Protein AF-Q10187-F1 (afdb_monomer)

Structure (mmCIF, N/CA/C/O backbone):
data_AF-Q10187-F1
#
_entry.id   AF-Q10187-F1
#
loop_
_atom_site.group_PDB
_atom_site.id
_atom_site.type_symbol
_atom_site.label_atom_id
_atom_site.label_alt_id
_atom_site.label_comp_id
_atom_site.label_asym_id
_atom_site.label_entity_id
_atom_site.label_seq_id
_atom_site.pdbx_PDB_ins_code
_atom_site.Cartn_x
_atom_site.Cartn_y
_atom_site.Cartn_z
_atom_site.occupancy
_atom_site.B_iso_or_equiv
_atom_site.auth_seq_id
_atom_site.auth_comp_id
_atom_site.auth_asym_id
_atom_site.auth_atom_id
_atom_site.pdbx_PDB_model_num
ATOM 1 N N . MET A 1 1 ? -28.751 53.750 -6.243 1.00 53.22 1 MET A N 1
ATOM 2 C CA . MET A 1 1 ? -27.801 52.825 -6.886 1.00 53.22 1 MET A CA 1
ATOM 3 C C . MET A 1 1 ? -26.530 52.939 -6.067 1.00 53.22 1 MET A C 1
ATOM 5 O O . MET A 1 1 ? -25.918 53.997 -6.100 1.00 53.22 1 MET A O 1
ATOM 9 N N . GLU A 1 2 ? -26.259 51.974 -5.189 1.00 66.25 2 GLU A N 1
ATOM 10 C CA . GLU A 1 2 ? -25.030 52.002 -4.386 1.00 66.25 2 GLU A CA 1
ATOM 11 C C . GLU A 1 2 ? -23.808 51.903 -5.296 1.00 66.25 2 GLU A C 1
ATOM 13 O O . GLU A 1 2 ? -23.832 51.167 -6.287 1.00 66.25 2 GLU A O 1
ATOM 18 N N . ASP A 1 3 ? -22.772 52.657 -4.946 1.00 85.94 3 ASP A N 1
ATOM 19 C CA . ASP A 1 3 ? -21.494 52.681 -5.644 1.00 85.94 3 ASP A CA 1
ATOM 20 C C . ASP A 1 3 ? -20.816 51.298 -5.600 1.00 85.94 3 ASP A C 1
ATOM 22 O O . ASP A 1 3 ? -20.879 50.598 -4.582 1.00 85.94 3 ASP A O 1
ATOM 26 N N . LEU A 1 4 ? -20.174 50.896 -6.702 1.00 89.31 4 LEU A N 1
ATOM 27 C CA . LEU A 1 4 ? -19.545 49.579 -6.863 1.00 89.31 4 LEU A CA 1
ATOM 28 C C . LEU A 1 4 ? -18.499 49.324 -5.768 1.00 89.31 4 LEU A C 1
ATOM 30 O O . LEU A 1 4 ? -18.429 48.222 -5.220 1.00 89.31 4 LEU A O 1
ATOM 34 N N . ASP A 1 5 ? -17.762 50.365 -5.384 1.00 90.62 5 ASP A N 1
ATOM 35 C CA . ASP A 1 5 ? -16.772 50.304 -4.308 1.00 90.62 5 ASP A CA 1
ATOM 36 C C . ASP A 1 5 ? -17.409 49.973 -2.953 1.00 90.62 5 ASP A C 1
ATOM 38 O O . ASP A 1 5 ? -16.825 49.243 -2.147 1.00 90.62 5 ASP A O 1
ATOM 42 N N . THR A 1 6 ? -18.638 50.437 -2.709 1.00 92.19 6 THR A N 1
ATOM 43 C CA . THR A 1 6 ? -19.373 50.118 -1.476 1.00 92.19 6 THR A CA 1
ATOM 44 C C . THR A 1 6 ? -19.779 48.643 -1.460 1.00 92.19 6 THR A C 1
ATOM 46 O O . THR A 1 6 ? -19.598 47.971 -0.446 1.00 92.19 6 THR A O 1
ATOM 49 N N . LYS A 1 7 ? -20.229 48.101 -2.600 1.00 94.25 7 LYS A N 1
ATOM 50 C CA . LYS A 1 7 ? -20.623 46.687 -2.743 1.00 94.25 7 LYS A CA 1
ATOM 51 C C . LYS A 1 7 ? -19.445 45.727 -2.575 1.00 94.25 7 LYS A C 1
ATOM 53 O O . LYS A 1 7 ? -19.542 44.752 -1.828 1.00 94.25 7 LYS A O 1
ATOM 58 N N . ILE A 1 8 ? -18.309 46.034 -3.205 1.00 94.69 8 ILE A N 1
ATOM 59 C CA . ILE A 1 8 ? -17.067 45.262 -3.052 1.00 94.69 8 ILE A CA 1
ATOM 60 C C . ILE A 1 8 ? -16.596 45.308 -1.597 1.00 94.69 8 ILE A C 1
ATOM 62 O O . ILE A 1 8 ? -16.224 44.278 -1.034 1.00 94.69 8 ILE A O 1
ATOM 66 N N . LYS A 1 9 ? -16.644 46.482 -0.954 1.00 94.00 9 LYS A N 1
ATOM 67 C CA . LYS A 1 9 ? -16.265 46.627 0.456 1.00 94.00 9 LYS A CA 1
ATOM 68 C C . LYS A 1 9 ? -17.155 45.793 1.381 1.00 94.00 9 LYS A C 1
ATOM 70 O O . LYS A 1 9 ? -16.633 45.193 2.317 1.00 94.00 9 LYS A O 1
ATOM 75 N N . THR A 1 10 ? -18.455 45.697 1.104 1.00 93.12 10 THR A N 1
ATOM 76 C CA . THR A 1 10 ? -19.383 44.845 1.863 1.00 93.12 10 THR A CA 1
ATOM 77 C C . THR A 1 10 ? -19.003 43.366 1.775 1.00 93.12 10 THR A C 1
ATOM 79 O O . THR A 1 10 ? -18.867 42.726 2.815 1.00 93.12 10 THR A O 1
ATOM 82 N N . LEU A 1 11 ? -18.732 42.837 0.577 1.00 93.56 11 LEU A N 1
ATOM 83 C CA . LEU A 1 11 ? -18.291 41.442 0.415 1.00 93.56 11 LEU A CA 1
ATOM 84 C C . LEU A 1 11 ? -16.912 41.191 1.046 1.00 93.56 11 LEU A C 1
ATOM 86 O O . LEU A 1 11 ? -16.711 40.180 1.718 1.00 93.56 11 LEU A O 1
ATOM 90 N N . LYS A 1 12 ? -15.975 42.141 0.927 1.00 95.44 12 LYS A N 1
ATOM 91 C CA . LYS A 1 12 ? -14.666 42.054 1.600 1.00 95.44 12 LYS A CA 1
ATOM 92 C C . LYS A 1 12 ? -14.801 42.011 3.123 1.00 95.44 12 LYS A C 1
ATOM 94 O O . LYS A 1 12 ? -14.087 41.251 3.771 1.00 95.44 12 LYS A O 1
ATOM 99 N N . ASN A 1 13 ? -15.740 42.764 3.698 1.00 93.44 13 ASN A N 1
ATOM 100 C CA . ASN A 1 13 ? -16.030 42.710 5.135 1.00 93.44 13 ASN A CA 1
ATOM 101 C C . ASN A 1 13 ? -16.610 41.351 5.579 1.00 93.44 13 ASN A C 1
ATOM 103 O O . ASN A 1 13 ? -16.511 41.021 6.757 1.00 93.44 13 ASN A O 1
ATOM 107 N N . MET A 1 14 ? -17.170 40.553 4.659 1.00 91.69 14 MET A N 1
ATOM 108 C CA . MET A 1 14 ? -17.600 39.167 4.908 1.00 91.69 14 MET A CA 1
ATOM 109 C C . MET A 1 14 ? -16.462 38.140 4.744 1.00 91.69 14 MET A C 1
ATOM 111 O O . MET A 1 14 ? -16.697 36.943 4.879 1.00 91.69 14 MET A O 1
ATOM 115 N N . GLY A 1 15 ? -15.232 38.584 4.456 1.00 90.69 15 GLY A N 1
ATOM 116 C CA . GLY A 1 15 ? -14.062 37.718 4.279 1.00 90.69 15 GLY A CA 1
ATOM 117 C C . GLY A 1 15 ? -13.813 37.252 2.840 1.00 90.69 15 GLY A C 1
ATOM 118 O O . GLY A 1 15 ? -12.939 36.418 2.622 1.00 90.69 15 GLY A O 1
ATOM 119 N N . VAL A 1 16 ? -14.545 37.784 1.856 1.00 90.06 16 VAL A N 1
ATOM 120 C CA . VAL A 1 16 ? -14.375 37.449 0.433 1.00 90.06 16 VAL A CA 1
ATOM 121 C C . VAL A 1 16 ? -13.184 38.216 -0.157 1.00 90.06 16 VAL A C 1
ATOM 123 O O . VAL A 1 16 ? -12.996 39.404 0.119 1.00 90.06 16 VAL A O 1
ATOM 126 N N . SER A 1 17 ? -12.375 37.561 -0.995 1.00 92.44 17 SER A N 1
ATOM 127 C CA . SER A 1 17 ? -11.278 38.226 -1.708 1.00 92.44 17 SER A CA 1
ATOM 128 C C . SER A 1 17 ? -11.808 39.275 -2.700 1.00 92.44 17 SER A C 1
ATOM 130 O O . SER A 1 17 ? -12.920 39.176 -3.215 1.00 92.44 17 SER A O 1
ATOM 132 N N . GLU A 1 18 ? -11.016 40.304 -3.010 1.00 92.12 18 GLU A N 1
ATOM 133 C CA . GLU A 1 18 ? -11.467 41.351 -3.937 1.00 92.12 18 GLU A CA 1
ATOM 134 C C . GLU A 1 18 ? -11.732 40.821 -5.358 1.00 92.12 18 GLU A C 1
ATOM 136 O O . GLU A 1 18 ? -12.644 41.307 -6.027 1.00 92.12 18 GLU A O 1
ATOM 141 N N . SER A 1 19 ? -10.975 39.813 -5.809 1.00 90.81 19 SER A N 1
ATOM 142 C CA . SER A 1 19 ? -11.201 39.162 -7.104 1.00 90.81 19 SER A CA 1
ATOM 143 C C . SER A 1 19 ? -12.526 38.406 -7.135 1.00 90.81 19 SER A C 1
ATOM 145 O O . SER A 1 19 ? -13.278 38.533 -8.098 1.00 90.81 19 SER A O 1
ATOM 147 N N . ASP A 1 20 ? -12.842 37.668 -6.070 1.00 91.19 20 ASP A N 1
ATOM 148 C CA . ASP A 1 20 ? -14.070 36.873 -5.985 1.00 91.19 20 ASP A CA 1
ATOM 149 C C . ASP A 1 20 ? -15.301 37.760 -5.830 1.00 91.19 20 ASP A C 1
ATOM 151 O O . ASP A 1 20 ? -16.343 37.476 -6.418 1.00 91.19 20 ASP A O 1
ATOM 155 N N . ALA A 1 21 ? -15.167 38.873 -5.103 1.00 93.88 21 ALA A N 1
ATOM 156 C CA . ALA A 1 21 ? -16.216 39.874 -4.978 1.00 93.88 21 ALA A CA 1
ATOM 157 C C . ALA A 1 21 ? -16.569 40.498 -6.337 1.00 93.88 21 ALA A C 1
ATOM 159 O O . ALA A 1 21 ? -17.749 40.635 -6.648 1.00 93.88 21 ALA A O 1
ATOM 160 N N . LYS A 1 22 ? -15.568 40.845 -7.161 1.00 93.25 22 LYS A N 1
ATOM 161 C CA . LYS A 1 22 ? -15.792 41.409 -8.505 1.00 93.25 22 LYS A CA 1
ATOM 162 C C . LYS A 1 22 ? -16.462 40.403 -9.445 1.00 93.25 22 LYS A C 1
ATOM 164 O O . LYS A 1 22 ? -17.494 40.733 -10.019 1.00 93.25 22 LYS A O 1
ATOM 169 N N . ASP A 1 23 ? -15.924 39.185 -9.535 1.00 90.38 23 ASP A N 1
ATOM 170 C CA . ASP A 1 23 ? -16.450 38.100 -10.387 1.00 90.38 23 ASP A CA 1
ATOM 171 C C . ASP A 1 23 ? -17.897 37.736 -9.999 1.00 90.38 23 ASP A C 1
ATOM 173 O O . ASP A 1 23 ? -18.781 37.618 -10.846 1.00 90.38 23 ASP A O 1
ATOM 177 N N . SER A 1 24 ? -18.186 37.659 -8.696 1.00 91.31 24 SER A N 1
ATOM 178 C CA . SER A 1 24 ? -19.531 37.327 -8.205 1.00 91.31 24 SER A CA 1
ATOM 179 C C . SER A 1 24 ? -20.526 38.468 -8.403 1.00 91.31 24 SER A C 1
ATOM 181 O O . SER A 1 24 ? -21.657 38.218 -8.808 1.00 91.31 24 SER A O 1
ATOM 183 N N . LEU A 1 25 ? -20.123 39.726 -8.176 1.00 94.69 25 LEU A N 1
ATOM 184 C CA . LEU A 1 25 ? -20.985 40.879 -8.451 1.00 94.69 25 LEU A CA 1
ATOM 185 C C . LEU A 1 25 ? -21.319 40.978 -9.939 1.00 94.69 25 LEU A C 1
ATOM 187 O O . LEU A 1 25 ? -22.471 41.220 -10.276 1.00 94.69 25 LEU A O 1
ATOM 191 N N . GLU A 1 26 ? -20.352 40.761 -10.828 1.00 91.31 26 GLU A N 1
ATOM 192 C CA . GLU A 1 26 ? -20.589 40.799 -12.273 1.00 91.31 26 GLU A CA 1
ATOM 193 C C . GLU A 1 26 ? -21.601 39.728 -12.711 1.00 91.31 26 GLU A C 1
ATOM 195 O O . GLU A 1 26 ? -22.545 40.025 -13.446 1.00 91.31 26 GLU A O 1
ATOM 200 N N . ARG A 1 27 ? -21.480 38.502 -12.186 1.00 87.62 27 ARG A N 1
ATOM 201 C CA . ARG A 1 27 ? -22.402 37.394 -12.497 1.00 87.62 27 ARG A CA 1
ATOM 202 C C . ARG A 1 27 ? -23.793 37.567 -11.898 1.00 87.62 27 ARG A C 1
ATOM 204 O O . ARG A 1 27 ? -24.775 37.146 -12.505 1.00 87.62 27 ARG A O 1
ATOM 211 N N . CYS A 1 28 ? -23.888 38.190 -10.730 1.00 91.75 28 CYS A N 1
ATOM 212 C CA . CYS A 1 28 ? -25.138 38.378 -10.000 1.00 91.75 28 CYS A CA 1
ATOM 213 C C . CYS A 1 28 ? -25.794 39.745 -10.265 1.00 91.75 28 CYS A C 1
ATOM 215 O O . CYS A 1 28 ? -26.559 40.233 -9.438 1.00 91.75 28 CYS A O 1
ATOM 217 N N . GLY A 1 29 ? -25.492 40.401 -11.394 1.00 88.88 29 GLY A N 1
ATOM 218 C CA . GLY A 1 29 ? -26.140 41.664 -11.776 1.00 88.88 29 GLY A CA 1
ATOM 219 C C . GLY A 1 29 ? -25.858 42.824 -10.812 1.00 88.88 29 GLY A C 1
ATOM 220 O O . GLY A 1 29 ? -26.685 43.718 -10.643 1.00 88.88 29 GLY A O 1
ATOM 221 N N . TYR A 1 30 ? -24.689 42.803 -10.176 1.00 90.31 30 TYR A N 1
ATOM 222 C CA . TYR A 1 30 ? -24.233 43.719 -9.134 1.00 90.31 30 TYR A CA 1
ATOM 223 C C . TYR A 1 30 ? -25.118 43.739 -7.884 1.00 90.31 30 TYR A C 1
ATOM 225 O O . TYR A 1 30 ? -25.131 44.742 -7.169 1.00 90.31 30 TYR A O 1
ATOM 233 N N . ASP A 1 31 ? -25.848 42.667 -7.595 1.00 92.00 31 ASP A N 1
ATOM 234 C CA . ASP A 1 31 ? -26.571 42.512 -6.336 1.00 92.00 31 ASP A CA 1
ATOM 235 C C . ASP A 1 31 ? -25.688 41.863 -5.257 1.00 92.00 31 ASP A C 1
ATOM 237 O O . ASP A 1 31 ? -25.039 40.846 -5.498 1.00 92.00 31 ASP A O 1
ATOM 241 N N . VAL A 1 32 ? -25.632 42.465 -4.064 1.00 92.88 32 VAL A N 1
ATOM 242 C CA . VAL A 1 32 ? -24.720 42.026 -2.990 1.00 92.88 32 VAL A CA 1
ATOM 243 C C . VAL A 1 32 ? -25.216 40.744 -2.327 1.00 92.88 32 VAL A C 1
ATOM 245 O O . VAL A 1 32 ? -24.401 39.879 -2.010 1.00 92.88 32 VAL A O 1
ATOM 248 N N . GLU A 1 33 ? -26.528 40.616 -2.126 1.00 92.19 33 GLU A N 1
ATOM 249 C CA . GLU A 1 33 ? -27.138 39.452 -1.477 1.00 92.19 33 GLU A CA 1
ATOM 250 C C . GLU A 1 33 ? -26.980 38.209 -2.358 1.00 92.19 33 GLU A C 1
ATOM 252 O O . GLU A 1 33 ? -26.430 37.199 -1.915 1.00 92.19 33 GLU A O 1
ATOM 257 N N . SER A 1 34 ? -27.306 38.341 -3.645 1.00 91.31 34 SER A N 1
ATOM 258 C CA . SER A 1 34 ? -27.111 37.287 -4.643 1.00 91.31 34 SER A CA 1
ATOM 259 C C . SER A 1 34 ? -25.634 36.916 -4.820 1.00 91.31 34 SER A C 1
ATOM 261 O O . SER A 1 34 ? -25.310 35.736 -4.926 1.00 91.31 34 SER A O 1
ATOM 263 N N . ALA A 1 35 ? -24.715 37.893 -4.823 1.00 93.38 35 ALA A N 1
ATOM 264 C CA . ALA A 1 35 ? -23.280 37.617 -4.925 1.00 93.38 35 ALA A CA 1
ATOM 265 C C . ALA A 1 35 ? -22.748 36.866 -3.693 1.00 93.38 35 ALA A C 1
ATOM 267 O O . ALA A 1 35 ? -21.973 35.922 -3.841 1.00 93.38 35 ALA A O 1
ATOM 268 N N . ALA A 1 36 ? -23.178 37.247 -2.485 1.00 92.00 36 ALA A N 1
ATOM 269 C CA . ALA A 1 36 ? -22.821 36.535 -1.263 1.00 92.00 36 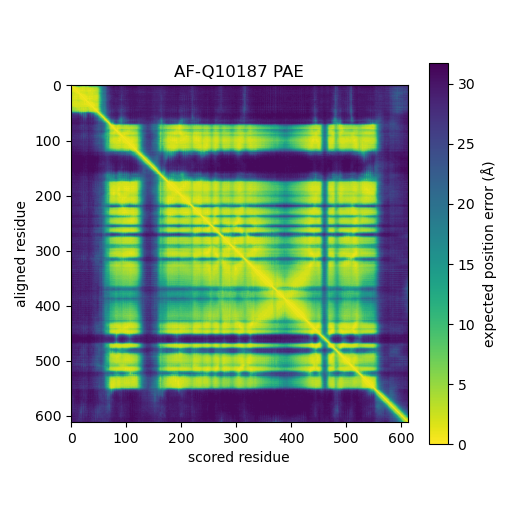ALA A CA 1
ATOM 270 C C . ALA A 1 36 ? -23.347 35.091 -1.294 1.00 92.00 36 ALA A C 1
ATOM 272 O O . ALA A 1 36 ? -22.586 34.161 -1.029 1.00 92.00 36 ALA A O 1
ATOM 273 N N . GLU A 1 37 ? -24.605 34.882 -1.687 1.00 91.88 37 GLU A N 1
ATOM 274 C CA . GLU A 1 37 ? -25.176 33.541 -1.842 1.00 91.88 37 GLU A CA 1
ATOM 275 C C . GLU A 1 37 ? -24.418 32.718 -2.896 1.00 91.88 37 GLU A C 1
ATOM 277 O O . GLU A 1 37 ? -24.077 31.561 -2.649 1.00 91.88 37 GLU A O 1
ATOM 282 N N . PHE A 1 38 ? -24.065 33.311 -4.038 1.00 87.94 38 PHE A N 1
ATOM 283 C CA . PHE A 1 38 ? -23.285 32.664 -5.098 1.00 87.94 38 PHE A CA 1
ATOM 284 C C . PHE A 1 38 ? -21.895 32.207 -4.619 1.00 87.94 38 PHE A C 1
ATOM 286 O O . PHE A 1 38 ? -21.427 31.123 -4.978 1.00 87.94 38 PHE A O 1
ATOM 293 N N . ILE A 1 39 ? -21.246 32.994 -3.758 1.00 90.94 39 ILE A N 1
ATOM 294 C CA . ILE A 1 39 ? -19.950 32.649 -3.159 1.00 90.94 39 ILE A CA 1
ATOM 295 C C . ILE A 1 39 ? -20.118 31.553 -2.104 1.00 90.94 39 ILE A C 1
ATOM 297 O O . ILE A 1 39 ? -19.491 30.500 -2.202 1.00 90.94 39 ILE A O 1
ATOM 301 N N . PHE A 1 40 ? -20.984 31.767 -1.111 1.00 88.94 40 PHE A N 1
ATOM 302 C CA . PHE A 1 40 ? -21.106 30.873 0.045 1.00 88.94 40 PHE A CA 1
ATOM 303 C C . PHE A 1 40 ? -21.814 29.547 -0.271 1.00 88.94 40 PHE A C 1
ATOM 305 O O . PHE A 1 40 ? -21.616 28.567 0.442 1.00 88.94 40 PHE A O 1
ATOM 312 N N . SER A 1 41 ? -22.576 29.469 -1.367 1.00 85.38 41 SER A N 1
ATOM 313 C CA . SER A 1 41 ? -23.106 28.203 -1.902 1.00 85.38 41 SER A CA 1
ATOM 314 C C . SER A 1 41 ? -22.076 27.393 -2.710 1.00 85.38 41 SER A C 1
ATOM 316 O O . SER A 1 41 ? -22.394 26.311 -3.222 1.00 85.38 41 SER A O 1
ATOM 318 N N . GLY A 1 42 ? -20.851 27.912 -2.863 1.00 80.81 42 GLY A N 1
ATOM 319 C CA . GLY A 1 42 ? -19.793 27.318 -3.680 1.00 80.81 42 GLY A CA 1
ATOM 320 C C . GLY A 1 42 ? -20.068 27.399 -5.185 1.00 80.81 42 GLY A C 1
ATOM 321 O O . GLY A 1 42 ? -19.407 26.712 -5.965 1.00 80.81 42 GLY A O 1
ATOM 322 N N . GLN A 1 43 ? -21.049 28.197 -5.633 1.00 79.50 43 GLN A N 1
ATOM 323 C CA . GLN A 1 43 ? -21.333 28.349 -7.062 1.00 79.50 43 GLN A CA 1
ATOM 324 C C . GLN A 1 43 ? -20.209 29.074 -7.797 1.00 79.50 43 GLN A C 1
ATOM 326 O O . GLN A 1 43 ? -19.945 28.723 -8.944 1.00 79.50 43 GLN A O 1
ATOM 331 N N . LEU A 1 44 ? -19.497 30.005 -7.154 1.00 81.88 44 LEU A N 1
ATOM 332 C CA . LEU A 1 44 ? -18.316 30.631 -7.755 1.00 81.88 44 LEU A CA 1
ATOM 333 C C . LEU A 1 44 ? -17.246 29.588 -8.100 1.00 81.88 44 LEU A C 1
ATOM 335 O O . LEU A 1 44 ? -16.804 29.521 -9.246 1.00 81.88 44 LEU A O 1
ATOM 339 N N . GLU A 1 45 ? -16.897 28.725 -7.146 1.00 78.00 45 GLU A N 1
ATOM 340 C CA . GLU A 1 45 ? -15.935 27.635 -7.343 1.00 78.00 45 GLU A CA 1
ATOM 341 C C . GLU A 1 45 ? -16.425 26.660 -8.412 1.00 78.00 45 GLU A C 1
ATOM 343 O O . GLU A 1 45 ? -15.700 26.387 -9.366 1.00 78.00 45 GLU A O 1
ATOM 348 N N . LYS A 1 46 ? -17.691 26.225 -8.335 1.00 73.94 46 LYS A N 1
ATOM 349 C CA . LYS A 1 46 ? -18.308 25.391 -9.378 1.00 73.94 46 LYS A CA 1
ATOM 350 C C . LYS A 1 46 ? -18.208 26.056 -10.745 1.00 73.94 46 LYS A C 1
ATOM 352 O O . LYS A 1 46 ? -17.791 25.419 -11.696 1.00 73.94 46 LYS A O 1
ATOM 357 N N . SER A 1 47 ? -18.531 27.339 -10.854 1.00 70.19 47 SER A N 1
ATOM 358 C CA . SER A 1 47 ? -18.557 28.066 -12.123 1.00 70.19 47 SER A CA 1
ATOM 359 C C . SER A 1 47 ? -17.172 28.323 -12.721 1.00 70.19 47 SER A C 1
ATOM 361 O O . SER A 1 47 ? -17.060 28.486 -13.933 1.00 70.19 47 SER A O 1
ATOM 363 N N . ARG A 1 48 ? -16.123 28.338 -11.890 1.00 73.81 48 ARG A N 1
ATOM 364 C CA . ARG A 1 48 ? -14.721 28.338 -12.332 1.00 73.81 48 ARG A CA 1
ATOM 365 C C . ARG A 1 48 ? -14.255 26.949 -12.759 1.00 73.81 48 ARG A C 1
ATOM 367 O O . ARG A 1 48 ? -13.335 26.839 -13.562 1.00 73.81 48 ARG A O 1
ATOM 374 N N . LEU A 1 49 ? -14.897 25.911 -12.228 1.00 52.56 49 LEU A N 1
ATOM 375 C CA . LEU A 1 49 ? -14.596 24.510 -12.495 1.00 52.56 49 LEU A CA 1
ATOM 376 C C . LEU A 1 49 ? -15.433 23.906 -13.633 1.00 52.56 49 LEU A C 1
ATOM 378 O O . LEU A 1 49 ? -15.042 22.861 -14.141 1.00 52.56 49 LEU A O 1
ATOM 382 N N . VAL A 1 50 ? -16.543 24.524 -14.064 1.00 41.81 50 VAL A N 1
ATOM 383 C CA . VAL A 1 50 ? -17.310 24.066 -15.237 1.00 41.81 50 VAL A CA 1
ATOM 384 C C . VAL A 1 50 ? -16.602 24.526 -16.518 1.00 41.81 50 VAL A C 1
ATOM 386 O O . VAL A 1 50 ? -16.627 25.720 -16.830 1.00 41.81 50 VAL A O 1
ATOM 389 N N . PRO A 1 51 ? -16.033 23.610 -17.327 1.00 35.53 51 PRO A N 1
ATOM 390 C CA . PRO A 1 51 ? -15.690 23.926 -18.701 1.00 35.53 51 PRO A CA 1
ATOM 391 C C . PRO A 1 51 ? -17.010 24.145 -19.434 1.00 35.53 51 PRO A C 1
ATOM 393 O O . PRO A 1 51 ? -17.874 23.272 -19.416 1.00 35.53 51 PRO A O 1
ATOM 396 N N . ILE A 1 52 ? -17.156 25.325 -20.032 1.00 34.91 52 ILE A N 1
ATOM 397 C CA . ILE A 1 52 ? -18.227 25.760 -20.935 1.00 34.91 52 ILE A CA 1
ATOM 398 C C . ILE A 1 52 ? -18.832 24.557 -21.690 1.00 34.91 52 ILE A C 1
ATOM 400 O O . ILE A 1 52 ? -18.332 24.129 -22.730 1.00 34.91 52 ILE A O 1
ATOM 404 N N . MET A 1 53 ? -19.914 23.983 -21.149 1.00 28.66 53 MET A N 1
ATOM 405 C CA . MET A 1 53 ? -20.723 22.978 -21.833 1.00 28.66 53 MET A CA 1
ATOM 406 C C . MET A 1 53 ? -21.647 23.717 -22.793 1.00 28.66 53 MET A C 1
ATOM 408 O O . MET A 1 53 ? -22.816 23.964 -22.512 1.00 28.66 53 MET A O 1
ATOM 412 N N . SER A 1 54 ? -21.107 24.075 -23.949 1.00 32.31 54 SER A N 1
ATOM 413 C CA . SER A 1 54 ? -21.895 24.447 -25.116 1.00 32.31 54 SER A CA 1
ATOM 414 C C . SER A 1 54 ? -21.295 23.769 -26.340 1.00 32.31 54 SER A C 1
ATOM 416 O O . SER A 1 54 ? -20.394 24.292 -26.986 1.00 32.31 54 SER A O 1
ATOM 418 N N . SER A 1 55 ? -21.824 22.576 -26.623 1.00 28.48 55 SER A N 1
ATOM 419 C CA . SER A 1 55 ? -21.927 21.994 -27.966 1.00 28.48 55 SER A CA 1
ATOM 420 C C . SER A 1 55 ? -20.674 22.068 -28.847 1.00 28.48 55 SER A C 1
ATOM 422 O O . SER A 1 55 ? -20.701 22.659 -29.923 1.00 28.48 55 SER A O 1
ATOM 424 N N . THR A 1 56 ? -19.607 21.386 -28.449 1.00 30.08 56 THR A N 1
ATOM 425 C CA . THR A 1 56 ? -18.523 20.977 -29.350 1.00 30.08 56 THR A CA 1
ATOM 426 C C . THR A 1 56 ? -18.046 19.591 -28.936 1.00 30.08 56 THR A C 1
ATOM 428 O O . THR A 1 56 ? -18.072 19.230 -27.763 1.00 30.08 56 THR A O 1
ATOM 431 N N . SER A 1 57 ? -17.731 18.771 -29.937 1.00 29.75 57 SER A N 1
ATOM 432 C CA . SER A 1 57 ? -17.325 17.367 -29.830 1.00 29.75 57 SER A CA 1
ATOM 433 C C . SER A 1 57 ? -16.392 17.092 -28.655 1.00 29.75 57 SER A C 1
ATOM 435 O O . SER A 1 57 ? -15.493 17.892 -28.426 1.00 29.75 57 SER A O 1
ATOM 437 N N . ILE A 1 58 ? -16.585 15.935 -28.009 1.00 27.69 58 ILE A N 1
ATOM 438 C CA . ILE A 1 58 ? -15.771 15.312 -26.952 1.00 27.69 58 ILE A CA 1
ATOM 439 C C . ILE A 1 58 ? -14.274 15.437 -27.287 1.00 27.69 58 ILE A C 1
ATOM 441 O O . ILE A 1 58 ? -13.658 14.551 -27.872 1.00 27.69 58 ILE A O 1
ATOM 445 N N . ALA A 1 59 ? -13.717 16.588 -26.947 1.00 26.86 59 ALA A N 1
ATOM 446 C CA . ALA A 1 59 ? -12.310 16.885 -26.869 1.00 26.86 59 ALA A CA 1
ATOM 447 C C . ALA A 1 59 ? -12.056 16.983 -25.372 1.00 26.86 59 ALA A C 1
ATOM 449 O O . ALA A 1 59 ? -12.683 17.780 -24.675 1.00 26.86 59 ALA A O 1
ATOM 450 N N . SER A 1 60 ? -11.226 16.067 -24.894 1.00 29.11 60 SER A N 1
ATOM 451 C CA . SER A 1 60 ? -10.684 15.995 -23.547 1.00 29.11 60 SER A CA 1
ATOM 452 C C . SER A 1 60 ? -10.706 17.330 -22.795 1.00 29.11 60 SER A C 1
ATOM 454 O O . SER A 1 60 ? -9.952 18.240 -23.132 1.00 29.11 60 SER A O 1
ATOM 456 N N . SER A 1 61 ? -11.455 17.407 -21.696 1.00 28.23 61 SER A N 1
ATOM 457 C CA . SER A 1 61 ? -11.230 18.396 -20.633 1.00 28.23 61 SER A CA 1
ATOM 458 C C . SER A 1 61 ? -9.966 18.069 -19.820 1.00 28.23 61 SER A C 1
ATOM 460 O O . SER A 1 61 ? -9.915 18.286 -18.612 1.00 28.23 61 SER A O 1
ATOM 462 N N . LEU A 1 62 ? -8.954 17.495 -20.473 1.00 34.03 62 LEU A N 1
ATOM 463 C CA . LEU A 1 62 ? -7.598 17.487 -19.957 1.00 34.03 62 LEU A CA 1
ATOM 464 C C . LEU A 1 62 ? -7.084 18.920 -20.117 1.00 34.03 62 LEU A C 1
ATOM 466 O O . LEU A 1 62 ? -7.346 19.523 -21.165 1.00 34.03 62 LEU A O 1
ATOM 470 N N . PRO A 1 63 ? -6.339 19.471 -19.142 1.00 30.03 63 PRO A N 1
ATOM 471 C CA . PRO A 1 63 ? -5.513 20.629 -19.437 1.00 30.03 63 PRO A CA 1
ATOM 472 C C . PRO A 1 63 ? -4.731 20.265 -20.693 1.00 30.03 63 PRO A C 1
ATOM 474 O O . PRO A 1 63 ? -4.152 19.177 -20.757 1.00 30.03 63 PRO A O 1
ATOM 477 N N . SER A 1 64 ? -4.794 21.103 -21.727 1.00 32.22 64 SER A N 1
ATOM 478 C CA . SER A 1 64 ? -4.030 20.848 -22.935 1.00 32.22 64 SER A CA 1
ATOM 479 C C . SER A 1 64 ? -2.568 20.734 -22.512 1.00 32.22 64 SER A C 1
ATOM 481 O O . SER A 1 64 ? -1.914 21.738 -22.242 1.00 32.22 64 SER A O 1
ATOM 483 N N . TYR A 1 65 ? -2.033 19.515 -22.470 1.00 41.12 65 TYR A N 1
ATOM 484 C CA . TYR A 1 65 ? -0.599 19.255 -22.337 1.00 41.12 65 TYR A CA 1
ATOM 485 C C . TYR A 1 65 ? 0.143 19.647 -23.636 1.00 41.12 65 TYR A C 1
ATOM 487 O O . TYR A 1 65 ? 1.184 19.080 -23.948 1.00 41.12 65 TYR A O 1
ATOM 495 N N . GLN A 1 66 ? -0.416 20.594 -24.399 1.00 39.31 66 GLN A N 1
ATOM 496 C CA . GLN A 1 66 ? 0.084 21.117 -25.658 1.00 39.31 66 GLN A CA 1
ATOM 497 C C . GLN A 1 66 ? 0.953 22.354 -25.368 1.00 39.31 66 GLN A C 1
ATOM 499 O O . GLN A 1 66 ? 0.485 23.380 -24.881 1.00 39.31 66 GLN A O 1
ATOM 504 N N . ASP A 1 67 ? 2.245 22.191 -25.641 1.00 41.91 67 ASP A N 1
ATOM 505 C CA . ASP A 1 67 ? 3.208 23.191 -26.122 1.00 41.91 67 ASP A CA 1
ATOM 506 C C . ASP A 1 67 ? 3.664 24.377 -25.257 1.00 41.91 67 ASP A C 1
ATOM 508 O O . ASP A 1 67 ? 4.543 25.120 -25.691 1.00 41.91 67 ASP A O 1
ATOM 512 N N . THR A 1 68 ? 3.255 24.520 -23.992 1.00 38.56 68 THR A N 1
ATOM 513 C CA . THR A 1 68 ? 3.949 25.453 -23.067 1.00 38.56 68 THR A CA 1
ATOM 514 C C . THR A 1 68 ? 5.152 24.843 -22.330 1.00 38.56 68 THR A C 1
ATOM 516 O O . THR A 1 68 ? 5.818 25.519 -21.548 1.00 38.56 68 THR A O 1
ATOM 519 N N . PHE A 1 69 ? 5.526 23.588 -22.599 1.00 44.62 69 PHE A N 1
ATOM 520 C CA . PHE A 1 69 ? 6.580 22.894 -21.839 1.00 44.62 69 PHE A CA 1
ATOM 521 C C . PHE A 1 69 ? 8.031 23.274 -22.193 1.00 44.62 69 PHE A C 1
ATOM 523 O O . PHE A 1 69 ? 8.935 22.986 -21.406 1.00 44.62 69 PHE A O 1
ATOM 530 N N . PHE A 1 70 ? 8.268 23.998 -23.294 1.00 48.50 70 PHE A N 1
ATOM 531 C CA . PHE A 1 70 ? 9.572 24.621 -23.575 1.00 48.50 70 PHE A CA 1
ATOM 532 C C . PHE A 1 70 ? 9.827 25.907 -22.761 1.00 48.50 70 PHE A C 1
ATOM 534 O O . PHE A 1 70 ? 10.901 26.500 -22.864 1.00 48.50 70 PHE A O 1
ATOM 541 N N . LEU A 1 71 ? 8.873 26.346 -21.926 1.00 55.41 71 LEU A N 1
ATOM 542 C CA . LEU A 1 71 ? 8.955 27.621 -21.203 1.00 55.41 71 LEU A CA 1
ATOM 543 C C . LEU A 1 71 ? 9.766 27.635 -19.892 1.00 55.41 71 LEU A C 1
ATOM 545 O O . LEU A 1 71 ? 10.133 28.732 -19.458 1.00 55.41 71 LEU A O 1
ATOM 549 N N . PRO A 1 72 ? 10.178 26.516 -19.265 1.00 62.06 72 PRO A N 1
ATOM 550 C CA . PRO A 1 72 ? 11.298 26.566 -18.345 1.00 62.06 72 PRO A CA 1
ATOM 551 C C . PRO A 1 72 ? 12.605 26.438 -19.137 1.00 62.06 72 PRO A C 1
ATOM 553 O O . PRO A 1 72 ? 12.844 25.447 -19.837 1.00 62.06 72 PRO A O 1
ATOM 556 N N . SER A 1 73 ? 13.494 27.419 -18.966 1.00 70.44 73 SER A N 1
ATOM 557 C CA . SER A 1 73 ? 14.880 27.332 -19.438 1.00 70.44 73 SER A CA 1
ATOM 558 C C . SER A 1 73 ? 15.510 25.980 -19.053 1.00 70.44 73 SER A C 1
ATOM 560 O O . SER A 1 73 ? 15.138 25.424 -18.014 1.00 70.44 73 SER A O 1
ATOM 562 N N . PRO A 1 74 ? 16.483 25.446 -19.820 1.00 78.56 74 PRO A N 1
ATOM 563 C CA . PRO A 1 74 ? 17.136 24.166 -19.507 1.00 78.56 74 PRO A CA 1
ATOM 564 C C . PRO A 1 74 ? 17.568 24.051 -18.035 1.00 78.56 74 PRO A C 1
ATOM 566 O O . PRO A 1 74 ? 17.407 23.012 -17.404 1.00 78.56 74 PRO A O 1
ATOM 569 N N . ARG A 1 75 ? 17.986 25.173 -17.430 1.00 84.00 75 ARG A N 1
ATOM 570 C CA . ARG A 1 75 ? 18.332 25.275 -16.002 1.00 84.00 75 ARG A CA 1
ATOM 571 C C . ARG A 1 75 ? 17.202 24.874 -15.046 1.00 84.00 75 ARG A C 1
ATOM 573 O O . ARG A 1 75 ? 17.480 24.240 -14.037 1.00 84.00 75 ARG A O 1
ATOM 580 N N . LYS A 1 76 ? 15.948 25.224 -15.345 1.00 80.50 76 LYS A N 1
ATOM 581 C CA . LYS A 1 76 ? 14.762 24.845 -14.549 1.00 80.50 76 LYS A CA 1
ATOM 582 C C . LYS A 1 76 ? 14.325 23.400 -14.781 1.00 80.50 76 LYS A C 1
ATOM 584 O O . LYS A 1 76 ? 13.569 22.857 -13.985 1.00 80.50 76 LYS A O 1
ATOM 589 N N . ARG A 1 77 ? 14.797 22.786 -15.867 1.00 83.06 77 ARG A N 1
ATOM 590 C CA . ARG A 1 77 ? 14.588 21.370 -16.187 1.00 83.06 77 ARG A CA 1
ATOM 591 C C . ARG A 1 77 ? 15.714 20.485 -15.666 1.00 83.06 77 ARG A C 1
ATOM 593 O O . ARG A 1 77 ? 15.751 19.313 -16.013 1.00 83.06 77 ARG A O 1
ATOM 600 N N . ARG A 1 78 ? 16.640 21.007 -14.861 1.00 89.12 78 ARG A N 1
ATOM 601 C CA . ARG A 1 78 ? 17.707 20.206 -14.260 1.00 89.12 78 ARG A CA 1
ATOM 602 C C . ARG A 1 78 ? 17.158 19.361 -13.109 1.00 89.12 78 ARG A C 1
ATOM 604 O O . ARG A 1 78 ? 16.334 19.845 -12.336 1.00 89.12 78 ARG A O 1
ATOM 611 N N . ARG A 1 79 ? 17.654 18.127 -12.986 1.00 91.31 79 ARG A N 1
ATOM 612 C CA . ARG A 1 79 ? 17.413 17.218 -11.857 1.00 91.31 79 ARG A CA 1
ATOM 613 C C . ARG A 1 79 ? 17.506 17.964 -10.523 1.00 91.31 79 ARG A C 1
ATOM 615 O O . ARG A 1 79 ? 18.484 18.675 -10.274 1.00 91.31 79 ARG A O 1
ATOM 622 N N . LEU A 1 80 ? 16.507 17.772 -9.664 1.00 88.88 80 LEU A N 1
ATOM 623 C CA . LEU A 1 80 ? 16.505 18.321 -8.313 1.00 88.88 80 LEU A CA 1
ATOM 624 C C . LEU A 1 80 ? 17.576 17.632 -7.453 1.00 88.88 80 LEU A C 1
ATOM 626 O O . LEU A 1 80 ? 17.825 16.432 -7.604 1.00 88.88 80 LEU A O 1
ATOM 630 N N . PRO A 1 81 ? 18.214 18.360 -6.525 1.00 84.69 81 PRO A N 1
ATOM 631 C CA . PRO A 1 81 ? 19.087 17.732 -5.548 1.00 84.69 81 PRO A CA 1
ATOM 632 C C . PRO A 1 81 ? 18.257 16.864 -4.593 1.00 84.69 81 PRO A C 1
ATOM 634 O O . PRO A 1 81 ? 17.247 17.311 -4.058 1.00 84.69 81 PRO A O 1
ATOM 637 N N . GLY A 1 82 ? 18.703 15.633 -4.340 1.00 82.56 82 GLY A N 1
ATOM 638 C CA . GLY A 1 82 ? 18.081 14.739 -3.362 1.00 82.56 82 GLY A CA 1
ATOM 639 C C . GLY A 1 82 ? 17.738 13.362 -3.920 1.00 82.56 82 GLY A C 1
ATOM 640 O O . GLY A 1 82 ? 18.192 12.973 -4.996 1.00 82.56 82 GLY A O 1
ATOM 641 N N . ARG A 1 83 ? 16.956 12.605 -3.142 1.00 82.31 83 ARG A N 1
ATOM 642 C CA . ARG A 1 83 ? 16.563 11.234 -3.491 1.00 82.31 83 ARG A CA 1
ATOM 643 C C . ARG A 1 83 ? 15.612 11.203 -4.686 1.00 82.31 83 ARG A C 1
ATOM 645 O O . ARG A 1 83 ? 15.876 10.496 -5.653 1.00 82.31 83 ARG A O 1
ATOM 652 N N . ILE A 1 84 ? 14.555 12.009 -4.632 1.00 86.06 84 ILE A N 1
ATOM 653 C CA . ILE A 1 84 ? 13.635 12.223 -5.750 1.00 86.06 84 ILE A CA 1
ATOM 654 C C . ILE A 1 84 ? 14.160 13.419 -6.545 1.00 86.06 84 ILE A C 1
ATOM 656 O O . ILE A 1 84 ? 13.783 14.564 -6.310 1.00 86.06 84 ILE A O 1
ATOM 660 N N . GLY A 1 85 ? 15.115 13.148 -7.431 1.00 87.00 85 GLY A N 1
ATOM 661 C CA . GLY A 1 85 ? 15.691 14.181 -8.293 1.00 87.00 85 GLY A CA 1
ATOM 662 C C . GLY A 1 85 ? 14.936 14.357 -9.609 1.00 87.00 85 GLY A C 1
ATOM 663 O O . GLY A 1 85 ? 14.976 15.431 -10.210 1.00 87.00 85 GLY A O 1
ATOM 664 N N . THR A 1 86 ? 14.273 13.299 -10.063 1.00 90.81 86 THR A N 1
ATOM 665 C CA . THR A 1 86 ? 13.606 13.230 -11.361 1.00 90.81 86 THR A CA 1
ATOM 666 C C . THR A 1 86 ? 12.254 12.555 -11.228 1.00 90.81 86 THR A C 1
ATOM 668 O O . THR A 1 86 ? 12.018 11.791 -10.290 1.00 90.81 86 THR A O 1
ATOM 671 N N . VAL A 1 87 ? 11.352 12.867 -12.152 1.00 90.12 87 VAL A N 1
ATOM 672 C CA . VAL A 1 87 ? 9.955 12.436 -12.113 1.00 90.12 87 VAL A CA 1
ATOM 673 C C . VAL A 1 87 ? 9.458 12.027 -13.503 1.00 90.12 87 VAL A C 1
ATOM 675 O O . VAL A 1 87 ? 10.077 12.336 -14.520 1.00 90.12 87 VAL A O 1
ATOM 678 N N . LEU A 1 88 ? 8.328 11.325 -13.567 1.00 90.25 88 LEU A N 1
ATOM 679 C CA . LEU A 1 88 ? 7.659 10.991 -14.827 1.00 90.25 88 LEU A CA 1
ATOM 680 C C . LEU A 1 88 ? 6.442 11.894 -15.008 1.00 90.25 88 LEU A C 1
ATOM 682 O O . LEU A 1 88 ? 5.561 11.914 -14.152 1.00 90.25 88 LEU A O 1
ATOM 686 N N . LYS A 1 89 ? 6.379 12.631 -16.115 1.00 85.81 89 LYS A N 1
ATOM 687 C CA . LYS A 1 89 ? 5.260 13.523 -16.417 1.00 85.81 89 LYS A CA 1
ATOM 688 C C . LYS A 1 89 ? 4.045 12.698 -16.883 1.00 85.81 89 LYS A C 1
ATOM 690 O O . LYS A 1 89 ? 4.187 11.888 -17.811 1.00 85.81 89 LYS A O 1
ATOM 695 N N . PRO A 1 90 ? 2.856 12.895 -16.280 1.00 84.88 90 PRO A N 1
ATOM 696 C CA . PRO A 1 90 ? 1.612 12.289 -16.749 1.00 84.88 90 PRO A CA 1
ATOM 697 C C . PRO A 1 90 ? 1.311 12.655 -18.203 1.00 84.88 90 PRO A C 1
ATOM 699 O O . PRO A 1 90 ? 1.316 13.831 -18.565 1.00 84.88 90 PRO A O 1
ATOM 702 N N . SER A 1 91 ? 1.033 11.647 -19.032 1.00 81.75 91 SER A N 1
ATOM 703 C CA . SER A 1 91 ? 0.543 11.870 -20.396 1.00 81.75 91 SER A CA 1
ATOM 704 C C . SER A 1 91 ? -0.951 12.203 -20.397 1.00 81.75 91 SER A C 1
ATOM 706 O O . SER A 1 91 ? -1.686 11.765 -19.514 1.00 81.75 91 SER A O 1
ATOM 708 N N . ALA A 1 92 ? -1.423 12.874 -21.446 1.00 77.75 92 ALA A N 1
ATOM 709 C CA . ALA A 1 92 ? -2.849 13.115 -21.649 1.00 77.75 92 ALA A CA 1
ATOM 710 C C . ALA A 1 92 ? -3.663 11.810 -21.822 1.00 77.75 92 ALA A C 1
ATOM 712 O O . ALA A 1 92 ? -4.783 11.717 -21.335 1.00 77.75 92 ALA A O 1
ATOM 713 N N . LEU A 1 93 ? -3.114 10.788 -22.492 1.00 79.56 93 LEU A N 1
ATOM 714 C CA . LEU A 1 93 ? -3.864 9.567 -22.831 1.00 79.56 93 LEU A CA 1
ATOM 715 C C . LEU A 1 93 ? -4.183 8.699 -21.609 1.00 79.56 93 LEU A C 1
ATOM 717 O O . LEU A 1 93 ? -5.326 8.299 -21.416 1.00 79.56 93 LEU A O 1
ATOM 721 N N . PHE A 1 94 ? -3.167 8.403 -20.799 1.00 86.88 94 PHE A N 1
ATOM 722 C CA . PHE A 1 94 ? -3.295 7.582 -19.594 1.00 86.88 94 PHE A CA 1
ATOM 723 C C . PHE A 1 94 ? -2.488 8.231 -18.461 1.00 86.88 94 PHE A C 1
ATOM 725 O O . PHE A 1 94 ? -1.349 7.825 -18.199 1.00 86.88 94 PHE A O 1
ATOM 732 N N . PRO A 1 95 ? -3.024 9.277 -17.808 1.00 87.06 95 PRO A N 1
ATOM 733 C CA . PRO A 1 95 ? -2.257 10.094 -16.870 1.00 87.06 95 PRO A CA 1
ATOM 734 C C . PRO A 1 95 ? -1.801 9.307 -15.635 1.00 87.06 95 PRO A C 1
ATOM 736 O O . PRO A 1 95 ? -0.731 9.583 -15.103 1.00 87.06 95 PRO A O 1
ATOM 739 N N . ALA A 1 96 ? -2.540 8.270 -15.228 1.00 90.56 96 ALA A N 1
ATOM 740 C CA . ALA A 1 96 ? -2.217 7.432 -14.073 1.00 90.56 96 ALA A CA 1
ATOM 741 C C . ALA A 1 96 ? -0.978 6.522 -14.243 1.00 90.56 96 ALA A C 1
ATOM 743 O O . ALA A 1 96 ? -0.439 6.033 -13.251 1.00 90.56 96 ALA A O 1
ATOM 744 N N . ILE A 1 97 ? -0.487 6.299 -15.470 1.00 93.31 97 ILE A N 1
ATOM 745 C CA . ILE A 1 97 ? 0.657 5.400 -15.718 1.00 93.31 97 ILE A CA 1
ATOM 746 C C . ILE A 1 97 ? 1.971 5.994 -15.201 1.00 93.31 97 ILE A C 1
ATOM 748 O O . ILE A 1 97 ? 2.755 5.293 -14.564 1.00 93.31 97 ILE A O 1
ATOM 752 N N . ALA A 1 98 ? 2.208 7.286 -15.430 1.00 92.06 98 ALA A N 1
ATOM 753 C CA . ALA A 1 98 ? 3.415 7.969 -14.968 1.00 92.06 98 ALA A CA 1
ATOM 754 C C . ALA A 1 98 ? 3.605 7.935 -13.436 1.00 92.06 98 ALA A C 1
ATOM 756 O O . ALA A 1 98 ? 4.656 7.462 -12.994 1.00 92.06 98 ALA A O 1
ATOM 757 N N . PRO A 1 99 ? 2.625 8.360 -12.607 1.00 93.50 99 PRO A N 1
ATOM 758 C CA . PRO A 1 99 ? 2.764 8.314 -11.155 1.00 93.50 99 PRO A CA 1
ATOM 759 C C . PRO A 1 99 ? 2.872 6.871 -10.643 1.00 93.50 99 PRO A C 1
ATOM 761 O O . PRO A 1 99 ? 3.633 6.610 -9.715 1.00 93.50 99 PRO A O 1
ATOM 764 N N . PHE A 1 100 ? 2.193 5.907 -11.277 1.00 95.44 100 PHE A N 1
ATOM 765 C CA . PHE A 1 100 ? 2.328 4.492 -10.931 1.00 95.44 100 PHE A CA 1
ATOM 766 C C . PHE A 1 100 ? 3.749 3.964 -11.180 1.00 95.44 100 PHE A C 1
ATOM 768 O O . PHE A 1 100 ? 4.354 3.388 -10.276 1.00 95.44 100 PHE A O 1
ATOM 775 N N . LEU A 1 101 ? 4.315 4.191 -12.372 1.00 95.88 101 LEU A N 1
ATOM 776 C CA . LEU A 1 101 ? 5.681 3.766 -12.704 1.00 95.88 101 LEU A CA 1
ATOM 777 C C . LEU A 1 101 ? 6.731 4.453 -11.823 1.00 95.88 101 LEU A C 1
ATOM 779 O O . LEU A 1 101 ? 7.707 3.818 -11.423 1.00 95.88 101 LEU A O 1
ATOM 783 N N . PHE A 1 102 ? 6.506 5.720 -11.474 1.00 94.62 102 PHE A N 1
ATOM 784 C CA . PHE A 1 102 ? 7.339 6.440 -10.518 1.00 94.62 102 PHE A CA 1
ATOM 785 C C . PHE A 1 102 ? 7.350 5.758 -9.138 1.00 94.62 102 PHE A C 1
ATOM 787 O O . PHE A 1 102 ? 8.416 5.571 -8.558 1.00 94.62 102 PHE A O 1
ATOM 794 N N . VAL A 1 103 ? 6.198 5.300 -8.633 1.00 94.31 103 VAL A N 1
ATOM 795 C CA . VAL A 1 103 ? 6.145 4.536 -7.372 1.00 94.31 103 VAL A CA 1
ATOM 796 C C . VAL A 1 103 ? 6.806 3.162 -7.515 1.00 94.31 103 VAL A C 1
ATOM 798 O O . VAL A 1 103 ? 7.559 2.751 -6.634 1.00 94.31 103 VAL A O 1
ATOM 801 N N . VAL A 1 104 ? 6.564 2.450 -8.621 1.00 94.12 104 VAL A N 1
ATOM 802 C CA . VAL A 1 104 ? 7.173 1.134 -8.896 1.00 94.12 104 VAL A CA 1
ATOM 803 C C . VAL A 1 104 ? 8.700 1.198 -8.859 1.00 94.12 104 VAL A C 1
ATOM 805 O O . VAL A 1 104 ? 9.331 0.283 -8.331 1.00 94.12 104 VAL A O 1
ATOM 808 N N . PHE A 1 105 ? 9.297 2.275 -9.375 1.00 92.81 105 PHE A N 1
ATOM 809 C CA . PHE A 1 105 ? 10.744 2.493 -9.344 1.00 92.81 105 PHE A CA 1
ATOM 810 C C . PHE A 1 105 ? 11.327 2.481 -7.921 1.00 92.81 105 PHE A C 1
ATOM 812 O O . PHE A 1 105 ? 12.427 1.970 -7.709 1.00 92.81 105 PHE A O 1
ATOM 819 N N . GLU A 1 106 ? 10.580 2.985 -6.936 1.00 90.56 106 GLU A N 1
ATOM 820 C CA . GLU A 1 106 ? 10.992 3.014 -5.527 1.00 90.56 106 GLU A CA 1
ATOM 821 C C . GLU A 1 106 ? 10.699 1.702 -4.778 1.00 90.56 106 GLU A C 1
ATOM 823 O O . GLU A 1 106 ? 11.040 1.574 -3.600 1.00 90.56 106 GLU A O 1
ATOM 828 N N . ILE A 1 107 ? 10.114 0.701 -5.447 1.00 91.12 107 ILE A N 1
ATOM 829 C CA . ILE A 1 107 ? 9.893 -0.647 -4.914 1.00 91.12 107 ILE A CA 1
ATOM 830 C C . ILE A 1 107 ? 10.927 -1.594 -5.540 1.00 91.12 107 ILE A C 1
ATOM 832 O O . ILE A 1 107 ? 10.720 -2.064 -6.661 1.00 91.12 107 ILE A O 1
ATOM 836 N N . PRO A 1 108 ? 12.017 -1.960 -4.834 1.00 89.12 108 PRO A N 1
ATOM 837 C CA . PRO A 1 108 ? 13.107 -2.739 -5.426 1.00 89.12 108 PRO A CA 1
ATOM 838 C C . PRO A 1 108 ? 12.660 -4.055 -6.064 1.00 89.12 108 PRO A C 1
ATOM 840 O O . PRO A 1 108 ? 13.084 -4.366 -7.172 1.00 89.12 108 PRO A O 1
ATOM 843 N N . VAL A 1 109 ? 11.769 -4.807 -5.405 1.00 90.00 109 VAL A N 1
ATOM 844 C CA . VAL A 1 109 ? 11.251 -6.074 -5.946 1.00 90.00 109 VAL A CA 1
ATOM 845 C C . VAL A 1 109 ? 10.438 -5.859 -7.224 1.00 90.00 109 VAL A C 1
ATOM 847 O O . VAL A 1 109 ? 10.592 -6.612 -8.177 1.00 90.00 109 VAL A O 1
ATOM 850 N N . ALA A 1 110 ? 9.632 -4.798 -7.279 1.00 92.19 110 ALA A N 1
ATOM 851 C CA . ALA A 1 110 ? 8.794 -4.467 -8.423 1.00 92.19 110 ALA A CA 1
ATOM 852 C C . ALA A 1 110 ? 9.655 -4.042 -9.618 1.00 92.19 110 ALA A C 1
ATOM 854 O O . ALA A 1 110 ? 9.520 -4.603 -10.705 1.00 92.19 110 ALA A O 1
ATOM 855 N N . LEU A 1 111 ? 10.595 -3.119 -9.387 1.00 92.00 111 LEU A N 1
ATOM 856 C CA . LEU A 1 111 ? 11.582 -2.685 -10.373 1.00 92.00 111 LEU A CA 1
ATOM 857 C C . LEU A 1 111 ? 12.374 -3.876 -10.927 1.00 92.00 111 LEU A C 1
ATOM 859 O O . LEU A 1 111 ? 12.492 -4.036 -12.141 1.00 92.00 111 LEU A O 1
ATOM 863 N N . ASN A 1 112 ? 12.888 -4.729 -10.039 1.00 90.19 112 ASN A N 1
ATOM 864 C CA . ASN A 1 112 ? 13.658 -5.909 -10.415 1.00 90.19 112 ASN A CA 1
ATOM 865 C C . ASN A 1 112 ? 12.835 -6.865 -11.277 1.00 90.19 112 ASN A C 1
ATOM 867 O O . ASN A 1 112 ? 13.319 -7.298 -12.318 1.00 90.19 112 ASN A O 1
ATOM 871 N N . THR A 1 113 ? 11.584 -7.136 -10.901 1.00 90.62 113 THR A N 1
ATOM 872 C CA . THR A 1 113 ? 10.688 -7.983 -11.689 1.00 90.62 113 THR A CA 1
ATOM 873 C C . THR A 1 113 ? 10.418 -7.388 -13.074 1.00 90.62 113 THR A C 1
ATOM 875 O O . THR A 1 113 ? 10.511 -8.117 -14.059 1.00 90.62 113 THR A O 1
ATOM 878 N N . PHE A 1 114 ? 10.167 -6.078 -13.193 1.00 91.19 114 PHE A N 1
ATOM 879 C CA . PHE A 1 114 ? 10.014 -5.423 -14.498 1.00 91.19 114 PHE A CA 1
ATOM 880 C C . PHE A 1 114 ? 11.269 -5.567 -15.367 1.00 91.19 114 PHE A C 1
ATOM 882 O O . PHE A 1 114 ? 11.168 -5.998 -16.516 1.00 91.19 114 PHE A O 1
ATOM 889 N N . VAL A 1 115 ? 12.449 -5.235 -14.833 1.00 89.38 115 VAL A N 1
ATOM 890 C CA . VAL A 1 115 ? 13.716 -5.287 -15.581 1.00 89.38 115 VAL A CA 1
ATOM 891 C C . VAL A 1 115 ? 14.051 -6.727 -15.968 1.00 89.38 115 VAL A C 1
ATOM 893 O O . VAL A 1 115 ? 14.253 -7.017 -17.142 1.00 89.38 115 VAL A O 1
ATOM 896 N N . HIS A 1 116 ? 14.056 -7.651 -15.010 1.00 85.56 116 HIS A N 1
ATOM 897 C CA . HIS A 1 116 ? 14.438 -9.043 -15.227 1.00 85.56 116 HIS A CA 1
ATOM 898 C C . HIS A 1 116 ? 13.494 -9.774 -16.187 1.00 85.56 116 HIS A C 1
ATOM 900 O O . HIS A 1 116 ? 13.958 -10.449 -17.108 1.00 85.56 116 HIS A O 1
ATOM 906 N N . ALA A 1 117 ? 12.177 -9.617 -16.019 1.00 82.56 117 ALA A N 1
ATOM 907 C CA . ALA A 1 117 ? 11.202 -10.259 -16.894 1.00 82.56 117 ALA A CA 1
ATOM 908 C C . ALA A 1 117 ? 11.284 -9.718 -18.330 1.00 82.56 117 ALA A C 1
ATOM 910 O O . ALA A 1 117 ? 11.181 -10.483 -19.288 1.00 82.56 117 ALA A O 1
ATOM 911 N N . THR A 1 118 ? 11.553 -8.421 -18.482 1.00 84.00 118 THR A N 1
ATOM 912 C CA . THR A 1 118 ? 11.708 -7.786 -19.793 1.00 84.00 118 THR A CA 1
ATOM 913 C C . THR A 1 118 ? 13.021 -8.203 -20.470 1.00 84.00 118 THR A C 1
ATOM 915 O O . THR A 1 118 ? 13.010 -8.577 -21.639 1.00 84.00 118 THR A O 1
ATOM 918 N N . CYS A 1 119 ? 14.140 -8.241 -19.738 1.00 80.06 119 CYS A N 1
ATOM 919 C CA . CYS A 1 119 ? 15.435 -8.697 -20.260 1.00 80.06 119 CYS A CA 1
ATOM 920 C C . CYS A 1 119 ? 15.444 -10.180 -20.660 1.00 80.06 119 CYS A C 1
ATOM 922 O O . CYS A 1 119 ? 16.234 -10.574 -21.510 1.00 80.06 119 CYS A O 1
ATOM 924 N N . LYS A 1 120 ? 14.584 -11.010 -20.055 1.00 73.19 120 LYS A N 1
ATOM 925 C CA . LYS A 1 120 ? 14.390 -12.408 -20.473 1.00 73.19 120 LYS A CA 1
ATOM 926 C C . LYS A 1 120 ? 13.559 -12.544 -21.750 1.00 73.19 120 LYS A C 1
ATOM 928 O O . LYS A 1 120 ? 13.755 -13.508 -22.483 1.00 73.19 120 LYS A O 1
ATOM 933 N N . GLY A 1 121 ? 12.606 -11.637 -21.974 1.00 62.91 121 GLY A N 1
ATOM 934 C CA . GLY A 1 121 ? 11.688 -11.678 -23.116 1.00 62.91 121 GLY A CA 1
ATOM 935 C C . GLY A 1 121 ? 12.241 -11.018 -24.380 1.00 62.91 121 GLY A C 1
ATOM 936 O O . GLY A 1 121 ? 11.980 -11.491 -25.482 1.00 62.91 121 GLY A O 1
ATOM 937 N N . LEU A 1 122 ? 13.027 -9.952 -24.228 1.00 61.16 122 LEU A N 1
ATOM 938 C CA . LEU A 1 122 ? 13.663 -9.245 -25.335 1.00 61.16 122 LEU A CA 1
ATOM 939 C C . LEU A 1 122 ? 15.074 -9.783 -25.567 1.00 61.16 122 LEU A C 1
ATOM 941 O O . LEU A 1 122 ? 15.884 -9.849 -24.644 1.00 61.16 122 LEU A O 1
ATOM 945 N N . LEU A 1 123 ? 15.388 -10.097 -26.826 1.00 49.47 123 LEU A N 1
ATOM 946 C CA . LEU A 1 123 ? 16.757 -10.276 -27.308 1.00 49.47 123 LEU A CA 1
ATOM 947 C C . LEU A 1 123 ? 17.508 -8.935 -27.205 1.00 49.47 123 LEU A C 1
ATOM 949 O O . LEU A 1 123 ? 17.834 -8.322 -28.215 1.00 49.47 123 LEU A O 1
ATOM 953 N N . PHE A 1 124 ? 17.875 -8.501 -25.999 1.00 51.03 124 PHE A N 1
ATOM 954 C CA . PHE A 1 124 ? 19.016 -7.597 -25.804 1.00 51.03 124 PHE A CA 1
ATOM 955 C C . PHE A 1 124 ? 20.335 -8.360 -26.044 1.00 51.03 124 PHE A C 1
ATOM 957 O O . PHE A 1 124 ? 21.301 -8.214 -25.302 1.00 51.03 124 PHE A O 1
ATOM 964 N N . ALA A 1 125 ? 20.360 -9.221 -27.066 1.00 34.00 125 ALA A N 1
ATOM 965 C CA . ALA A 1 125 ? 21.523 -9.964 -27.518 1.00 34.00 125 ALA A CA 1
ATOM 966 C C . ALA A 1 125 ? 22.395 -9.054 -28.401 1.00 34.00 125 ALA A C 1
ATOM 968 O O . ALA A 1 125 ? 22.569 -9.287 -29.592 1.00 34.00 125 ALA A O 1
ATOM 969 N N . GLU A 1 126 ? 22.921 -7.999 -27.790 1.00 35.56 126 GLU A N 1
ATOM 970 C CA . GLU A 1 126 ? 24.188 -7.357 -28.147 1.00 35.56 126 GLU A CA 1
ATOM 971 C C . GLU A 1 126 ? 25.132 -7.830 -27.023 1.00 35.56 126 GLU A C 1
ATOM 973 O O . GLU A 1 126 ? 24.882 -7.544 -25.860 1.00 35.56 126 GLU A O 1
ATOM 978 N N . ASP A 1 127 ? 26.076 -8.752 -27.180 1.00 32.31 127 ASP A N 1
ATOM 979 C CA . ASP A 1 127 ? 27.124 -8.884 -28.179 1.00 32.31 127 ASP A CA 1
ATOM 980 C C . ASP A 1 127 ? 27.417 -10.375 -28.406 1.00 32.31 127 ASP A C 1
ATOM 982 O O . ASP A 1 127 ? 27.807 -11.058 -27.463 1.00 32.31 127 ASP A O 1
ATOM 986 N N . ASN A 1 128 ? 27.218 -10.889 -29.627 1.00 25.36 128 ASN A N 1
ATOM 987 C CA . ASN A 1 128 ? 27.924 -12.055 -30.198 1.00 25.36 128 ASN A CA 1
ATOM 988 C C . ASN A 1 128 ? 27.394 -12.364 -31.614 1.00 25.36 128 ASN A C 1
ATOM 990 O O . ASN A 1 128 ? 26.866 -13.443 -31.856 1.00 25.36 128 ASN A O 1
ATOM 994 N N . ALA A 1 129 ? 27.501 -11.428 -32.564 1.00 29.39 129 ALA A N 1
ATOM 995 C CA . ALA A 1 129 ? 27.479 -11.753 -33.998 1.00 29.39 129 ALA A CA 1
ATOM 996 C C . ALA A 1 129 ? 27.869 -10.535 -34.846 1.00 29.39 129 ALA A C 1
ATOM 998 O O . ALA A 1 129 ? 27.055 -9.691 -35.207 1.00 29.39 129 ALA A O 1
ATOM 999 N N . SER A 1 130 ? 29.152 -10.493 -35.178 1.00 25.38 130 SER A N 1
ATOM 1000 C CA . SER A 1 130 ? 29.704 -9.978 -36.428 1.00 25.38 130 SER A CA 1
ATOM 1001 C C . SER A 1 130 ? 28.707 -9.886 -37.600 1.00 25.38 130 SER A C 1
ATOM 1003 O O . SER A 1 130 ? 28.503 -10.845 -38.340 1.00 25.38 130 SER A O 1
ATOM 1005 N N . PHE A 1 131 ? 28.195 -8.684 -37.868 1.00 29.20 131 PHE A N 1
ATOM 1006 C CA . PHE A 1 131 ? 27.743 -8.301 -39.208 1.00 29.20 131 PHE A CA 1
ATOM 1007 C C . PHE A 1 131 ? 28.807 -7.413 -39.858 1.00 29.20 131 PHE A C 1
ATOM 1009 O O . PHE A 1 131 ? 28.726 -6.189 -39.886 1.00 29.20 131 PHE A O 1
ATOM 1016 N N . HIS A 1 132 ? 29.837 -8.066 -40.399 1.00 26.56 132 HIS A N 1
ATOM 1017 C CA . HIS A 1 132 ? 30.665 -7.479 -41.444 1.00 26.56 132 HIS A CA 1
ATOM 1018 C C . HIS A 1 132 ? 29.798 -7.250 -42.689 1.00 26.56 132 HIS A C 1
ATOM 1020 O O . HIS A 1 132 ? 29.324 -8.207 -43.301 1.00 26.56 132 HIS A O 1
ATOM 1026 N N . ARG A 1 133 ? 29.684 -6.002 -43.142 1.00 29.06 133 ARG A N 1
ATOM 1027 C CA . ARG A 1 133 ? 29.633 -5.708 -44.579 1.00 29.06 133 ARG A CA 1
ATOM 1028 C C . ARG A 1 133 ? 30.503 -4.483 -44.887 1.00 29.06 133 ARG A C 1
ATOM 1030 O O . ARG A 1 133 ? 30.331 -3.463 -44.228 1.00 29.06 133 ARG A O 1
ATOM 1037 N N . PRO A 1 134 ? 31.441 -4.581 -45.845 1.00 27.34 134 PRO A N 1
ATOM 1038 C CA . PRO A 1 134 ? 32.368 -3.507 -46.184 1.00 27.34 134 PRO A CA 1
ATOM 1039 C C . PRO A 1 134 ? 31.804 -2.650 -47.322 1.00 27.34 134 PRO A C 1
ATOM 1041 O O . PRO A 1 134 ? 31.331 -3.215 -48.298 1.00 27.34 134 PRO A O 1
ATOM 1044 N N . PHE A 1 135 ? 31.913 -1.325 -47.241 1.00 32.22 135 PHE A N 1
ATOM 1045 C CA . PHE A 1 135 ? 31.933 -0.417 -48.402 1.00 32.22 135 PHE A CA 1
ATOM 1046 C C . PHE A 1 135 ? 32.705 0.846 -47.978 1.00 32.22 135 PHE A C 1
ATOM 1048 O O . PHE A 1 135 ? 32.254 1.584 -47.113 1.00 32.22 135 PHE A O 1
ATOM 1055 N N . THR A 1 136 ? 34.015 0.873 -48.244 1.00 33.47 136 THR A N 1
ATOM 1056 C CA . THR A 1 136 ? 34.707 1.570 -49.355 1.00 33.47 136 THR A CA 1
ATOM 1057 C C . THR A 1 136 ? 34.778 3.089 -49.208 1.00 33.47 136 THR A C 1
ATOM 1059 O O . THR A 1 136 ? 33.776 3.789 -49.311 1.00 33.47 136 THR A O 1
ATOM 1062 N N . ASP A 1 137 ? 36.025 3.527 -49.025 1.00 28.31 137 ASP A N 1
ATOM 1063 C CA . ASP A 1 137 ? 36.593 4.870 -49.101 1.00 28.31 137 ASP A CA 1
ATOM 1064 C C . ASP A 1 137 ? 35.884 5.863 -50.028 1.00 28.31 137 ASP A C 1
ATOM 1066 O O . ASP A 1 137 ? 35.821 5.662 -51.240 1.00 28.31 137 ASP A O 1
ATOM 1070 N N . VAL A 1 138 ? 35.550 7.029 -49.467 1.00 34.50 138 VAL A N 1
ATOM 1071 C CA . VAL A 1 138 ? 35.745 8.315 -50.146 1.00 34.50 138 VAL A CA 1
ATOM 1072 C C . VAL A 1 138 ? 36.351 9.291 -49.137 1.00 34.50 138 VAL A C 1
ATOM 1074 O O . VAL A 1 138 ? 35.670 9.869 -48.294 1.00 34.50 138 VAL A O 1
ATOM 1077 N N . SER A 1 139 ? 37.670 9.443 -49.224 1.00 29.06 139 SER A N 1
ATOM 1078 C CA . SER A 1 139 ? 38.424 10.539 -48.620 1.00 29.06 139 SER A CA 1
ATOM 1079 C C . SER A 1 139 ? 38.159 11.833 -49.392 1.00 29.06 139 SER A C 1
ATOM 1081 O O . SER A 1 139 ? 38.434 11.866 -50.588 1.00 29.06 139 SER A O 1
ATOM 1083 N N . ALA A 1 140 ? 37.703 12.901 -48.728 1.00 34.16 140 ALA A N 1
ATOM 1084 C CA . ALA A 1 140 ? 37.952 14.283 -49.158 1.00 34.16 140 ALA A CA 1
ATOM 1085 C C . ALA A 1 140 ? 37.561 15.312 -48.078 1.00 34.16 140 ALA A C 1
ATOM 1087 O O . ALA A 1 140 ? 36.393 15.603 -47.862 1.00 34.16 140 ALA A O 1
ATOM 1088 N N . HIS A 1 141 ? 38.602 15.907 -47.495 1.00 34.84 141 HIS A N 1
ATOM 1089 C CA . HIS A 1 141 ? 38.704 17.293 -47.026 1.00 34.84 141 HIS A CA 1
ATOM 1090 C C . HIS A 1 141 ? 37.899 17.792 -45.808 1.00 34.84 141 HIS A C 1
ATOM 1092 O O . HIS A 1 141 ? 36.717 18.112 -45.847 1.00 34.84 141 HIS A O 1
ATOM 1098 N N . LEU A 1 142 ? 38.689 17.990 -44.748 1.00 26.86 142 LEU A N 1
ATOM 1099 C CA . LEU A 1 142 ? 38.512 18.880 -43.605 1.00 26.86 142 LEU A CA 1
ATOM 1100 C C . LEU A 1 142 ? 38.049 20.295 -43.998 1.00 26.86 142 LEU A C 1
ATOM 1102 O O . LEU A 1 142 ? 38.758 20.990 -44.726 1.00 26.86 142 LEU A O 1
ATOM 1106 N N . SER A 1 143 ? 36.983 20.778 -43.360 1.00 28.67 143 SER A N 1
ATOM 1107 C CA . SER A 1 143 ? 36.933 22.149 -42.841 1.00 28.67 143 SER A CA 1
ATOM 1108 C C . SER A 1 143 ? 35.892 22.307 -41.724 1.00 28.67 143 SER A C 1
ATOM 1110 O O . SER A 1 143 ? 34.772 21.809 -41.762 1.00 28.67 143 SER A O 1
ATOM 1112 N N . SER A 1 144 ? 36.360 22.986 -40.684 1.00 26.17 144 SER A N 1
ATOM 1113 C CA . SER A 1 144 ? 35.711 23.478 -39.470 1.00 26.17 144 SER A CA 1
ATOM 1114 C C . SER A 1 144 ? 34.218 23.840 -39.559 1.00 26.17 144 SER A C 1
ATOM 1116 O O . SER A 1 144 ? 33.864 24.850 -40.161 1.00 26.17 144 SER A O 1
ATOM 1118 N N . SER A 1 145 ? 33.367 23.119 -38.825 1.00 28.92 145 SER A N 1
ATOM 1119 C CA . SER A 1 145 ? 32.255 23.703 -38.055 1.00 28.92 145 SER A CA 1
ATOM 1120 C C . SER A 1 145 ? 31.720 22.671 -37.052 1.00 28.92 145 SER A C 1
ATOM 1122 O O . SER A 1 145 ? 31.442 21.524 -37.390 1.00 28.92 145 SER A O 1
ATOM 1124 N N . SER A 1 146 ? 31.606 23.060 -35.787 1.00 29.66 146 SER A N 1
ATOM 1125 C CA . SER A 1 146 ? 31.228 22.227 -34.633 1.00 29.66 146 SER A CA 1
ATOM 1126 C C . SER A 1 146 ? 29.732 21.854 -34.580 1.00 29.66 146 SER A C 1
ATOM 1128 O O . SER A 1 146 ? 29.218 21.511 -33.522 1.00 29.66 146 SER A O 1
ATOM 1130 N N . LEU A 1 147 ? 29.032 21.883 -35.717 1.00 31.70 147 LEU A N 1
ATOM 1131 C CA . LEU A 1 147 ? 27.584 21.659 -35.835 1.00 31.70 147 LEU A CA 1
ATOM 1132 C C . LEU A 1 147 ? 27.214 20.357 -36.577 1.00 31.70 147 LEU A C 1
ATOM 1134 O O . LEU A 1 147 ? 26.034 20.050 -36.718 1.00 31.70 147 LEU A O 1
ATOM 1138 N N . SER A 1 148 ? 28.192 19.559 -37.027 1.00 31.03 148 SER A N 1
ATOM 1139 C CA . SER A 1 148 ? 27.944 18.341 -37.823 1.00 31.03 148 SER A CA 1
ATOM 1140 C C . SER A 1 148 ? 27.846 17.032 -37.029 1.00 31.03 148 SER A C 1
ATOM 1142 O O . SER A 1 148 ? 27.520 16.004 -37.619 1.00 31.03 148 SER A O 1
ATOM 1144 N N . LYS A 1 149 ? 28.070 17.030 -35.705 1.00 36.22 149 LYS A N 1
ATOM 1145 C CA . LYS A 1 149 ? 28.028 15.788 -34.902 1.00 36.22 149 LYS A CA 1
ATOM 1146 C C . LYS A 1 149 ? 26.648 15.122 -34.839 1.00 36.22 149 LYS A C 1
ATOM 1148 O O . LYS A 1 149 ? 26.592 13.925 -34.593 1.00 36.22 149 LYS A O 1
ATOM 1153 N N . TYR A 1 150 ? 25.572 15.860 -35.108 1.00 38.59 150 TYR A N 1
ATOM 1154 C CA . TYR A 1 150 ? 24.201 15.356 -34.973 1.00 38.59 150 TYR A CA 1
ATOM 1155 C C . TYR A 1 150 ? 23.418 15.277 -36.297 1.00 38.59 150 TYR A C 1
ATOM 1157 O O . TYR A 1 150 ? 22.283 14.821 -36.292 1.00 38.59 150 TYR A O 1
ATOM 1165 N N . ASN A 1 151 ? 24.005 15.677 -37.438 1.00 29.05 151 ASN A N 1
ATOM 1166 C CA . ASN A 1 151 ? 23.263 15.870 -38.699 1.00 29.05 151 ASN A CA 1
ATOM 1167 C C . ASN A 1 151 ? 23.761 15.055 -39.909 1.00 29.05 151 ASN A C 1
ATOM 1169 O O . ASN A 1 151 ? 23.414 15.356 -41.052 1.00 29.05 151 ASN A O 1
ATOM 1173 N N . HIS A 1 152 ? 24.534 13.988 -39.698 1.00 31.12 152 HIS A N 1
ATOM 1174 C CA . HIS A 1 152 ? 24.957 13.109 -40.791 1.00 31.12 152 HIS A CA 1
ATOM 1175 C C . HIS A 1 152 ? 24.603 11.646 -40.537 1.00 31.12 152 HIS A C 1
ATOM 1177 O O . HIS A 1 152 ? 25.293 10.951 -39.806 1.00 31.12 152 HIS A O 1
ATOM 1183 N N . HIS A 1 153 ? 23.526 11.208 -41.201 1.00 30.78 153 HIS A N 1
ATOM 1184 C CA . HIS A 1 153 ? 23.298 9.871 -41.763 1.00 30.78 153 HIS A CA 1
ATOM 1185 C C . HIS A 1 153 ? 24.155 8.716 -41.209 1.00 30.78 153 HIS A C 1
ATOM 1187 O O . HIS A 1 153 ? 24.887 8.065 -41.956 1.00 30.78 153 HIS A O 1
ATOM 1193 N N . SER A 1 154 ? 24.009 8.392 -39.924 1.00 29.27 154 SER A N 1
ATOM 1194 C CA . SER A 1 154 ? 24.422 7.097 -39.392 1.00 29.27 154 SER A CA 1
ATOM 1195 C C . SER A 1 154 ? 23.179 6.258 -39.119 1.00 29.27 154 SER A C 1
ATOM 1197 O O . SER A 1 154 ? 22.406 6.528 -38.207 1.00 29.27 154 SER A O 1
ATOM 1199 N N . ASN A 1 155 ? 23.011 5.176 -39.881 1.00 33.94 155 ASN A N 1
ATOM 1200 C CA . ASN A 1 155 ? 22.016 4.121 -39.630 1.00 33.94 155 ASN A CA 1
ATOM 1201 C C . ASN A 1 155 ? 22.291 3.321 -38.329 1.00 33.94 155 ASN A C 1
ATOM 1203 O O . ASN A 1 155 ? 21.787 2.217 -38.153 1.00 33.94 155 ASN A O 1
ATOM 1207 N N . HIS A 1 156 ? 23.083 3.874 -37.410 1.00 28.84 156 HIS A N 1
ATOM 1208 C CA . HIS A 1 156 ? 23.401 3.338 -36.094 1.00 28.84 156 HIS A CA 1
ATOM 1209 C C . HIS A 1 156 ? 23.516 4.508 -35.097 1.00 28.84 156 HIS A C 1
ATOM 1211 O O . HIS A 1 156 ? 24.181 5.493 -35.421 1.00 28.84 156 HIS A O 1
ATOM 1217 N N . ARG A 1 157 ? 22.930 4.339 -33.892 1.00 40.41 157 ARG A N 1
ATOM 1218 C CA . ARG A 1 157 ? 22.873 5.246 -32.708 1.00 40.41 157 ARG A CA 1
ATOM 1219 C C . ARG A 1 157 ? 21.728 6.279 -32.738 1.00 40.41 157 ARG A C 1
ATOM 1221 O O . ARG A 1 157 ? 21.889 7.361 -33.275 1.00 40.41 157 ARG A O 1
ATOM 1228 N N . LEU A 1 158 ? 20.473 5.942 -32.415 1.00 41.19 158 LEU A N 1
ATOM 1229 C CA . LEU A 1 158 ? 19.865 5.593 -31.109 1.00 41.19 158 LEU A CA 1
ATOM 1230 C C . LEU A 1 158 ? 19.840 6.709 -30.037 1.00 41.19 158 LEU A C 1
ATOM 1232 O O . LEU A 1 158 ? 20.024 6.410 -28.876 1.00 41.19 158 LEU A O 1
ATOM 1236 N N . ALA A 1 159 ? 19.467 7.941 -30.391 1.00 47.09 159 ALA A N 1
ATOM 1237 C CA . ALA A 1 159 ? 18.512 8.768 -29.630 1.00 47.09 159 ALA A CA 1
ATOM 1238 C C . ALA A 1 159 ? 18.104 9.957 -30.512 1.00 47.09 159 ALA A C 1
ATOM 1240 O O . ALA A 1 159 ? 18.965 10.722 -30.937 1.00 47.09 159 ALA A O 1
ATOM 1241 N N . SER A 1 160 ? 16.811 10.116 -30.831 1.00 53.38 160 SER A N 1
ATOM 1242 C CA . SER A 1 160 ? 16.375 11.407 -31.380 1.00 53.38 160 SER A CA 1
ATOM 1243 C C . SER A 1 160 ? 16.510 12.447 -30.261 1.00 53.38 160 SER A C 1
ATOM 1245 O O . SER A 1 160 ? 16.065 12.148 -29.147 1.00 53.38 160 SER A O 1
ATOM 1247 N N . PRO A 1 161 ? 17.025 13.665 -30.525 1.00 53.16 161 PRO A N 1
ATOM 1248 C CA . PRO A 1 161 ? 16.991 14.773 -29.564 1.00 53.16 161 PRO A CA 1
ATOM 1249 C C . PRO A 1 161 ? 15.573 15.082 -29.035 1.00 53.16 161 PRO A C 1
ATOM 1251 O O . PRO A 1 161 ? 15.435 15.767 -28.021 1.00 53.16 161 PRO A O 1
ATOM 1254 N N . GLY A 1 162 ? 14.539 14.548 -29.704 1.00 57.84 162 GLY A N 1
ATOM 1255 C CA . GLY A 1 162 ? 13.107 14.651 -29.431 1.00 57.84 162 GLY A CA 1
ATOM 1256 C C . GLY A 1 162 ? 12.496 13.725 -28.372 1.00 57.84 162 GLY A C 1
ATOM 1257 O O . GLY A 1 162 ? 11.390 13.968 -27.890 1.00 57.84 162 GLY A O 1
ATOM 1258 N N . TRP A 1 163 ? 13.164 12.621 -28.027 1.00 72.19 163 TRP A N 1
ATOM 1259 C CA . TRP A 1 163 ? 12.461 11.481 -27.414 1.00 72.19 163 TRP A CA 1
ATOM 1260 C C . TRP A 1 163 ? 11.939 11.748 -25.991 1.00 72.19 163 TRP A C 1
ATOM 1262 O O . TRP A 1 163 ? 10.946 11.170 -25.564 1.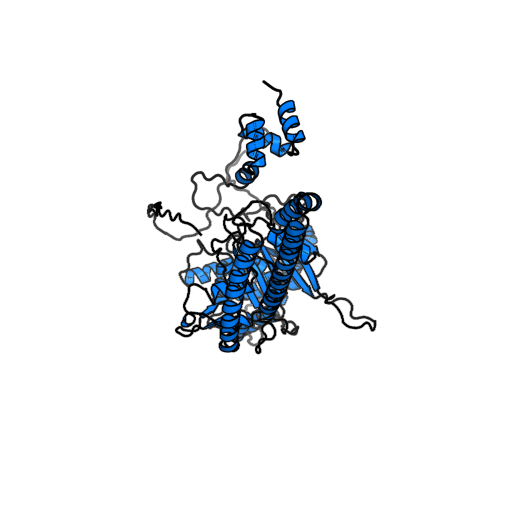00 72.19 163 TRP A O 1
ATOM 1272 N N . TRP A 1 164 ? 12.603 12.611 -25.224 1.00 65.50 164 TRP A N 1
ATOM 1273 C CA . TRP A 1 164 ? 12.260 12.829 -23.817 1.00 65.50 164 TRP A CA 1
ATOM 1274 C C . TRP A 1 164 ? 10.990 13.680 -23.628 1.00 65.50 164 TRP A C 1
ATOM 1276 O O . TRP A 1 164 ? 10.414 13.686 -22.537 1.00 65.50 164 TRP A O 1
ATOM 1286 N N . TYR A 1 165 ? 10.548 14.391 -24.673 1.00 64.56 165 TYR A N 1
ATOM 1287 C CA . TYR A 1 165 ? 9.336 15.223 -24.675 1.00 64.56 165 TYR A CA 1
ATOM 1288 C C . TYR A 1 165 ? 8.257 14.736 -25.643 1.00 64.56 165 TYR A C 1
ATOM 1290 O O . TYR A 1 165 ? 7.218 15.379 -25.761 1.00 64.56 165 TYR A O 1
ATOM 1298 N N . GLY A 1 166 ? 8.459 13.575 -26.273 1.00 58.84 166 GLY A N 1
ATOM 1299 C CA . GLY A 1 166 ? 7.374 12.849 -26.919 1.00 58.84 166 GLY A CA 1
ATOM 1300 C C . GLY A 1 166 ? 7.186 13.056 -28.418 1.00 58.84 166 GLY A C 1
ATOM 1301 O O . GLY A 1 166 ? 6.280 12.437 -28.974 1.00 58.84 166 GLY A O 1
ATOM 1302 N N . GLU A 1 167 ? 8.001 13.882 -29.078 1.00 54.72 167 GLU A N 1
ATOM 1303 C CA . GLU A 1 167 ? 7.783 14.218 -30.494 1.00 54.72 167 GLU A CA 1
ATOM 1304 C C . GLU A 1 167 ? 8.240 13.118 -31.464 1.00 54.72 167 GLU A C 1
ATOM 1306 O O . GLU A 1 167 ? 7.538 12.831 -32.432 1.00 54.72 167 GLU A O 1
ATOM 1311 N N . ASP A 1 168 ? 9.353 12.431 -31.182 1.00 58.38 168 ASP A N 1
ATOM 1312 C CA . ASP A 1 168 ? 9.956 11.490 -32.133 1.00 58.38 168 ASP A CA 1
ATOM 1313 C C . ASP A 1 168 ? 9.968 10.039 -31.644 1.00 58.38 168 ASP A C 1
ATOM 1315 O O . ASP A 1 168 ? 10.436 9.719 -30.548 1.00 58.38 168 ASP A O 1
ATOM 1319 N N . SER A 1 169 ? 9.546 9.109 -32.507 1.00 58.56 169 SER A N 1
ATOM 1320 C CA . SER A 1 169 ? 9.679 7.676 -32.241 1.00 58.56 169 SER A CA 1
ATOM 1321 C C . SER A 1 169 ? 11.155 7.254 -32.275 1.00 58.56 169 SER A C 1
ATOM 1323 O O . SER A 1 169 ? 11.733 7.051 -33.341 1.00 58.56 169 SER A O 1
ATOM 1325 N N . CYS A 1 170 ? 11.769 7.066 -31.106 1.00 62.72 170 CYS A N 1
ATOM 1326 C CA . CYS A 1 170 ? 13.161 6.615 -30.969 1.00 62.72 170 CYS A CA 1
ATOM 1327 C C . CYS A 1 170 ? 13.339 5.081 -31.016 1.00 62.72 170 CYS A C 1
ATOM 1329 O O . CYS A 1 170 ? 14.373 4.555 -30.591 1.00 62.72 170 CYS A O 1
ATOM 1331 N N . ILE A 1 171 ? 12.320 4.350 -31.477 1.00 68.06 171 ILE A N 1
ATOM 1332 C CA . ILE A 1 171 ? 12.301 2.886 -31.569 1.00 68.06 171 ILE A CA 1
ATOM 1333 C C . ILE A 1 171 ? 11.916 2.480 -32.995 1.00 68.06 171 ILE A C 1
ATOM 1335 O O . ILE A 1 171 ? 11.086 3.127 -33.629 1.00 68.06 171 ILE A O 1
ATOM 1339 N N . SER A 1 172 ? 12.540 1.412 -33.500 1.00 66.81 172 SER A N 1
ATOM 1340 C CA . SER A 1 172 ? 12.261 0.871 -34.833 1.00 66.81 172 SER A CA 1
ATOM 1341 C C . SER A 1 172 ? 10.782 0.516 -34.995 1.00 66.81 172 SER A C 1
ATOM 1343 O O . SER A 1 172 ? 10.219 -0.183 -34.155 1.00 66.81 172 SER A O 1
ATOM 1345 N N . GLN A 1 173 ? 10.189 0.908 -36.126 1.00 69.44 173 GLN A N 1
ATOM 1346 C CA . GLN A 1 173 ? 8.812 0.556 -36.507 1.00 69.44 173 GLN A CA 1
ATOM 1347 C C . GLN A 1 173 ? 8.579 -0.962 -36.637 1.00 69.44 173 GLN A C 1
ATOM 1349 O O . GLN A 1 173 ? 7.441 -1.401 -36.754 1.00 69.44 173 GLN A O 1
ATOM 1354 N N . SER A 1 174 ? 9.648 -1.767 -36.637 1.00 75.31 174 SER A N 1
ATOM 1355 C CA . SER A 1 174 ? 9.572 -3.233 -36.686 1.00 75.31 174 SER A CA 1
ATOM 1356 C C . SER A 1 174 ? 9.191 -3.893 -35.357 1.00 75.31 174 SER A C 1
ATOM 1358 O O . SER A 1 174 ? 8.800 -5.059 -35.360 1.00 75.31 174 SER A O 1
ATOM 1360 N N . LEU A 1 175 ? 9.322 -3.185 -34.231 1.00 80.12 175 LEU A N 1
ATOM 1361 C CA . LEU A 1 175 ? 8.981 -3.728 -32.918 1.00 80.12 175 LEU A CA 1
ATOM 1362 C C . LEU A 1 175 ? 7.470 -3.683 -32.702 1.00 80.12 175 LEU A C 1
ATOM 1364 O O . LEU A 1 175 ? 6.819 -2.681 -32.996 1.00 80.12 175 LEU A O 1
ATOM 1368 N N . ASP A 1 176 ? 6.916 -4.763 -32.154 1.00 86.94 176 ASP A N 1
ATOM 1369 C CA . ASP A 1 176 ? 5.504 -4.785 -31.795 1.00 86.94 176 ASP A CA 1
ATOM 1370 C C . ASP A 1 176 ? 5.213 -3.795 -30.644 1.00 86.94 176 ASP A C 1
ATOM 1372 O O . ASP A 1 176 ? 6.099 -3.510 -29.827 1.00 86.94 176 ASP A O 1
ATOM 1376 N N . PRO A 1 177 ? 3.975 -3.282 -30.524 1.00 87.31 177 PRO A N 1
ATOM 1377 C CA . PRO A 1 177 ? 3.644 -2.268 -29.524 1.00 87.31 177 PRO A CA 1
ATOM 1378 C C . PRO A 1 177 ? 3.927 -2.684 -28.073 1.00 87.31 177 PRO A C 1
ATOM 1380 O O . PRO A 1 177 ? 4.262 -1.839 -27.243 1.00 87.31 177 PRO A O 1
ATOM 1383 N N . ARG A 1 178 ? 3.845 -3.980 -27.743 1.00 89.94 178 ARG A N 1
ATOM 1384 C CA . ARG A 1 178 ? 4.149 -4.468 -26.391 1.00 89.94 178 ARG A CA 1
ATOM 1385 C C . ARG A 1 178 ? 5.651 -4.414 -26.128 1.00 89.94 178 ARG A C 1
ATOM 1387 O O . ARG A 1 178 ? 6.056 -3.927 -25.075 1.00 89.94 178 ARG A O 1
ATOM 1394 N N . SER A 1 179 ? 6.471 -4.831 -27.088 1.00 88.00 179 SER A N 1
ATOM 1395 C CA . SER A 1 179 ? 7.930 -4.688 -27.015 1.00 88.00 179 SER A CA 1
ATOM 1396 C C . SER A 1 179 ? 8.359 -3.219 -26.902 1.00 88.00 179 SER A C 1
ATOM 1398 O O . SER A 1 179 ? 9.226 -2.890 -26.093 1.00 88.00 179 SER A O 1
ATOM 1400 N N . VAL A 1 180 ? 7.711 -2.309 -27.642 1.00 87.25 180 VAL A N 1
ATOM 1401 C CA . VAL A 1 180 ? 7.933 -0.853 -27.520 1.00 87.25 180 VAL A CA 1
ATOM 1402 C C . VAL A 1 180 ? 7.628 -0.380 -26.096 1.00 87.25 180 VAL A C 1
ATOM 1404 O O . VAL A 1 180 ? 8.468 0.271 -25.473 1.00 87.25 180 VAL A O 1
ATOM 1407 N N . MET A 1 181 ? 6.461 -0.745 -25.556 1.00 90.56 181 MET A N 1
ATOM 1408 C CA . MET A 1 181 ? 6.048 -0.399 -24.192 1.00 90.56 181 MET A CA 1
ATOM 1409 C C . MET A 1 181 ? 7.061 -0.892 -23.149 1.00 90.56 181 MET A C 1
ATOM 1411 O O . MET A 1 181 ? 7.437 -0.141 -22.247 1.00 90.56 181 MET A O 1
ATOM 1415 N N . GLN A 1 182 ? 7.544 -2.126 -23.292 1.00 91.44 182 GLN A N 1
ATOM 1416 C CA . GLN A 1 182 ? 8.530 -2.730 -22.398 1.00 91.44 182 GLN A CA 1
ATOM 1417 C C . GLN A 1 182 ? 9.880 -1.998 -22.416 1.00 91.44 182 GLN A C 1
ATOM 1419 O O . GLN A 1 182 ? 10.405 -1.623 -21.365 1.00 91.44 182 GLN A O 1
ATOM 1424 N N . VAL A 1 183 ? 10.433 -1.747 -23.609 1.00 88.00 183 VAL A N 1
ATOM 1425 C CA . VAL A 1 183 ? 11.713 -1.037 -23.773 1.00 88.00 183 VAL A CA 1
ATOM 1426 C C . VAL A 1 183 ? 11.622 0.381 -23.211 1.00 88.00 183 VAL A C 1
ATOM 1428 O O . VAL A 1 183 ? 12.512 0.804 -22.472 1.00 88.00 183 VAL A O 1
ATOM 1431 N N . GLN A 1 184 ? 10.540 1.106 -23.512 1.00 90.50 184 GLN A N 1
ATOM 1432 C CA . GLN A 1 184 ? 10.342 2.465 -23.001 1.00 90.50 184 GLN A CA 1
ATOM 1433 C C . GLN A 1 184 ? 10.153 2.495 -21.482 1.00 90.50 184 GLN A C 1
ATOM 1435 O O . GLN A 1 184 ? 10.635 3.415 -20.828 1.00 90.50 184 GLN A O 1
ATOM 1440 N N . THR A 1 185 ? 9.532 1.468 -20.899 1.00 93.38 185 THR A N 1
ATOM 1441 C CA . THR A 1 185 ? 9.395 1.351 -19.440 1.00 93.38 185 THR A CA 1
ATOM 1442 C C . THR A 1 185 ? 10.758 1.164 -18.761 1.00 93.38 185 THR A C 1
ATOM 1444 O O . THR A 1 185 ? 11.055 1.865 -17.796 1.00 93.38 185 THR A O 1
ATOM 1447 N N . ILE A 1 186 ? 11.643 0.301 -19.287 1.00 92.00 186 ILE A N 1
ATOM 1448 C CA . ILE A 1 186 ? 13.016 0.182 -18.752 1.00 92.00 186 ILE A CA 1
ATOM 1449 C C . ILE A 1 186 ? 13.783 1.498 -18.922 1.00 92.00 186 ILE A C 1
ATOM 1451 O O . ILE A 1 186 ? 14.460 1.929 -17.988 1.00 92.00 186 ILE A O 1
ATOM 1455 N N . ARG A 1 187 ? 13.679 2.151 -20.088 1.00 91.06 187 ARG A N 1
ATOM 1456 C CA . ARG A 1 187 ? 14.314 3.458 -20.323 1.00 91.06 187 ARG A CA 1
ATOM 1457 C C . ARG A 1 187 ? 13.834 4.503 -19.320 1.00 91.06 187 ARG A C 1
ATOM 1459 O O . ARG A 1 187 ? 14.663 5.232 -18.791 1.00 91.06 187 ARG A O 1
ATOM 1466 N N . ALA A 1 188 ? 12.542 4.530 -18.998 1.00 93.25 188 ALA A N 1
ATOM 1467 C CA . ALA A 1 188 ? 11.996 5.413 -17.971 1.00 93.25 188 ALA A CA 1
ATOM 1468 C C . ALA A 1 188 ? 12.568 5.112 -16.574 1.00 93.25 188 ALA A C 1
ATOM 1470 O O . ALA A 1 188 ? 12.862 6.037 -15.819 1.00 93.25 188 ALA A O 1
ATOM 1471 N N . PHE A 1 189 ? 12.797 3.842 -16.228 1.00 94.31 189 PHE A N 1
ATOM 1472 C CA . PHE A 1 189 ? 13.460 3.496 -14.968 1.00 94.31 189 PHE A CA 1
ATOM 1473 C C . PHE A 1 189 ? 14.933 3.910 -14.930 1.00 94.31 189 PHE A C 1
ATOM 1475 O O . PHE A 1 189 ? 15.389 4.421 -13.909 1.00 94.31 189 PHE A O 1
ATOM 1482 N N . GLU A 1 190 ? 15.688 3.733 -16.016 1.00 92.50 190 GLU A N 1
ATOM 1483 C CA . GLU A 1 190 ? 17.064 4.243 -16.079 1.00 92.50 190 GLU A CA 1
ATOM 1484 C C . GLU A 1 190 ? 17.085 5.778 -16.053 1.00 92.50 190 GLU A C 1
ATOM 1486 O O . GLU A 1 190 ? 17.886 6.362 -15.330 1.00 92.50 190 GLU A O 1
ATOM 1491 N N . PHE A 1 191 ? 16.139 6.441 -16.726 1.00 93.38 191 PHE A N 1
ATOM 1492 C CA . PHE A 1 191 ? 15.967 7.892 -16.668 1.00 93.38 191 PHE A CA 1
ATOM 1493 C C . PHE A 1 191 ? 15.773 8.385 -15.226 1.00 93.38 191 PHE A C 1
ATOM 1495 O O . PHE A 1 191 ? 16.472 9.295 -14.774 1.00 93.38 191 PHE A O 1
ATOM 1502 N N . LEU A 1 192 ? 14.869 7.757 -14.464 1.00 93.44 192 LEU A N 1
ATOM 1503 C CA . LEU A 1 192 ? 14.654 8.103 -13.055 1.00 93.44 192 LEU A CA 1
ATOM 1504 C C . LEU A 1 192 ? 15.941 7.949 -12.225 1.00 93.44 192 LEU A C 1
ATOM 1506 O O . LEU A 1 192 ? 16.241 8.744 -11.326 1.00 93.44 192 LEU A O 1
ATOM 1510 N N . PHE A 1 193 ? 16.762 6.959 -12.566 1.00 91.56 193 PHE A N 1
ATOM 1511 C CA . PHE A 1 193 ? 18.014 6.703 -11.873 1.00 91.56 193 PHE A CA 1
ATOM 1512 C C . PHE A 1 193 ? 19.114 7.717 -12.194 1.00 91.56 193 PHE A C 1
ATOM 1514 O O . PHE A 1 193 ? 19.647 8.328 -11.269 1.00 91.56 193 PHE A O 1
ATOM 1521 N N . SER A 1 194 ? 19.447 7.900 -13.471 1.00 92.12 194 SER A N 1
ATOM 1522 C CA . SER A 1 194 ? 20.704 8.527 -13.899 1.00 92.12 194 SER A CA 1
ATOM 1523 C C . SER A 1 194 ? 20.533 9.770 -14.771 1.00 92.12 194 SER A C 1
ATOM 1525 O O . SER A 1 194 ? 21.529 10.438 -15.049 1.00 92.12 194 SER A O 1
ATOM 1527 N N . SER A 1 195 ? 19.309 10.135 -15.172 1.00 93.06 195 SER A N 1
ATOM 1528 C CA . SER A 1 195 ? 19.116 11.328 -16.003 1.00 93.06 195 SER A CA 1
ATOM 1529 C C . SER A 1 195 ? 19.486 12.613 -15.261 1.00 93.06 195 SER A C 1
ATOM 1531 O O . SER A 1 195 ? 19.228 12.751 -14.060 1.00 93.06 195 SER A O 1
ATOM 1533 N N . HIS A 1 196 ? 20.049 13.570 -15.996 1.00 93.25 196 HIS A N 1
ATOM 1534 C CA . HIS A 1 196 ? 20.306 14.944 -15.572 1.00 93.25 196 HIS A CA 1
ATOM 1535 C C . HIS A 1 196 ? 19.066 15.848 -15.705 1.00 93.25 196 HIS A C 1
ATOM 1537 O O . HIS A 1 196 ? 19.048 16.947 -15.137 1.00 93.25 196 HIS A O 1
ATOM 1543 N N . ARG A 1 197 ? 18.029 15.405 -16.429 1.00 90.44 197 ARG A N 1
ATOM 1544 C CA . ARG A 1 197 ? 16.764 16.126 -16.639 1.00 90.44 197 ARG A CA 1
ATOM 1545 C C . ARG A 1 197 ? 15.795 15.880 -15.488 1.00 90.44 197 ARG A C 1
ATOM 1547 O O . ARG A 1 197 ? 15.768 14.805 -14.916 1.00 90.44 197 ARG A O 1
ATOM 1554 N N . LEU A 1 198 ? 14.951 16.858 -15.181 1.00 89.62 198 LEU A N 1
ATOM 1555 C CA . LEU A 1 198 ? 13.958 16.814 -14.107 1.00 89.62 198 LEU A CA 1
ATOM 1556 C C . LEU A 1 198 ? 12.797 15.865 -14.412 1.00 89.62 198 LEU A C 1
ATOM 1558 O O . LEU A 1 198 ? 12.314 15.197 -13.506 1.00 89.62 198 LEU A O 1
ATOM 1562 N N . TYR A 1 199 ? 12.322 15.811 -15.655 1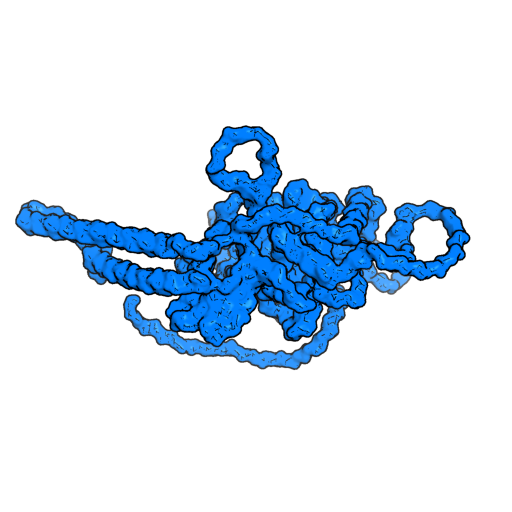.00 88.25 199 TYR A N 1
ATOM 1563 C CA . TYR A 1 199 ? 11.159 15.000 -16.007 1.00 88.25 199 TYR A CA 1
ATOM 1564 C C . TYR A 1 199 ? 11.296 14.336 -17.377 1.00 88.25 199 TYR A C 1
ATOM 1566 O O . TYR A 1 199 ? 11.962 14.871 -18.263 1.00 88.25 199 TYR A O 1
ATOM 1574 N N . LEU A 1 200 ? 10.618 13.198 -17.534 1.00 88.06 200 LEU A N 1
ATOM 1575 C CA . LEU A 1 200 ? 10.427 12.478 -18.797 1.00 88.06 200 LEU A CA 1
ATOM 1576 C C . LEU A 1 200 ? 8.937 12.438 -19.145 1.00 88.06 200 LEU A C 1
ATOM 1578 O O . LEU A 1 200 ? 8.126 12.094 -18.281 1.00 88.06 200 LEU A O 1
ATOM 1582 N N . ASP A 1 201 ? 8.571 12.755 -20.388 1.00 83.50 201 ASP A N 1
ATOM 1583 C CA . ASP A 1 201 ? 7.203 12.552 -20.872 1.00 83.50 201 ASP A CA 1
ATOM 1584 C C . ASP A 1 201 ? 6.938 11.064 -21.145 1.00 83.50 201 ASP A C 1
ATOM 1586 O O . ASP A 1 201 ? 7.699 10.377 -21.827 1.00 83.50 201 ASP A O 1
ATOM 1590 N N . THR A 1 202 ? 5.846 10.543 -20.589 1.00 87.25 202 THR A N 1
ATOM 1591 C CA . THR A 1 202 ? 5.488 9.122 -20.694 1.00 87.25 202 THR A CA 1
ATOM 1592 C C . THR A 1 202 ? 4.664 8.790 -21.936 1.00 87.25 202 THR A C 1
ATOM 1594 O O . THR A 1 202 ? 4.242 7.641 -22.088 1.00 87.25 202 THR A O 1
ATOM 1597 N N . VAL A 1 203 ? 4.463 9.745 -22.853 1.00 85.75 203 VAL A N 1
ATOM 1598 C CA . VAL A 1 203 ? 3.660 9.548 -24.069 1.00 85.75 203 VAL A CA 1
ATOM 1599 C C . VAL A 1 203 ? 4.092 8.338 -24.901 1.00 85.75 203 VAL A C 1
ATOM 1601 O O . VAL A 1 203 ? 3.240 7.638 -25.436 1.00 85.75 203 VAL A O 1
ATOM 1604 N N . HIS A 1 204 ? 5.386 8.007 -24.967 1.00 85.31 204 HIS A N 1
ATOM 1605 C CA . HIS A 1 204 ? 5.847 6.828 -25.710 1.00 85.31 204 HIS A CA 1
ATOM 1606 C C . HIS A 1 204 ? 5.384 5.503 -25.085 1.00 85.31 204 HIS A C 1
ATOM 1608 O O . HIS A 1 204 ? 5.127 4.540 -25.807 1.00 85.31 204 HIS A O 1
ATOM 1614 N N . ILE A 1 205 ? 5.240 5.451 -23.757 1.00 90.50 205 ILE A N 1
ATOM 1615 C CA . ILE A 1 205 ? 4.702 4.284 -23.045 1.00 90.50 205 ILE A CA 1
ATOM 1616 C C . ILE A 1 205 ? 3.188 4.219 -23.252 1.00 90.50 205 ILE A C 1
ATOM 1618 O O . ILE A 1 205 ? 2.646 3.161 -23.572 1.00 90.50 205 ILE A O 1
ATOM 1622 N N . THR A 1 206 ? 2.493 5.348 -23.103 1.00 89.94 206 THR A N 1
ATOM 1623 C CA . THR A 1 206 ? 1.025 5.387 -23.159 1.00 89.94 206 THR A CA 1
ATOM 1624 C C . THR A 1 206 ? 0.479 5.257 -24.581 1.00 89.94 206 THR A C 1
ATOM 1626 O O . THR A 1 206 ? -0.547 4.607 -24.776 1.00 89.94 206 THR A O 1
ATOM 1629 N N . ALA A 1 207 ? 1.192 5.753 -25.593 1.00 87.38 207 ALA A N 1
ATOM 1630 C CA . ALA A 1 207 ? 0.888 5.502 -27.000 1.00 87.38 207 ALA A CA 1
ATOM 1631 C C . ALA A 1 207 ? 1.049 4.016 -27.360 1.00 87.38 207 ALA A C 1
ATOM 1633 O O . ALA A 1 207 ? 0.180 3.447 -28.022 1.00 87.38 207 ALA A O 1
ATOM 1634 N N . ALA A 1 208 ? 2.113 3.365 -26.878 1.00 89.00 208 ALA A N 1
ATOM 1635 C CA . ALA A 1 208 ? 2.319 1.933 -27.075 1.00 89.00 208 ALA A CA 1
ATOM 1636 C C . ALA A 1 208 ? 1.224 1.101 -26.381 1.00 89.00 208 ALA A C 1
ATOM 1638 O O . ALA A 1 208 ? 0.644 0.210 -26.999 1.00 89.00 208 ALA A O 1
ATOM 1639 N N . LEU A 1 209 ? 0.856 1.448 -25.140 1.00 91.56 209 LEU A N 1
ATOM 1640 C CA . LEU A 1 209 ? -0.273 0.834 -24.433 1.00 91.56 209 LEU A CA 1
ATOM 1641 C C . LEU A 1 209 ? -1.591 1.001 -25.203 1.00 91.56 209 LEU A C 1
ATOM 1643 O O . LEU A 1 209 ? -2.334 0.035 -25.352 1.00 91.56 209 LEU A O 1
ATOM 1647 N N . SER A 1 210 ? -1.864 2.198 -25.728 1.00 89.38 210 SER A N 1
ATOM 1648 C CA . SER A 1 210 ? -3.061 2.480 -26.533 1.00 89.38 210 SER A CA 1
ATOM 1649 C C . SER A 1 210 ? -3.154 1.551 -27.750 1.00 89.38 210 SER A C 1
ATOM 1651 O O . SER A 1 210 ? -4.213 0.989 -28.025 1.00 89.38 210 SER A O 1
ATOM 1653 N N . GLN A 1 211 ? -2.032 1.313 -28.437 1.00 89.06 211 GLN A N 1
ATOM 1654 C CA . GLN A 1 211 ? -1.967 0.375 -29.563 1.00 89.06 211 GLN A CA 1
ATOM 1655 C C . GLN A 1 211 ? -2.177 -1.084 -29.128 1.00 89.06 211 GLN A C 1
ATOM 1657 O O . GLN A 1 211 ? -2.882 -1.826 -29.812 1.00 89.06 211 GLN A O 1
ATOM 1662 N N . VAL A 1 212 ? -1.617 -1.500 -27.984 1.00 89.38 212 VAL A N 1
ATOM 1663 C CA . VAL A 1 212 ? -1.858 -2.841 -27.420 1.00 89.38 212 VAL A CA 1
ATOM 1664 C C . VAL A 1 212 ? -3.342 -3.034 -27.092 1.00 89.38 212 VAL A C 1
ATOM 1666 O O . VAL A 1 212 ? -3.916 -4.060 -27.450 1.00 89.38 212 VAL A O 1
ATOM 1669 N N . LEU A 1 213 ? -3.977 -2.045 -26.459 1.00 88.94 213 LEU A N 1
ATOM 1670 C CA . LEU A 1 213 ? -5.395 -2.085 -26.094 1.00 88.94 213 LEU A CA 1
ATOM 1671 C C . LEU A 1 213 ? -6.312 -2.116 -27.319 1.00 88.94 213 LEU A C 1
ATOM 1673 O O . LEU A 1 213 ? -7.238 -2.929 -27.364 1.00 88.94 213 LEU A O 1
ATOM 1677 N N . ALA A 1 214 ? -6.010 -1.302 -28.333 1.00 86.69 214 ALA A N 1
ATOM 1678 C CA . ALA A 1 214 ? -6.721 -1.320 -29.606 1.00 86.69 214 ALA A CA 1
ATOM 1679 C C . ALA A 1 214 ? -6.628 -2.700 -30.282 1.00 86.69 214 ALA A C 1
ATOM 1681 O O . ALA A 1 214 ? -7.632 -3.213 -30.775 1.00 86.69 214 ALA A O 1
ATOM 1682 N N . GLY A 1 215 ? -5.455 -3.345 -30.233 1.00 83.62 215 GLY A N 1
ATOM 1683 C CA . GLY A 1 215 ? -5.256 -4.709 -30.732 1.00 83.62 215 GLY A CA 1
ATOM 1684 C C . GLY A 1 215 ? -6.048 -5.787 -29.976 1.00 83.62 215 GLY A C 1
ATOM 1685 O O . GLY A 1 215 ? -6.326 -6.842 -30.541 1.00 83.62 215 GLY A O 1
ATOM 1686 N N . LEU A 1 216 ? -6.447 -5.523 -28.727 1.00 82.69 216 LEU A N 1
ATOM 1687 C CA . LEU A 1 216 ? -7.301 -6.399 -27.913 1.00 82.69 216 LEU A CA 1
ATOM 1688 C C . LEU A 1 216 ? -8.805 -6.090 -28.054 1.00 82.69 216 LEU A C 1
ATOM 1690 O O . LEU A 1 216 ? -9.621 -6.765 -27.432 1.00 82.69 216 LEU A O 1
ATOM 1694 N N . GLY A 1 217 ? -9.182 -5.090 -28.859 1.00 78.88 217 GLY A N 1
ATOM 1695 C CA . GLY A 1 217 ? -10.575 -4.671 -29.052 1.00 78.88 217 GLY A CA 1
ATOM 1696 C C . GLY A 1 217 ? -11.128 -3.755 -27.954 1.00 78.88 217 GLY A C 1
ATOM 1697 O O . GLY A 1 217 ? -12.324 -3.470 -27.951 1.00 78.88 217 GLY A O 1
ATOM 1698 N N . ASN A 1 218 ? -10.285 -3.267 -27.040 1.00 69.38 218 ASN A N 1
ATOM 1699 C CA . ASN A 1 218 ? -10.698 -2.314 -26.013 1.00 69.38 218 ASN A CA 1
ATOM 1700 C C . ASN A 1 218 ? -10.629 -0.888 -26.573 1.00 69.38 218 ASN A C 1
ATOM 1702 O O . ASN A 1 218 ? -9.559 -0.396 -26.925 1.00 69.38 218 ASN A O 1
ATOM 1706 N N . THR A 1 219 ? -11.770 -0.201 -26.646 1.00 64.00 219 THR A N 1
ATOM 1707 C CA . THR A 1 219 ? -11.823 1.223 -27.003 1.00 64.00 219 THR A CA 1
ATOM 1708 C C . THR A 1 219 ? -11.542 2.084 -25.768 1.00 64.00 219 THR A C 1
ATOM 1710 O O . THR A 1 219 ? -12.236 1.957 -24.763 1.00 64.00 219 THR A O 1
ATOM 1713 N N . ASN A 1 220 ? -10.559 2.987 -25.847 1.00 60.31 220 ASN A N 1
ATOM 1714 C CA . ASN A 1 220 ? -10.009 3.767 -24.720 1.00 60.31 220 ASN A CA 1
ATOM 1715 C C . ASN A 1 220 ? -10.987 4.717 -23.990 1.00 60.31 220 ASN A C 1
ATOM 1717 O O . ASN A 1 220 ? -10.600 5.376 -23.030 1.00 60.31 220 ASN A O 1
ATOM 1721 N N . THR A 1 221 ? -12.232 4.865 -24.439 1.00 58.50 221 THR A N 1
ATOM 1722 C CA . THR A 1 221 ? -13.048 6.061 -24.167 1.00 58.50 221 THR A CA 1
ATOM 1723 C C . THR A 1 221 ? -13.671 6.159 -22.769 1.00 58.50 221 THR A C 1
ATOM 1725 O O . THR A 1 221 ? -14.364 7.136 -22.507 1.00 58.50 221 THR A O 1
ATOM 1728 N N . SER A 1 222 ? -13.462 5.202 -21.858 1.00 68.62 222 SER A N 1
ATOM 1729 C CA . SER A 1 222 ? -14.109 5.246 -20.530 1.00 68.62 222 SER A CA 1
ATOM 1730 C C . SER A 1 222 ? -13.394 4.471 -19.418 1.00 68.62 222 SER A C 1
ATOM 1732 O O . SER A 1 222 ? -14.046 4.002 -18.483 1.00 68.62 222 SER A O 1
ATOM 1734 N N . MET A 1 223 ? -12.082 4.254 -19.521 1.00 77.69 223 MET A N 1
ATOM 1735 C CA . MET A 1 223 ? -11.355 3.508 -18.491 1.00 77.69 223 MET A CA 1
ATOM 1736 C C . MET A 1 223 ? -11.083 4.389 -17.270 1.00 77.69 223 MET A C 1
ATOM 1738 O O . MET A 1 223 ? -10.600 5.511 -17.410 1.00 77.69 223 MET A O 1
ATOM 1742 N N . SER A 1 224 ? -11.375 3.880 -16.071 1.00 83.94 224 SER A N 1
ATOM 1743 C CA . SER A 1 224 ? -10.945 4.541 -14.837 1.00 83.94 224 SER A CA 1
ATOM 1744 C C . SER A 1 224 ? -9.424 4.446 -14.674 1.00 83.94 224 SER A C 1
ATOM 1746 O O . SER A 1 224 ? -8.796 3.554 -15.247 1.00 83.94 224 SER A O 1
ATOM 1748 N N . ASP A 1 225 ? -8.815 5.312 -13.859 1.00 85.38 225 ASP A N 1
ATOM 1749 C CA . ASP A 1 225 ? -7.363 5.272 -13.609 1.00 85.38 225 ASP A CA 1
ATOM 1750 C C . ASP A 1 225 ? -6.900 3.892 -13.092 1.00 85.38 225 ASP A C 1
ATOM 1752 O O . ASP A 1 225 ? -5.850 3.385 -13.494 1.00 85.38 225 ASP A O 1
ATOM 1756 N N . GLY A 1 226 ? -7.723 3.241 -12.259 1.00 87.44 226 GLY A N 1
ATOM 1757 C CA . GLY A 1 226 ? -7.488 1.875 -11.784 1.00 87.44 226 GLY A CA 1
ATOM 1758 C C . GLY A 1 226 ? -7.572 0.831 -12.902 1.00 87.44 226 GLY A C 1
ATOM 1759 O O . GLY A 1 226 ? -6.716 -0.046 -12.993 1.00 87.44 226 GLY A O 1
ATOM 1760 N N . ASP A 1 227 ? -8.545 0.944 -13.808 1.00 89.25 227 ASP A N 1
ATOM 1761 C CA . ASP A 1 227 ? -8.657 0.028 -14.950 1.00 89.25 227 ASP A CA 1
ATOM 1762 C C . ASP A 1 227 ? -7.502 0.215 -15.942 1.00 89.25 227 ASP A C 1
ATOM 1764 O O . ASP A 1 227 ? -6.998 -0.768 -16.484 1.00 89.25 227 ASP A O 1
ATOM 1768 N N . CYS A 1 228 ? -7.039 1.453 -16.147 1.00 89.94 228 CYS A N 1
ATOM 1769 C CA . CYS A 1 228 ? -5.878 1.766 -16.981 1.00 89.94 228 CYS A CA 1
ATOM 1770 C C . CYS A 1 228 ? -4.616 1.061 -16.472 1.00 89.94 228 CYS A C 1
ATOM 1772 O O . CYS A 1 228 ? -3.920 0.400 -17.244 1.00 89.94 228 CYS A O 1
ATOM 1774 N N . ILE A 1 229 ? -4.329 1.153 -15.170 1.00 93.94 229 ILE A N 1
ATOM 1775 C CA . ILE A 1 229 ? -3.157 0.492 -14.582 1.00 93.94 229 ILE A CA 1
ATOM 1776 C C . ILE A 1 229 ? -3.331 -1.035 -14.596 1.00 93.94 229 ILE A C 1
ATOM 1778 O O . ILE A 1 229 ? -2.384 -1.756 -14.913 1.00 93.94 229 ILE A O 1
ATOM 1782 N N . ALA A 1 230 ? -4.531 -1.554 -14.317 1.00 93.25 230 ALA A N 1
ATOM 1783 C CA . ALA A 1 230 ? -4.795 -2.991 -14.386 1.00 93.25 230 ALA A CA 1
ATOM 1784 C C . ALA A 1 230 ? -4.606 -3.539 -15.813 1.00 93.25 230 ALA A C 1
ATOM 1786 O O . ALA A 1 230 ? -4.040 -4.620 -16.000 1.00 93.25 230 ALA A O 1
ATOM 1787 N N . ALA A 1 231 ? -5.028 -2.784 -16.828 1.00 92.12 231 ALA A N 1
ATOM 1788 C CA . ALA A 1 231 ? -4.813 -3.127 -18.227 1.00 92.12 231 ALA A CA 1
ATOM 1789 C C . ALA A 1 231 ? -3.336 -3.049 -18.626 1.00 92.12 231 ALA A C 1
ATOM 1791 O O . ALA A 1 231 ? -2.853 -3.949 -19.312 1.00 92.12 231 ALA A O 1
ATOM 1792 N N . PHE A 1 232 ? -2.609 -2.028 -18.158 1.00 94.06 232 PHE A N 1
ATOM 1793 C CA . PHE A 1 232 ? -1.162 -1.928 -18.345 1.00 94.06 232 PHE A CA 1
ATOM 1794 C C . PHE A 1 232 ? -0.447 -3.158 -17.780 1.00 94.06 232 PHE A C 1
ATOM 1796 O O . PHE A 1 232 ? 0.284 -3.816 -18.513 1.00 94.06 232 PHE A O 1
ATOM 1803 N N . LEU A 1 233 ? -0.711 -3.520 -16.519 1.00 94.69 233 LEU A N 1
ATOM 1804 C CA . LEU A 1 233 ? -0.081 -4.667 -15.860 1.00 94.69 233 LEU A CA 1
ATOM 1805 C C . LEU A 1 233 ? -0.431 -5.993 -16.547 1.00 94.69 233 LEU A C 1
ATOM 1807 O O . LEU A 1 233 ? 0.466 -6.760 -16.887 1.00 94.69 233 LEU A O 1
ATOM 1811 N N . SER A 1 234 ? -1.714 -6.242 -16.813 1.00 92.19 234 SER A N 1
ATOM 1812 C CA . SER A 1 234 ? -2.161 -7.483 -17.466 1.00 92.19 234 SER A CA 1
ATOM 1813 C C . SER A 1 234 ? -1.673 -7.630 -18.910 1.00 92.19 234 SER A C 1
ATOM 1815 O O . SER A 1 234 ? -1.465 -8.747 -19.375 1.00 92.19 234 SER A O 1
ATOM 1817 N N . SER A 1 235 ? -1.465 -6.519 -19.624 1.00 90.44 235 SER A N 1
ATOM 1818 C CA . SER A 1 235 ? -1.026 -6.530 -21.025 1.00 90.44 235 SER A CA 1
ATOM 1819 C C . SER A 1 235 ? 0.491 -6.437 -21.189 1.00 90.44 235 SER A C 1
ATOM 1821 O O . SER A 1 235 ? 0.978 -6.565 -22.318 1.00 90.44 235 SER A O 1
ATOM 1823 N N . TYR A 1 236 ? 1.236 -6.216 -20.099 1.00 90.94 236 TYR A N 1
ATOM 1824 C CA . TYR A 1 236 ? 2.680 -5.987 -20.141 1.00 90.94 236 TYR A CA 1
ATOM 1825 C C . TYR A 1 236 ? 3.452 -7.206 -20.653 1.00 90.94 236 TYR A C 1
ATOM 1827 O O . TYR A 1 236 ? 4.370 -7.053 -21.459 1.00 90.94 236 TYR A O 1
ATOM 1835 N N . PHE A 1 237 ? 3.045 -8.419 -20.266 1.00 86.19 237 PHE A N 1
ATOM 1836 C CA . PHE A 1 237 ? 3.610 -9.676 -20.763 1.00 86.19 237 PHE A CA 1
ATOM 1837 C C . PHE A 1 237 ? 2.566 -10.526 -21.491 1.00 86.19 237 PHE A C 1
ATOM 1839 O O . PHE A 1 237 ? 1.413 -10.623 -21.085 1.00 86.19 237 PHE A O 1
ATOM 1846 N N . SER A 1 238 ? 2.988 -11.170 -22.578 1.00 82.06 238 SER A N 1
ATOM 1847 C CA . SER A 1 238 ? 2.229 -12.220 -23.259 1.00 82.06 238 SER A CA 1
ATOM 1848 C C . SER A 1 238 ? 3.233 -13.179 -23.913 1.00 82.06 238 SER A C 1
ATOM 1850 O O . SER A 1 238 ? 3.955 -12.737 -24.809 1.00 82.06 238 SER A O 1
ATOM 1852 N N . PRO A 1 239 ? 3.347 -14.448 -23.468 1.00 81.62 239 PRO A N 1
ATOM 1853 C CA . PRO A 1 239 ? 2.544 -15.118 -22.434 1.00 81.62 239 PRO A CA 1
ATOM 1854 C C . PRO A 1 239 ? 2.761 -14.549 -21.011 1.00 81.62 239 PRO A C 1
ATOM 1856 O O . PRO A 1 239 ? 3.749 -13.846 -20.790 1.00 81.62 239 PRO A O 1
ATOM 1859 N N . PRO A 1 240 ? 1.854 -14.837 -20.050 1.00 80.50 240 PRO A N 1
ATOM 1860 C CA . PRO A 1 240 ? 1.996 -14.417 -18.654 1.00 80.50 240 PRO A CA 1
ATOM 1861 C C . PRO A 1 240 ? 3.336 -14.848 -18.045 1.00 80.50 240 PRO A C 1
ATOM 1863 O O . PRO A 1 240 ? 3.853 -15.927 -18.349 1.00 80.50 240 PRO A O 1
ATOM 1866 N N . ASN A 1 241 ? 3.896 -14.013 -17.172 1.00 86.00 241 ASN A N 1
ATOM 1867 C CA . ASN A 1 241 ? 5.172 -14.266 -16.511 1.00 86.00 241 ASN A CA 1
ATOM 1868 C C . ASN A 1 241 ? 4.933 -14.531 -15.019 1.00 86.00 241 ASN A C 1
ATOM 1870 O O . ASN A 1 241 ? 4.484 -13.647 -14.299 1.00 86.00 241 ASN A O 1
ATOM 1874 N N . ALA A 1 242 ? 5.279 -15.731 -14.544 1.00 88.75 242 ALA A N 1
ATOM 1875 C CA . ALA A 1 242 ? 4.994 -16.152 -13.170 1.00 88.75 242 ALA A CA 1
ATOM 1876 C C . ALA A 1 242 ? 5.657 -15.266 -12.098 1.00 88.75 242 ALA A C 1
ATOM 1878 O O . ALA A 1 242 ? 5.072 -15.043 -11.041 1.00 88.75 242 ALA A O 1
ATOM 1879 N N . GLU A 1 243 ? 6.859 -14.742 -12.358 1.00 88.94 243 GLU A N 1
ATOM 1880 C CA . GLU A 1 243 ? 7.531 -13.816 -11.439 1.00 88.94 243 GLU A CA 1
ATOM 1881 C C . GLU A 1 243 ? 6.779 -12.480 -11.389 1.00 88.94 243 GLU A C 1
ATOM 1883 O O . GLU A 1 243 ? 6.495 -11.971 -10.304 1.00 88.94 243 GLU A O 1
ATOM 1888 N N . PHE A 1 244 ? 6.381 -11.966 -12.556 1.00 91.38 244 PHE A N 1
ATOM 1889 C CA . PHE A 1 244 ? 5.571 -10.756 -12.692 1.00 91.38 244 PHE A CA 1
ATOM 1890 C C . PHE A 1 244 ? 4.225 -10.869 -11.979 1.00 91.38 244 PHE A C 1
ATOM 1892 O O . PHE A 1 244 ? 3.882 -10.014 -11.158 1.00 91.38 244 PHE A O 1
ATOM 1899 N N . ASP A 1 245 ? 3.506 -11.962 -12.216 1.00 92.12 245 ASP A N 1
ATOM 1900 C CA . ASP A 1 245 ? 2.218 -12.210 -11.583 1.00 92.12 245 ASP A CA 1
ATOM 1901 C C . ASP A 1 245 ? 2.372 -12.414 -10.073 1.00 92.12 245 ASP A C 1
ATOM 1903 O O . ASP A 1 245 ? 1.583 -11.869 -9.309 1.00 92.12 245 ASP A O 1
ATOM 1907 N N . SER A 1 246 ? 3.430 -13.085 -9.602 1.00 92.12 246 SER A N 1
ATOM 1908 C CA . SER A 1 246 ? 3.673 -13.222 -8.158 1.00 92.12 246 SER A CA 1
ATOM 1909 C C . SER A 1 246 ? 3.881 -11.873 -7.455 1.00 92.12 246 SER A C 1
ATOM 1911 O O . SER A 1 246 ? 3.538 -11.729 -6.276 1.00 92.12 246 SER A O 1
ATOM 1913 N N . THR A 1 247 ? 4.419 -10.883 -8.175 1.00 93.56 247 THR A N 1
ATOM 1914 C CA . THR A 1 247 ? 4.709 -9.547 -7.652 1.00 93.56 247 THR A CA 1
ATOM 1915 C C . THR A 1 247 ? 3.485 -8.634 -7.698 1.00 93.56 247 THR A C 1
ATOM 1917 O O . THR A 1 247 ? 3.225 -7.972 -6.697 1.00 93.56 247 THR A O 1
ATOM 1920 N N . PHE A 1 248 ? 2.717 -8.604 -8.793 1.00 94.75 248 PHE A N 1
ATOM 1921 C CA . PHE A 1 248 ? 1.626 -7.628 -8.982 1.00 94.75 248 PHE A CA 1
ATOM 1922 C C . PHE A 1 248 ? 0.214 -8.216 -8.962 1.00 94.75 248 PHE A C 1
ATOM 1924 O O . PHE A 1 248 ? -0.746 -7.492 -8.707 1.00 94.75 248 PHE A O 1
ATOM 1931 N N . CYS A 1 249 ? 0.054 -9.501 -9.267 1.00 94.50 249 CYS A N 1
ATOM 1932 C CA . CYS A 1 249 ? -1.257 -10.117 -9.394 1.00 94.50 249 CYS A CA 1
ATOM 1933 C C . CYS A 1 249 ? -1.672 -10.772 -8.077 1.00 94.50 249 CYS A C 1
ATOM 1935 O O . CYS A 1 249 ? -0.980 -11.633 -7.537 1.00 94.50 249 CYS A O 1
ATOM 1937 N N . SER A 1 250 ? -2.858 -10.422 -7.590 1.00 95.25 250 SER A N 1
ATOM 1938 C CA . SER A 1 250 ? -3.556 -11.222 -6.586 1.00 95.25 250 SER A CA 1
ATOM 1939 C C . SER A 1 250 ? -4.517 -12.183 -7.280 1.00 95.25 250 SER A C 1
ATOM 1941 O O . SER A 1 250 ? -5.097 -11.852 -8.311 1.00 95.25 250 SER A O 1
ATOM 1943 N N . THR A 1 251 ? -4.699 -13.380 -6.735 1.00 94.31 251 THR A N 1
ATOM 1944 C CA . THR A 1 251 ? -5.600 -14.386 -7.316 1.00 94.31 251 THR A CA 1
ATOM 1945 C C . THR A 1 251 ? -6.809 -14.573 -6.421 1.00 94.31 251 THR A C 1
ATOM 1947 O O . THR A 1 251 ? -6.669 -14.955 -5.259 1.00 94.31 251 THR A O 1
ATOM 1950 N N . LEU A 1 252 ? -7.996 -14.314 -6.965 1.00 93.62 252 LEU A N 1
ATOM 1951 C CA . LEU A 1 252 ? -9.266 -14.540 -6.289 1.00 93.62 252 LEU A CA 1
ATOM 1952 C C . LEU A 1 252 ? -9.776 -15.944 -6.592 1.00 93.62 252 LEU A C 1
ATOM 1954 O O . LEU A 1 252 ? -9.814 -16.363 -7.746 1.00 93.62 252 LEU A O 1
ATOM 1958 N N . SER A 1 253 ? -10.206 -16.649 -5.556 1.00 91.44 253 SER A N 1
ATOM 1959 C CA . SER A 1 253 ? -10.820 -17.966 -5.639 1.00 91.44 253 SER A CA 1
ATOM 1960 C C . SER A 1 253 ? -12.201 -17.907 -5.004 1.00 91.44 253 SER A C 1
ATOM 1962 O O . SER A 1 253 ? -12.372 -17.385 -3.906 1.00 91.44 253 SER A O 1
ATOM 1964 N N . SER A 1 254 ? -13.195 -18.485 -5.667 1.00 84.69 254 SER A N 1
ATOM 1965 C CA . SER A 1 254 ? -14.504 -18.743 -5.058 1.00 84.69 254 SER A CA 1
ATOM 1966 C C . SER A 1 254 ? -14.731 -20.250 -5.002 1.00 84.69 254 SER A C 1
ATOM 1968 O O . SER A 1 254 ? -14.086 -21.003 -5.725 1.00 84.69 254 SER A O 1
ATOM 1970 N N . LEU A 1 255 ? -15.656 -20.709 -4.161 1.00 74.25 255 LEU A N 1
ATOM 1971 C CA . LEU A 1 255 ? -15.966 -22.141 -4.033 1.00 74.25 255 LEU A CA 1
ATOM 1972 C C . LEU A 1 255 ? -16.555 -22.768 -5.303 1.00 74.25 255 LEU A C 1
ATOM 1974 O O . LEU A 1 255 ? -16.577 -23.990 -5.422 1.00 74.25 255 LEU A O 1
ATOM 1978 N N . THR A 1 256 ? -17.077 -21.945 -6.212 1.00 70.75 256 THR A N 1
ATOM 1979 C CA . THR A 1 256 ? -17.847 -22.390 -7.381 1.00 70.75 256 THR A CA 1
ATOM 1980 C C . THR A 1 256 ? -17.225 -21.997 -8.721 1.00 70.75 256 THR A C 1
ATOM 1982 O O . THR A 1 256 ? -17.650 -22.540 -9.736 1.00 70.75 256 THR A O 1
ATOM 1985 N N . ASN A 1 257 ? -16.216 -21.116 -8.747 1.00 65.50 257 ASN A N 1
ATOM 1986 C CA . ASN A 1 257 ? -15.644 -20.581 -9.988 1.00 65.50 257 ASN A CA 1
ATOM 1987 C C . ASN A 1 257 ? -14.131 -20.768 -10.108 1.00 65.50 257 ASN A C 1
ATOM 1989 O O . ASN A 1 257 ? -13.415 -20.957 -9.126 1.00 65.50 257 ASN A O 1
ATOM 1993 N N . SER A 1 258 ? -13.678 -20.613 -11.353 1.00 79.25 258 SER A N 1
ATOM 1994 C CA . SER A 1 258 ? -12.288 -20.432 -11.757 1.00 79.25 258 SER A CA 1
ATOM 1995 C C . SER A 1 258 ? -11.573 -19.350 -10.950 1.00 79.25 258 SER A C 1
ATOM 1997 O O . SER A 1 258 ? -12.161 -18.330 -10.582 1.00 79.25 258 SER A O 1
ATOM 1999 N N . GLU A 1 259 ? -10.274 -19.547 -10.763 1.00 88.50 259 GLU A N 1
ATOM 2000 C CA . GLU A 1 259 ? -9.370 -18.526 -10.246 1.00 88.50 259 GLU A CA 1
ATOM 2001 C C . GLU A 1 259 ? -9.375 -17.299 -11.167 1.00 88.50 259 GLU A C 1
ATOM 2003 O O . GLU A 1 259 ? -9.278 -17.427 -12.390 1.00 88.50 259 GLU A O 1
ATOM 2008 N N . LYS A 1 260 ? -9.524 -16.105 -10.583 1.00 90.00 260 LYS A N 1
ATOM 2009 C CA . LYS A 1 260 ? -9.540 -14.836 -11.315 1.00 90.00 260 LYS A CA 1
ATOM 2010 C C . LYS A 1 260 ? -8.343 -13.972 -10.901 1.00 90.00 260 LYS A C 1
ATOM 2012 O O . LYS A 1 260 ? -8.271 -13.582 -9.732 1.00 90.00 260 LYS A O 1
ATOM 2017 N N . PRO A 1 261 ? -7.438 -13.618 -11.830 1.00 92.12 261 PRO A N 1
ATOM 2018 C CA . PRO A 1 261 ? -6.365 -12.673 -11.550 1.00 92.12 261 PRO A CA 1
ATOM 2019 C C . PRO A 1 261 ? -6.932 -11.264 -11.340 1.00 92.12 261 PRO A C 1
ATOM 2021 O O . PRO A 1 261 ? -7.887 -10.850 -12.001 1.00 92.12 261 PRO A O 1
ATOM 2024 N N . THR A 1 262 ? -6.367 -10.526 -10.392 1.00 93.69 262 THR A N 1
ATOM 2025 C CA . THR A 1 262 ? -6.722 -9.141 -10.070 1.00 93.69 262 THR A CA 1
ATOM 2026 C C . THR A 1 262 ? -5.449 -8.370 -9.752 1.00 93.69 262 THR A C 1
ATOM 2028 O O . THR A 1 262 ? -4.774 -8.649 -8.764 1.00 93.69 262 THR A O 1
ATOM 2031 N N . TYR A 1 263 ? -5.132 -7.387 -10.592 1.00 94.31 263 TYR A N 1
ATOM 2032 C CA . TYR A 1 263 ? -3.983 -6.499 -10.396 1.00 94.31 263 TYR A CA 1
ATOM 2033 C C . TYR A 1 263 ? -4.328 -5.292 -9.512 1.00 94.31 263 TYR A C 1
ATOM 2035 O O . TYR A 1 263 ? -3.462 -4.764 -8.822 1.00 94.31 263 TYR A O 1
ATOM 2043 N N . ILE A 1 264 ? -5.597 -4.859 -9.517 1.00 94.88 264 ILE A N 1
ATOM 2044 C CA . ILE A 1 264 ? -6.094 -3.728 -8.721 1.00 94.88 264 ILE A CA 1
ATOM 2045 C C . ILE A 1 264 ? -7.465 -4.061 -8.141 1.00 94.88 264 ILE A C 1
ATOM 2047 O O . ILE A 1 264 ? -8.363 -4.507 -8.855 1.00 94.88 264 ILE A O 1
ATOM 2051 N N . PHE A 1 265 ? -7.637 -3.803 -6.845 1.00 94.12 265 PHE A N 1
ATOM 2052 C CA . PHE A 1 265 ? -8.932 -3.865 -6.175 1.00 94.12 265 PHE A CA 1
ATOM 2053 C C . PHE A 1 265 ? -9.652 -2.522 -6.327 1.00 94.12 265 PHE A C 1
ATOM 2055 O O . PHE A 1 265 ? -9.332 -1.552 -5.643 1.00 94.12 265 PHE A O 1
ATOM 2062 N N . ASN A 1 266 ? -10.609 -2.465 -7.255 1.00 90.12 266 ASN A N 1
ATOM 2063 C CA . ASN A 1 266 ? -11.441 -1.286 -7.488 1.00 90.12 266 ASN A CA 1
ATOM 2064 C C . ASN A 1 266 ? -12.630 -1.283 -6.520 1.00 90.12 266 ASN A C 1
ATOM 2066 O O . ASN A 1 266 ? -13.539 -2.110 -6.642 1.00 90.12 266 ASN A O 1
ATOM 2070 N N . PHE A 1 267 ? -12.647 -0.342 -5.582 1.00 86.94 267 PHE A N 1
ATOM 2071 C CA . PHE A 1 267 ? -13.775 -0.146 -4.681 1.00 86.94 267 PHE A CA 1
ATOM 2072 C C . PHE A 1 267 ? -14.766 0.845 -5.281 1.00 86.94 267 PHE A C 1
ATOM 2074 O O . PHE A 1 267 ? -14.389 1.837 -5.900 1.00 86.94 267 PHE A O 1
ATOM 2081 N N . LYS A 1 268 ? -16.055 0.573 -5.092 1.00 78.12 268 LYS A N 1
ATOM 2082 C CA . LYS A 1 268 ? -17.139 1.451 -5.532 1.00 78.12 268 LYS A CA 1
ATOM 2083 C C . LYS A 1 268 ? -17.823 2.061 -4.312 1.00 78.12 268 LYS A C 1
ATOM 2085 O O . LYS A 1 268 ? -17.898 1.392 -3.279 1.00 78.12 268 LYS A O 1
ATOM 2090 N N . PRO A 1 269 ? -18.318 3.305 -4.409 1.00 62.94 269 PRO A N 1
ATOM 2091 C CA . PRO A 1 269 ? -19.080 3.898 -3.327 1.00 62.94 269 PRO A CA 1
ATOM 2092 C C . PRO A 1 269 ? -20.388 3.115 -3.181 1.00 62.94 269 PRO A C 1
ATOM 2094 O O . PRO A 1 269 ? -21.245 3.155 -4.061 1.00 62.94 269 PRO A O 1
ATOM 2097 N N . ASN A 1 270 ? -20.531 2.374 -2.084 1.00 61.03 270 ASN A N 1
ATOM 2098 C CA . ASN A 1 270 ? -21.841 1.914 -1.641 1.00 61.03 270 ASN A CA 1
ATOM 2099 C C . ASN A 1 270 ? -22.454 3.028 -0.782 1.00 61.03 270 ASN A C 1
ATOM 2101 O O . ASN A 1 270 ? -21.744 3.695 -0.033 1.00 61.03 270 ASN A O 1
ATOM 2105 N N . SER A 1 271 ? -23.759 3.232 -0.946 1.00 50.97 271 SER A N 1
ATOM 2106 C CA . SER A 1 271 ? -24.571 4.420 -0.634 1.00 50.97 271 SER A CA 1
ATOM 2107 C C . SER A 1 271 ? -24.708 4.823 0.845 1.00 50.97 271 SER A C 1
ATOM 2109 O O . SER A 1 271 ? -25.737 5.362 1.242 1.00 50.97 271 SER A O 1
ATOM 2111 N N . THR A 1 272 ? -23.708 4.572 1.683 1.00 57.44 272 THR A N 1
ATOM 2112 C CA . THR A 1 272 ? -23.715 4.942 3.103 1.00 57.44 272 THR A CA 1
ATOM 2113 C C . THR A 1 272 ? -22.633 5.995 3.369 1.00 57.44 272 THR A C 1
ATOM 2115 O O . THR A 1 272 ? -21.521 5.625 3.759 1.00 57.44 272 THR A O 1
ATOM 2118 N N . PRO A 1 273 ? -22.924 7.293 3.142 1.00 56.50 273 PRO A N 1
ATOM 2119 C CA . PRO A 1 273 ? -21.948 8.385 3.263 1.00 56.50 273 PRO A CA 1
ATOM 2120 C C . PRO A 1 273 ? -21.339 8.541 4.667 1.00 56.50 273 PRO A C 1
ATOM 2122 O O . PRO A 1 273 ? -20.243 9.083 4.798 1.00 56.50 273 PRO A O 1
ATOM 2125 N N . ASP A 1 274 ? -22.001 8.027 5.707 1.00 56.72 274 ASP A N 1
ATOM 2126 C CA . ASP A 1 274 ? -21.618 8.282 7.103 1.00 56.72 274 ASP A CA 1
ATOM 2127 C C . ASP A 1 274 ? -20.606 7.286 7.690 1.00 56.72 274 ASP A C 1
ATOM 2129 O O . ASP A 1 274 ? -20.125 7.469 8.810 1.00 56.72 274 ASP A O 1
ATOM 2133 N N . LEU A 1 275 ? -20.235 6.232 6.957 1.00 69.69 275 LEU A N 1
ATOM 2134 C CA . LEU A 1 275 ? -19.267 5.249 7.443 1.00 69.69 275 LEU A CA 1
ATOM 2135 C C . LEU A 1 275 ? -17.842 5.625 7.020 1.00 69.69 275 LEU A C 1
ATOM 2137 O O . LEU A 1 275 ? -17.529 5.695 5.832 1.00 69.69 275 LEU A O 1
ATOM 2141 N N . ARG A 1 276 ? -16.957 5.810 8.010 1.00 78.38 276 ARG A N 1
ATOM 2142 C CA . ARG A 1 276 ? -15.501 5.831 7.806 1.00 78.38 276 ARG A CA 1
ATOM 2143 C C . ARG A 1 276 ? -15.010 4.398 7.589 1.00 78.38 276 ARG A C 1
ATOM 2145 O O . ARG A 1 276 ? -14.919 3.629 8.544 1.00 78.38 276 ARG A O 1
ATOM 2152 N N . LEU A 1 277 ? -14.722 4.032 6.344 1.00 85.88 277 LEU A N 1
ATOM 2153 C CA . LEU A 1 277 ? -14.308 2.680 5.965 1.00 85.88 277 LEU A CA 1
ATOM 2154 C C . LEU A 1 277 ? -12.783 2.575 5.872 1.00 85.88 277 LEU A C 1
ATOM 2156 O O . LEU A 1 277 ? -12.145 3.353 5.168 1.00 85.88 277 LEU A O 1
ATOM 2160 N N . SER A 1 278 ? -12.193 1.585 6.543 1.00 88.88 278 SER A N 1
ATOM 2161 C CA . SER A 1 278 ? -10.802 1.189 6.285 1.00 88.88 278 SER A CA 1
ATOM 2162 C C . SER A 1 278 ? -10.709 0.334 5.016 1.00 88.88 278 SER A C 1
ATOM 2164 O O . SER A 1 278 ? -11.716 -0.215 4.558 1.00 88.88 278 SER A O 1
ATOM 2166 N N . ILE A 1 279 ? -9.506 0.156 4.465 1.00 91.62 279 ILE A N 1
ATOM 2167 C CA . ILE A 1 279 ? -9.291 -0.723 3.302 1.00 91.62 279 ILE A CA 1
ATOM 2168 C C . ILE A 1 279 ? -9.665 -2.173 3.612 1.00 91.62 279 ILE A C 1
ATOM 2170 O O . ILE A 1 279 ? -10.294 -2.828 2.785 1.00 91.62 279 ILE A O 1
ATOM 2174 N N . GLU A 1 280 ? -9.375 -2.664 4.817 1.00 90.88 280 GLU A N 1
ATOM 2175 C CA . GLU A 1 280 ? -9.794 -3.999 5.255 1.00 90.88 280 GLU A CA 1
ATOM 2176 C C . GLU A 1 280 ? -11.317 -4.126 5.276 1.00 90.88 280 GLU A C 1
ATOM 2178 O O . GLU A 1 280 ? -11.853 -5.135 4.834 1.00 90.88 280 GLU A O 1
ATOM 2183 N N . SER A 1 281 ? -12.022 -3.081 5.719 1.00 88.38 281 SER A N 1
ATOM 2184 C CA . SER A 1 281 ? -13.489 -3.058 5.712 1.00 88.38 281 SER A CA 1
ATOM 2185 C C . SER A 1 281 ? -14.041 -3.044 4.283 1.00 88.38 281 SER A C 1
ATOM 2187 O O . SER A 1 281 ? -15.036 -3.705 3.993 1.00 88.38 281 SER A O 1
ATOM 2189 N N . CYS A 1 282 ? -13.382 -2.326 3.369 1.00 89.81 282 CYS A N 1
ATOM 2190 C CA . CYS A 1 282 ? -13.743 -2.311 1.951 1.00 89.81 282 CYS A CA 1
ATOM 2191 C C . CYS A 1 282 ? -13.535 -3.687 1.300 1.00 89.81 282 CYS A C 1
ATOM 2193 O O . CYS A 1 282 ? -14.382 -4.134 0.527 1.00 89.81 282 CYS A O 1
ATOM 2195 N N . LEU A 1 283 ? -12.442 -4.378 1.635 1.00 91.81 283 LEU A N 1
ATOM 2196 C CA . LEU A 1 283 ? -12.181 -5.745 1.183 1.00 91.81 283 LEU A CA 1
ATOM 2197 C C . LEU A 1 283 ? -13.180 -6.739 1.771 1.00 91.81 283 LEU A C 1
ATOM 2199 O O . LEU A 1 283 ? -13.698 -7.563 1.023 1.00 91.81 283 LEU A O 1
ATOM 2203 N N . ASP A 1 284 ? -13.503 -6.627 3.062 1.00 88.50 284 ASP A N 1
ATOM 2204 C CA . ASP A 1 284 ? -14.518 -7.456 3.717 1.00 88.50 284 ASP A CA 1
ATOM 2205 C C . ASP A 1 284 ? -15.877 -7.301 2.999 1.00 88.50 284 ASP A C 1
ATOM 2207 O O . ASP A 1 284 ? -16.518 -8.297 2.672 1.00 88.50 284 ASP A O 1
ATOM 2211 N N . LEU A 1 285 ? -16.289 -6.075 2.651 1.00 87.69 285 LEU A N 1
ATOM 2212 C CA . LEU A 1 285 ? -17.528 -5.826 1.897 1.00 87.69 285 LEU A CA 1
ATOM 2213 C C . LEU A 1 285 ? -17.483 -6.337 0.449 1.00 87.69 285 LEU A C 1
ATOM 2215 O O . LEU A 1 285 ? -18.513 -6.756 -0.081 1.00 87.69 285 LEU A O 1
ATOM 2219 N N . LEU A 1 286 ? -16.316 -6.288 -0.196 1.00 89.06 286 LEU A N 1
ATOM 2220 C CA . LEU A 1 286 ? -16.128 -6.736 -1.576 1.00 89.06 286 LEU A CA 1
ATOM 2221 C C . LEU A 1 286 ? -16.102 -8.269 -1.690 1.00 89.06 286 LEU A C 1
ATOM 2223 O O . LEU A 1 286 ? -16.695 -8.832 -2.609 1.00 89.06 286 LEU A O 1
ATOM 2227 N N . LEU A 1 287 ? -15.396 -8.937 -0.779 1.00 91.12 287 LEU A N 1
ATOM 2228 C CA . LEU A 1 287 ? -15.123 -10.376 -0.817 1.00 91.12 287 LEU A CA 1
ATOM 2229 C C . LEU A 1 287 ? -16.164 -11.197 -0.050 1.00 91.12 287 LEU A C 1
ATOM 2231 O O . LEU A 1 287 ? -16.514 -12.307 -0.467 1.00 91.12 287 LEU A O 1
ATOM 2235 N N . HIS A 1 288 ? -16.694 -10.630 1.034 1.00 90.06 288 HIS A N 1
ATOM 2236 C CA . HIS A 1 288 ? -17.655 -11.255 1.940 1.00 90.06 288 HIS A CA 1
ATOM 2237 C C . HIS A 1 288 ? -18.940 -10.410 2.073 1.00 90.06 288 HIS A C 1
ATOM 2239 O O . HIS A 1 288 ? -19.332 -10.058 3.191 1.00 90.06 288 HIS A O 1
ATOM 2245 N N . PRO A 1 289 ? -19.624 -10.052 0.963 1.00 86.38 289 PRO A N 1
ATOM 2246 C CA . PRO A 1 289 ? -20.767 -9.154 1.036 1.00 86.38 289 PRO A CA 1
ATOM 2247 C C . PRO A 1 289 ? -21.857 -9.753 1.940 1.00 86.38 289 PRO A C 1
ATOM 2249 O O . PRO A 1 289 ? -22.295 -10.881 1.674 1.00 86.38 289 PRO A O 1
ATOM 2252 N N . PRO A 1 290 ? -22.340 -9.021 2.968 1.00 81.38 290 PRO A N 1
ATOM 2253 C CA . PRO A 1 290 ? -23.340 -9.526 3.915 1.00 81.38 290 PRO A CA 1
ATOM 2254 C C . PRO A 1 290 ? -24.650 -9.976 3.256 1.00 81.38 290 PRO A C 1
ATOM 2256 O O . PRO A 1 290 ? -25.354 -10.829 3.786 1.00 81.38 290 PRO A O 1
ATOM 2259 N N . SER A 1 291 ? -24.970 -9.419 2.084 1.00 83.31 291 SER A N 1
ATOM 2260 C CA . SER A 1 291 ? -26.139 -9.775 1.273 1.00 83.31 291 SER A CA 1
ATOM 2261 C C . SER A 1 291 ? -26.006 -11.116 0.541 1.00 83.31 291 SER A C 1
ATOM 2263 O O . SER A 1 291 ? -26.987 -11.621 -0.003 1.00 83.31 291 SER A O 1
ATOM 2265 N N . SER A 1 292 ? -24.809 -11.706 0.503 1.00 84.44 292 SER A N 1
ATOM 2266 C CA . SER A 1 292 ? -24.529 -12.947 -0.216 1.00 84.44 292 SER A CA 1
ATOM 2267 C C . SER A 1 292 ? -24.405 -14.141 0.731 1.00 84.44 292 SER A C 1
ATOM 2269 O O . SER A 1 292 ? -23.865 -14.045 1.833 1.00 84.44 292 SER A O 1
ATOM 2271 N N . ALA A 1 293 ? -24.876 -15.309 0.287 1.00 85.75 293 ALA A N 1
ATOM 2272 C CA . ALA A 1 293 ? -24.669 -16.548 1.027 1.00 85.75 293 ALA A CA 1
ATOM 2273 C C . ALA A 1 293 ? -23.167 -16.869 1.129 1.00 85.75 293 ALA A C 1
ATOM 2275 O O . ALA A 1 293 ? -22.453 -16.753 0.137 1.00 85.75 293 ALA A O 1
ATOM 2276 N N . GLN A 1 294 ? -22.711 -17.383 2.277 1.00 85.81 294 GLN A N 1
ATOM 2277 C CA . GLN A 1 294 ? -21.293 -17.704 2.542 1.00 85.81 294 GLN A CA 1
ATOM 2278 C C . GLN A 1 294 ? -20.635 -18.600 1.476 1.00 85.81 294 GLN A C 1
ATOM 2280 O O . GLN A 1 294 ? -19.434 -18.521 1.240 1.00 85.81 294 GLN A O 1
ATOM 2285 N N . LYS A 1 295 ? -21.416 -19.446 0.791 1.00 85.00 295 LYS A N 1
ATOM 2286 C CA . LYS A 1 295 ? -20.945 -20.283 -0.328 1.00 85.00 295 LYS A CA 1
ATOM 2287 C C . LYS A 1 295 ? -20.493 -19.487 -1.565 1.00 85.00 295 LYS A C 1
ATOM 2289 O O . LYS A 1 295 ? -19.755 -20.021 -2.384 1.00 85.00 295 LYS A O 1
ATOM 2294 N N . ASN A 1 296 ? -20.947 -18.241 -1.700 1.00 86.81 296 ASN A N 1
ATOM 2295 C CA . ASN A 1 296 ? -20.636 -17.336 -2.809 1.00 86.81 296 ASN A CA 1
ATOM 2296 C C . ASN A 1 296 ? -19.510 -16.352 -2.463 1.00 86.81 296 ASN A C 1
ATOM 2298 O O . ASN A 1 296 ? -19.136 -15.537 -3.303 1.00 86.81 296 ASN A O 1
ATOM 2302 N N . TRP A 1 297 ? -18.991 -16.398 -1.236 1.00 91.81 297 TRP A N 1
ATOM 2303 C CA . TRP A 1 297 ? -17.879 -15.553 -0.826 1.00 91.81 297 TRP A CA 1
ATOM 2304 C C . TRP A 1 297 ? -16.618 -15.888 -1.620 1.00 91.81 297 TRP A C 1
ATOM 2306 O O . TRP A 1 297 ? -16.352 -17.051 -1.949 1.00 91.81 297 TRP A O 1
ATOM 2316 N N . SER A 1 298 ? -15.854 -14.845 -1.927 1.00 92.75 298 SER A N 1
ATOM 2317 C CA . SER A 1 298 ? -14.577 -14.944 -2.629 1.00 92.75 298 SER A CA 1
ATOM 2318 C C . SER A 1 298 ? -13.434 -14.762 -1.642 1.00 92.75 298 SER A C 1
ATOM 2320 O O . SER A 1 298 ? -13.567 -14.046 -0.660 1.00 92.75 298 SER A O 1
ATOM 2322 N N . TRP A 1 299 ? -12.309 -15.405 -1.915 1.00 94.44 299 TRP A N 1
ATOM 2323 C CA . TRP A 1 299 ? -11.133 -15.417 -1.053 1.00 94.44 299 TRP A CA 1
ATOM 2324 C C . TRP A 1 299 ? -9.898 -15.106 -1.880 1.00 94.44 299 TRP A C 1
ATOM 2326 O O . TRP A 1 299 ? -9.837 -15.441 -3.063 1.00 94.44 299 TRP A O 1
ATOM 2336 N N . ILE A 1 300 ? -8.894 -14.497 -1.265 1.00 94.94 300 ILE A N 1
ATOM 2337 C CA . ILE A 1 300 ? -7.602 -14.283 -1.903 1.00 94.94 300 ILE A CA 1
ATOM 2338 C C . ILE A 1 300 ? -6.749 -15.530 -1.664 1.00 94.94 300 ILE A C 1
ATOM 2340 O O . ILE A 1 300 ? -6.451 -15.879 -0.525 1.00 94.94 300 ILE A O 1
ATOM 2344 N N . LYS A 1 301 ? -6.381 -16.219 -2.745 1.00 93.50 301 LYS A N 1
ATOM 2345 C CA . LYS A 1 301 ? -5.508 -17.401 -2.713 1.00 93.50 301 LYS A CA 1
ATOM 2346 C C . LYS A 1 301 ? -4.030 -17.014 -2.718 1.00 93.50 301 LYS A C 1
ATOM 2348 O O . LYS A 1 301 ? -3.222 -17.606 -2.023 1.00 93.50 301 LYS A O 1
ATOM 2353 N N . HIS A 1 302 ? -3.682 -16.007 -3.512 1.00 93.12 302 HIS A N 1
ATOM 2354 C CA . HIS A 1 302 ? -2.336 -15.436 -3.568 1.00 93.12 302 HIS A CA 1
ATOM 2355 C C . HIS A 1 302 ? -2.453 -13.920 -3.523 1.00 93.12 302 HIS A C 1
ATOM 2357 O O . HIS A 1 302 ? -3.256 -13.359 -4.269 1.00 93.12 302 HIS A O 1
ATOM 2363 N N . VAL A 1 303 ? -1.671 -13.266 -2.667 1.00 94.56 303 VAL A N 1
ATOM 2364 C CA . VAL A 1 303 ? -1.603 -11.802 -2.592 1.00 94.56 303 VAL A CA 1
ATOM 2365 C C . VAL A 1 303 ? -0.315 -11.352 -3.261 1.00 94.56 303 VAL A C 1
ATOM 2367 O O . VAL A 1 303 ? 0.769 -11.771 -2.850 1.00 94.56 303 VAL A O 1
ATOM 2370 N N . GLY A 1 304 ? -0.425 -10.448 -4.234 1.00 94.00 304 GLY A N 1
ATOM 2371 C CA . GLY A 1 304 ? 0.742 -9.803 -4.833 1.00 94.00 304 GLY A CA 1
ATOM 2372 C C . GLY A 1 304 ? 1.655 -9.174 -3.770 1.00 94.00 304 GLY A C 1
ATOM 2373 O O . GLY A 1 304 ? 1.205 -8.713 -2.712 1.00 94.00 304 GLY A O 1
ATOM 2374 N N . LYS A 1 305 ? 2.963 -9.158 -4.036 1.00 94.69 305 LYS A N 1
ATOM 2375 C CA . LYS A 1 305 ? 3.931 -8.425 -3.200 1.00 94.69 305 LYS A CA 1
ATOM 2376 C C . LYS A 1 305 ? 3.658 -6.922 -3.211 1.00 94.69 305 LYS A C 1
ATOM 2378 O O . LYS A 1 305 ? 3.860 -6.258 -2.199 1.00 94.69 305 LYS A O 1
ATOM 2383 N N . VAL A 1 306 ? 3.183 -6.412 -4.344 1.00 95.06 306 VAL A N 1
ATOM 2384 C CA . VAL A 1 306 ? 2.615 -5.078 -4.514 1.00 95.06 306 VAL A CA 1
ATOM 2385 C C . VAL A 1 306 ? 1.100 -5.233 -4.591 1.00 95.06 306 VAL A C 1
ATOM 2387 O O . VAL A 1 306 ? 0.579 -5.934 -5.455 1.00 95.06 306 VAL A O 1
ATOM 2390 N N . PHE A 1 307 ? 0.399 -4.601 -3.659 1.00 95.56 307 PHE A N 1
ATOM 2391 C CA . PHE A 1 307 ? -1.046 -4.677 -3.515 1.00 95.56 307 PHE A CA 1
ATOM 2392 C C . PHE A 1 307 ? -1.659 -3.299 -3.770 1.00 95.56 307 PHE A C 1
ATOM 2394 O O . PHE A 1 307 ? -1.452 -2.360 -2.999 1.00 95.56 307 PHE A O 1
ATOM 2401 N N . CYS A 1 308 ? -2.400 -3.178 -4.869 1.00 96.56 308 CYS A N 1
ATOM 2402 C CA . CYS A 1 308 ? -2.952 -1.912 -5.338 1.00 96.56 308 CYS A CA 1
ATOM 2403 C C . CYS A 1 308 ? -4.467 -1.842 -5.124 1.00 96.56 308 CYS A C 1
ATOM 2405 O O . CYS A 1 308 ? -5.207 -2.768 -5.464 1.00 96.56 308 CYS A O 1
ATOM 2407 N N . CYS A 1 309 ? -4.929 -0.711 -4.600 1.00 95.06 309 CYS A N 1
ATOM 2408 C CA . CYS A 1 309 ? -6.341 -0.405 -4.385 1.00 95.06 309 CYS A CA 1
ATOM 2409 C C . CYS A 1 309 ? -6.709 0.891 -5.100 1.00 95.06 309 CYS A C 1
ATOM 2411 O O . CYS A 1 309 ? -5.968 1.866 -5.001 1.00 95.06 309 CYS A O 1
ATOM 2413 N N . SER A 1 310 ? -7.862 0.920 -5.763 1.00 93.56 310 SER A N 1
ATOM 2414 C CA . SER A 1 310 ? -8.428 2.131 -6.358 1.00 93.56 310 SER A CA 1
ATOM 2415 C C . SER A 1 310 ? -9.702 2.514 -5.614 1.00 93.56 310 SER A C 1
ATOM 2417 O O . SER A 1 310 ? -10.597 1.685 -5.433 1.00 93.56 310 SER A O 1
ATOM 2419 N N . LEU A 1 311 ? -9.766 3.763 -5.169 1.00 90.19 311 LEU A N 1
ATOM 2420 C CA . LEU A 1 311 ? -10.903 4.358 -4.478 1.00 90.19 311 LEU A CA 1
ATOM 2421 C C . LEU A 1 311 ? -11.486 5.477 -5.346 1.00 90.19 311 LEU A C 1
ATOM 2423 O O . LEU A 1 311 ? -10.721 6.178 -6.009 1.00 90.19 311 LEU A O 1
ATOM 2427 N N . PRO A 1 312 ? -12.809 5.691 -5.338 1.00 84.94 312 PRO A N 1
ATOM 2428 C CA . PRO A 1 312 ? -13.397 6.833 -6.024 1.00 84.94 312 PRO A CA 1
ATOM 2429 C C . PRO A 1 312 ? -12.914 8.145 -5.387 1.00 84.94 312 PRO A C 1
ATOM 2431 O O . PRO A 1 312 ? -12.674 8.208 -4.177 1.00 84.94 312 PRO A O 1
ATOM 2434 N N . GLY A 1 313 ? -12.802 9.200 -6.194 1.00 80.31 313 GLY A N 1
ATOM 2435 C CA . GLY A 1 313 ? -12.625 10.562 -5.691 1.00 80.31 313 GLY A CA 1
ATOM 2436 C C . GLY A 1 313 ? -13.795 10.991 -4.794 1.00 80.31 313 GLY A C 1
ATOM 2437 O O . GLY A 1 313 ? -14.913 10.498 -4.933 1.00 80.31 313 GLY A O 1
ATOM 2438 N N . ASN A 1 314 ? -13.552 11.908 -3.859 1.00 76.62 314 ASN A N 1
ATOM 2439 C CA . ASN A 1 314 ? -14.525 12.365 -2.851 1.00 76.62 314 ASN A CA 1
ATOM 2440 C C . ASN A 1 314 ? -15.485 13.464 -3.351 1.00 76.62 314 ASN A C 1
ATOM 2442 O O . ASN A 1 314 ? -16.205 14.051 -2.546 1.00 76.62 314 ASN A O 1
ATOM 2446 N N . ASN A 1 315 ? -15.489 13.777 -4.649 1.00 69.88 315 ASN A N 1
ATOM 2447 C CA . ASN A 1 315 ? -16.350 14.827 -5.197 1.00 69.88 315 ASN A CA 1
ATOM 2448 C C . ASN A 1 315 ? -17.800 14.366 -5.464 1.00 69.88 315 ASN A C 1
ATOM 2450 O O . ASN A 1 315 ? -18.700 15.179 -5.659 1.00 69.88 315 ASN A O 1
ATOM 2454 N N . ALA A 1 316 ? -18.068 13.058 -5.481 1.00 61.47 316 ALA A N 1
ATOM 2455 C CA . ALA A 1 316 ? -19.424 12.560 -5.691 1.00 61.47 316 ALA A CA 1
ATOM 2456 C C . ALA A 1 316 ? -20.213 12.531 -4.372 1.00 61.47 316 ALA A C 1
ATOM 2458 O O . ALA A 1 316 ? -19.786 11.944 -3.379 1.00 61.47 316 ALA A O 1
ATOM 2459 N N . SER A 1 317 ? -21.416 13.111 -4.364 1.00 61.59 317 SER A N 1
ATOM 2460 C CA . SER A 1 317 ? -22.345 12.963 -3.239 1.00 61.59 317 SER A CA 1
ATOM 2461 C C . SER A 1 317 ? -22.589 11.479 -2.949 1.00 61.59 317 SER A C 1
ATOM 2463 O O . SER A 1 317 ? -22.927 10.721 -3.859 1.00 61.59 317 SER A O 1
ATOM 2465 N N . GLY A 1 318 ? -22.444 11.063 -1.690 1.00 65.75 318 GLY A N 1
ATOM 2466 C CA . GLY A 1 318 ? -22.628 9.666 -1.290 1.00 65.75 318 GLY A CA 1
ATOM 2467 C C . GLY A 1 318 ? -21.354 8.817 -1.280 1.00 65.75 318 GLY A C 1
ATOM 2468 O O . GLY A 1 318 ? -21.440 7.635 -0.950 1.00 65.75 318 GLY A O 1
ATOM 2469 N N . THR A 1 319 ? -20.176 9.372 -1.596 1.00 69.38 319 THR A N 1
ATOM 2470 C CA . THR A 1 319 ? -18.913 8.643 -1.397 1.00 69.38 319 THR A CA 1
ATOM 2471 C C . THR A 1 319 ? -18.607 8.495 0.093 1.00 69.38 319 THR A C 1
ATOM 2473 O O . THR A 1 319 ? -18.571 9.508 0.798 1.00 69.38 319 THR A O 1
ATOM 2476 N N . PRO A 1 320 ? -18.367 7.267 0.588 1.00 72.06 320 PRO A N 1
ATOM 2477 C CA . PRO A 1 320 ? -17.978 7.060 1.974 1.00 72.06 320 PRO A CA 1
ATOM 2478 C C . PRO A 1 320 ? -16.617 7.707 2.239 1.00 72.06 320 PRO A C 1
ATOM 2480 O O . PRO A 1 320 ? -15.775 7.825 1.345 1.00 72.06 320 PRO A O 1
ATOM 2483 N N . ARG A 1 321 ? -16.382 8.105 3.489 1.00 79.69 321 ARG A N 1
ATOM 2484 C CA . ARG A 1 321 ? -15.053 8.559 3.910 1.00 79.69 321 ARG A CA 1
ATOM 2485 C C . ARG A 1 321 ? -14.148 7.346 4.078 1.00 79.69 321 ARG A C 1
ATOM 2487 O O . ARG A 1 321 ? -14.529 6.378 4.731 1.00 79.69 321 ARG A O 1
ATOM 2494 N N . PHE A 1 322 ? -12.941 7.402 3.534 1.00 86.06 322 PHE A N 1
ATOM 2495 C CA . PHE A 1 322 ? -11.968 6.323 3.681 1.00 86.06 322 PHE A CA 1
ATOM 2496 C C . PHE A 1 322 ? -10.937 6.684 4.746 1.00 86.06 322 PHE A C 1
ATOM 2498 O O . PHE A 1 322 ? -10.391 7.783 4.728 1.00 86.06 322 PHE A O 1
ATOM 2505 N N . LEU A 1 323 ? -10.677 5.757 5.667 1.00 87.44 323 LEU A N 1
ATOM 2506 C CA . LEU A 1 323 ? -9.599 5.874 6.644 1.00 87.44 323 LEU A CA 1
ATOM 2507 C C . LEU A 1 323 ? -8.306 5.356 6.011 1.00 87.44 323 LEU A C 1
ATOM 2509 O O . LEU A 1 323 ? -8.219 4.168 5.680 1.00 87.44 323 LEU A O 1
ATOM 2513 N N . LEU A 1 324 ? -7.304 6.224 5.869 1.00 91.50 324 LEU A N 1
ATOM 2514 C CA . LEU A 1 324 ? -5.998 5.818 5.374 1.00 91.50 324 LEU A CA 1
ATOM 2515 C C . LEU A 1 324 ? -5.230 5.103 6.489 1.00 91.50 324 LEU A C 1
ATOM 2517 O O . LEU A 1 324 ? -4.912 5.678 7.527 1.00 91.50 324 LEU A O 1
ATOM 2521 N N . THR A 1 325 ? -4.913 3.827 6.283 1.00 90.44 325 THR A N 1
ATOM 2522 C CA . THR A 1 325 ? -4.125 3.045 7.240 1.00 90.44 325 THR A CA 1
ATOM 2523 C C . THR A 1 325 ? -2.715 2.806 6.694 1.00 90.44 325 THR A C 1
ATOM 2525 O O . THR A 1 325 ? -2.564 2.339 5.561 1.00 90.44 325 THR A O 1
ATOM 2528 N N . PRO A 1 326 ? -1.653 3.077 7.481 1.00 92.06 326 PRO A N 1
ATOM 2529 C CA . PRO A 1 326 ? -0.271 2.879 7.037 1.00 92.06 326 PRO A CA 1
ATOM 2530 C C . PRO A 1 326 ? 0.101 1.395 6.930 1.00 92.06 326 PRO A C 1
ATOM 2532 O O . PRO A 1 326 ? 1.096 1.041 6.302 1.00 92.06 326 PRO A O 1
ATOM 2535 N N . LYS A 1 327 ? -0.683 0.508 7.547 1.00 93.62 327 LYS A N 1
ATOM 2536 C CA . LYS A 1 327 ? -0.510 -0.940 7.496 1.00 93.62 327 LYS A CA 1
ATOM 2537 C C . LYS A 1 327 ? -1.873 -1.611 7.492 1.00 93.62 327 LYS A C 1
ATOM 2539 O O . LYS A 1 327 ? -2.703 -1.282 8.334 1.00 93.62 327 LYS A O 1
ATOM 2544 N N . ILE A 1 328 ? -2.050 -2.560 6.580 1.00 94.00 328 ILE A N 1
ATOM 2545 C CA . ILE A 1 328 ? -3.257 -3.376 6.458 1.00 94.00 328 ILE A CA 1
ATOM 2546 C C . ILE A 1 328 ? -2.972 -4.831 6.815 1.00 94.00 328 ILE A C 1
ATOM 2548 O O . ILE A 1 328 ? -1.885 -5.353 6.542 1.00 94.00 328 ILE A O 1
ATOM 2552 N N . ASP A 1 329 ? -3.960 -5.483 7.426 1.00 93.19 329 ASP A N 1
ATOM 2553 C CA . ASP A 1 329 ? -3.945 -6.916 7.723 1.00 93.19 329 ASP A CA 1
ATOM 2554 C C . ASP A 1 329 ? -4.964 -7.647 6.841 1.00 93.19 329 ASP A C 1
ATOM 2556 O O . ASP A 1 329 ? -6.172 -7.628 7.078 1.00 93.19 329 ASP A O 1
ATOM 2560 N N . LEU A 1 330 ? -4.449 -8.305 5.806 1.00 94.06 330 LEU A N 1
ATOM 2561 C CA . LEU A 1 330 ? -5.223 -9.048 4.821 1.00 94.06 330 LEU A CA 1
ATOM 2562 C C . LEU A 1 330 ? -5.561 -10.464 5.288 1.00 94.06 330 LEU A C 1
ATOM 2564 O O . LEU A 1 330 ? -6.273 -11.167 4.577 1.00 94.06 330 LEU A O 1
ATOM 2568 N N . SER A 1 331 ? -5.108 -10.896 6.473 1.00 93.56 331 SER A N 1
ATOM 2569 C CA . SER A 1 331 ? -5.260 -12.279 6.952 1.00 93.56 331 SER A CA 1
ATOM 2570 C C . SER A 1 331 ? -6.710 -12.771 6.945 1.00 93.56 331 SER A C 1
ATOM 2572 O O . SER A 1 331 ? -6.942 -13.963 6.751 1.00 93.56 331 SER A O 1
ATOM 2574 N N . LYS A 1 332 ? -7.692 -11.876 7.124 1.00 92.25 332 LYS A N 1
ATOM 2575 C CA . LYS A 1 332 ? -9.126 -12.211 7.048 1.00 92.25 332 LYS A CA 1
ATOM 2576 C C . LYS A 1 332 ? -9.590 -12.642 5.654 1.00 92.25 332 LYS A C 1
ATOM 2578 O O . LYS A 1 332 ? -10.555 -13.385 5.542 1.00 92.25 332 LYS A O 1
ATOM 2583 N N . CYS A 1 333 ? -8.933 -12.147 4.610 1.00 93.19 333 CYS A N 1
ATOM 2584 C CA . CYS A 1 333 ? -9.313 -12.351 3.214 1.00 93.19 333 CYS A CA 1
ATOM 2585 C C . CYS A 1 333 ? -8.630 -13.580 2.590 1.00 93.19 333 CYS A C 1
ATOM 2587 O O . CYS A 1 333 ? -8.990 -13.981 1.486 1.00 93.19 333 CYS A O 1
ATOM 2589 N N . ILE A 1 334 ? -7.636 -14.157 3.271 1.00 93.69 334 ILE A N 1
ATOM 2590 C CA . ILE A 1 334 ? -6.810 -15.263 2.776 1.00 93.69 334 ILE A CA 1
ATOM 2591 C C . ILE A 1 334 ? -7.565 -16.594 2.865 1.00 93.69 334 ILE A C 1
ATOM 2593 O O . ILE A 1 334 ? -8.121 -16.923 3.916 1.00 93.69 334 ILE A O 1
ATOM 2597 N N . ILE A 1 335 ? -7.560 -17.384 1.786 1.00 93.12 335 ILE A N 1
ATOM 2598 C CA . ILE A 1 335 ? -8.314 -18.647 1.715 1.00 93.12 335 ILE A CA 1
ATOM 2599 C C . ILE A 1 335 ? -7.846 -19.680 2.749 1.00 93.12 335 ILE A C 1
ATOM 2601 O O . ILE A 1 335 ? -8.672 -20.396 3.312 1.00 93.12 335 ILE A O 1
ATOM 2605 N N . GLU A 1 336 ? -6.553 -19.723 3.072 1.00 93.19 336 GLU A N 1
ATOM 2606 C CA . GLU A 1 336 ? -5.976 -20.623 4.078 1.00 93.19 336 GLU A CA 1
ATOM 2607 C C . GLU A 1 336 ? -6.511 -20.344 5.492 1.00 93.19 336 GLU A C 1
ATOM 2609 O O . GLU A 1 336 ? -6.482 -21.213 6.359 1.00 93.19 336 GLU A O 1
ATOM 2614 N N . ASN A 1 337 ? -7.029 -19.138 5.734 1.00 94.38 337 ASN A N 1
ATOM 2615 C CA . ASN A 1 337 ? -7.626 -18.737 7.005 1.00 94.38 337 ASN A CA 1
ATOM 2616 C C . ASN A 1 337 ? -9.158 -18.883 7.022 1.00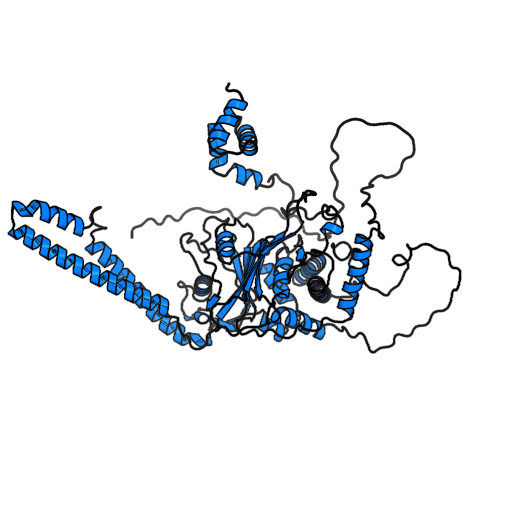 94.38 337 ASN A C 1
ATOM 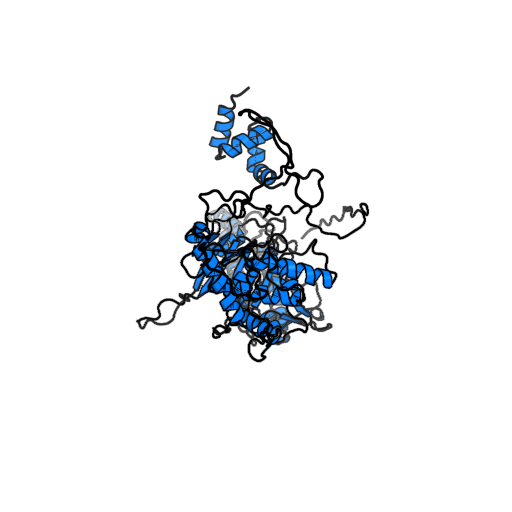2618 O O . ASN A 1 337 ? -9.791 -18.487 8.004 1.00 94.38 337 ASN A O 1
ATOM 2622 N N . ARG A 1 338 ? -9.767 -19.436 5.963 1.00 92.81 338 ARG A N 1
ATOM 2623 C CA . ARG A 1 338 ? -11.223 -19.464 5.760 1.00 92.81 338 ARG A CA 1
ATOM 2624 C C . ARG A 1 338 ? -12.001 -20.055 6.925 1.00 92.81 338 ARG A C 1
ATOM 2626 O O . ARG A 1 338 ? -12.935 -19.420 7.405 1.00 92.81 338 ARG A O 1
ATOM 2633 N N . ASP A 1 339 ? -11.640 -21.252 7.373 1.00 92.50 339 ASP A N 1
ATOM 2634 C CA . ASP A 1 339 ? -12.418 -21.959 8.398 1.00 92.50 339 ASP A CA 1
ATOM 2635 C C . ASP A 1 339 ? -12.386 -21.210 9.736 1.00 92.50 339 ASP A C 1
ATOM 2637 O O . ASP A 1 339 ? -13.409 -21.053 10.408 1.00 92.50 339 ASP A O 1
ATOM 2641 N N . GLU A 1 340 ? -11.223 -20.657 10.085 1.00 94.25 340 GLU A N 1
ATOM 2642 C CA . GLU A 1 340 ? -11.063 -19.830 11.277 1.00 94.25 340 GLU A CA 1
ATOM 2643 C C . GLU A 1 340 ? -11.799 -18.488 11.145 1.00 94.25 340 GLU A C 1
ATOM 2645 O O . GLU A 1 340 ? -12.421 -18.034 12.108 1.00 94.25 340 GLU A O 1
ATOM 2650 N N . MET A 1 341 ? -11.785 -17.869 9.959 1.00 93.00 341 MET A N 1
ATOM 2651 C CA . MET A 1 341 ? -12.538 -16.645 9.680 1.00 93.00 341 MET A CA 1
ATOM 2652 C C . MET A 1 341 ? -14.039 -16.895 9.825 1.00 93.00 341 MET A C 1
ATOM 2654 O O . MET A 1 341 ? -14.693 -16.166 10.560 1.00 93.00 341 MET A O 1
ATOM 2658 N N . LEU A 1 342 ? -14.579 -17.964 9.230 1.00 92.25 342 LEU A N 1
ATOM 2659 C CA . LEU A 1 342 ? -16.000 -18.312 9.327 1.00 92.25 342 LEU A CA 1
ATOM 2660 C C . LEU A 1 342 ? -16.435 -18.548 10.780 1.00 92.25 342 LEU A C 1
ATOM 2662 O O . LEU A 1 342 ? -17.487 -18.059 11.199 1.00 92.25 342 LEU A O 1
ATOM 2666 N N . ARG A 1 343 ? -15.609 -19.237 11.578 1.00 93.25 343 ARG A N 1
ATOM 2667 C CA . ARG A 1 343 ? -15.853 -19.429 13.015 1.00 93.25 343 ARG A CA 1
ATOM 2668 C C . ARG A 1 343 ? -15.863 -18.097 13.771 1.00 93.25 343 ARG A C 1
ATOM 2670 O O . ARG A 1 343 ? -16.735 -17.865 14.609 1.00 93.25 343 ARG A O 1
ATOM 2677 N N . ARG A 1 344 ? -14.909 -17.205 13.484 1.00 93.88 344 ARG A N 1
ATOM 2678 C CA . ARG A 1 344 ? -14.845 -15.863 14.088 1.00 93.88 344 ARG A CA 1
ATOM 2679 C C . ARG A 1 344 ? -16.002 -14.974 13.628 1.00 93.88 344 ARG A C 1
ATOM 2681 O O . ARG A 1 344 ? -16.579 -14.291 14.461 1.00 93.88 344 ARG A O 1
ATOM 2688 N N . TYR A 1 345 ? -16.423 -15.053 12.372 1.00 91.50 345 TYR A N 1
ATOM 2689 C CA . TYR A 1 345 ? -17.560 -14.311 11.830 1.00 91.50 345 TYR A CA 1
ATOM 2690 C C . TYR A 1 345 ? -18.887 -14.695 12.503 1.00 91.50 345 TYR A C 1
ATOM 2692 O O . TYR A 1 345 ? -19.721 -13.838 12.804 1.00 91.50 345 TYR A O 1
ATOM 2700 N N . GLN A 1 346 ? -19.080 -15.981 12.818 1.00 91.62 346 GLN A N 1
ATOM 2701 C CA . GLN A 1 346 ? -20.222 -16.423 13.626 1.00 91.62 346 GLN A CA 1
ATOM 2702 C C . GLN A 1 346 ? -20.208 -15.774 15.018 1.00 91.62 346 GLN A C 1
ATOM 2704 O O . GLN A 1 346 ? -21.236 -15.272 15.471 1.00 91.62 346 GLN A O 1
ATOM 2709 N N . LEU A 1 347 ? -19.042 -15.719 15.675 1.00 93.94 347 LEU A N 1
ATOM 2710 C CA . LEU A 1 347 ? -18.886 -15.025 16.960 1.00 93.94 347 LEU A CA 1
ATOM 2711 C C . LEU A 1 347 ? -19.128 -13.517 16.835 1.00 93.94 347 LEU A C 1
ATOM 2713 O O . LEU A 1 347 ? -19.795 -12.941 17.689 1.00 93.94 347 LEU A O 1
ATOM 2717 N N . GLU A 1 348 ? -18.634 -12.882 15.770 1.00 92.75 348 GLU A N 1
ATOM 2718 C CA . GLU A 1 348 ? -18.892 -11.470 15.480 1.00 92.75 348 GLU A CA 1
ATOM 2719 C C . GLU A 1 348 ? -20.392 -11.193 15.373 1.00 92.75 348 GLU A C 1
ATOM 2721 O O . GLU A 1 348 ? -20.887 -10.253 15.991 1.00 92.75 348 GLU A O 1
ATOM 2726 N N . THR A 1 349 ? -21.121 -12.037 14.640 1.00 90.69 349 THR A N 1
ATOM 2727 C CA . THR A 1 349 ? -22.575 -11.916 14.473 1.00 90.69 349 THR A CA 1
ATOM 2728 C C . THR A 1 349 ? -23.294 -12.004 15.820 1.00 90.69 349 THR A C 1
ATOM 2730 O O . THR A 1 349 ? -24.174 -11.192 16.105 1.00 90.69 349 THR A O 1
ATOM 2733 N N . VAL A 1 350 ? -22.886 -12.943 16.683 1.00 94.19 350 VAL A N 1
ATOM 2734 C CA . VAL A 1 350 ? -23.429 -13.077 18.045 1.00 94.19 350 VAL A CA 1
ATOM 2735 C C . VAL A 1 350 ? -23.138 -11.827 18.873 1.00 94.19 350 VAL A C 1
ATOM 2737 O O . VAL A 1 350 ? -24.057 -11.262 19.457 1.00 94.19 350 VAL A O 1
ATOM 2740 N N . TYR A 1 351 ? -21.891 -11.350 18.888 1.00 94.62 351 TYR A N 1
ATOM 2741 C CA . TYR A 1 351 ? -21.515 -10.160 19.650 1.00 94.62 351 TYR A CA 1
ATOM 2742 C C . TYR A 1 351 ? -22.237 -8.901 19.170 1.00 94.62 351 TYR A C 1
ATOM 2744 O O . TYR A 1 351 ? -22.723 -8.137 19.999 1.00 94.62 351 TYR A O 1
ATOM 2752 N N . ARG A 1 352 ? -22.357 -8.687 17.854 1.00 92.44 352 ARG A N 1
ATOM 2753 C CA . ARG A 1 352 ? -23.102 -7.548 17.297 1.00 92.44 352 ARG A CA 1
ATOM 2754 C C . ARG A 1 352 ? -24.581 -7.608 17.667 1.00 92.44 352 ARG A C 1
ATOM 2756 O O . ARG A 1 352 ? -25.135 -6.590 18.064 1.00 92.44 352 ARG A O 1
ATOM 2763 N N . LYS A 1 353 ? -25.196 -8.794 17.615 1.00 94.00 353 LYS A N 1
ATOM 2764 C CA . LYS A 1 353 ? -26.580 -8.986 18.066 1.00 94.00 353 LYS A CA 1
ATOM 2765 C C . LYS A 1 353 ? -26.742 -8.648 19.554 1.00 94.00 353 LYS A C 1
ATOM 2767 O O . LYS A 1 353 ? -27.644 -7.900 19.906 1.00 94.00 353 LYS A O 1
ATOM 2772 N N . THR A 1 354 ? -25.846 -9.137 20.414 1.00 94.25 354 THR A N 1
ATOM 2773 C CA . THR A 1 354 ? -25.863 -8.822 21.852 1.00 94.25 354 THR A CA 1
ATOM 2774 C C . THR A 1 354 ? -25.676 -7.328 22.121 1.00 94.25 354 THR A C 1
ATOM 2776 O O . THR A 1 354 ? -26.329 -6.784 23.006 1.00 94.25 354 THR A O 1
ATOM 2779 N N . LEU A 1 355 ? -24.819 -6.647 21.355 1.00 95.00 355 LEU A N 1
ATOM 2780 C CA . LEU A 1 355 ? -24.636 -5.201 21.480 1.00 95.00 355 LEU A CA 1
ATOM 2781 C C . LEU A 1 355 ? -25.909 -4.422 21.132 1.00 95.00 355 LEU A C 1
ATOM 2783 O O . LEU A 1 355 ? -26.246 -3.504 21.871 1.00 95.00 355 LEU A O 1
ATOM 2787 N N . LEU A 1 356 ? -26.634 -4.812 20.079 1.00 93.19 356 LEU A N 1
ATOM 2788 C CA . LEU A 1 356 ? -27.930 -4.206 19.742 1.00 93.19 356 LEU A CA 1
ATOM 2789 C C . LEU A 1 356 ? -28.959 -4.420 20.865 1.00 93.19 356 LEU A C 1
ATOM 2791 O O . LEU A 1 356 ? -29.602 -3.473 21.306 1.00 93.19 356 LEU A O 1
ATOM 2795 N N . GLU A 1 357 ? -29.053 -5.639 21.408 1.00 94.44 357 GLU A N 1
ATOM 2796 C CA . GLU A 1 357 ? -29.949 -5.946 22.538 1.00 94.44 357 GLU A CA 1
ATOM 2797 C C . GLU A 1 357 ? -29.622 -5.111 23.793 1.00 94.44 357 GLU A C 1
ATOM 2799 O O . GLU A 1 357 ? -30.518 -4.710 24.544 1.00 94.44 357 GLU A O 1
ATOM 2804 N N . TRP A 1 358 ? -28.337 -4.842 24.037 1.00 94.81 358 TRP A N 1
ATOM 2805 C CA . TRP A 1 358 ? -27.880 -3.992 25.136 1.00 94.81 358 TRP A CA 1
ATOM 2806 C C . TRP A 1 358 ? -28.089 -2.505 24.876 1.00 94.81 358 TRP A C 1
ATOM 2808 O O . TRP A 1 358 ? -28.420 -1.788 25.817 1.00 94.81 358 TRP A O 1
ATOM 2818 N N . GLU A 1 359 ? -27.953 -2.043 23.636 1.00 92.88 359 GLU A N 1
ATOM 2819 C CA . GLU A 1 359 ? -28.299 -0.677 23.248 1.00 92.88 359 GLU A CA 1
ATOM 2820 C C . GLU A 1 359 ? -29.796 -0.411 23.476 1.00 92.88 359 GLU A C 1
ATOM 2822 O O . GLU A 1 359 ? -30.167 0.580 24.109 1.00 92.88 359 GLU A O 1
ATOM 2827 N N . ASP A 1 360 ? -30.661 -1.345 23.076 1.00 92.19 360 ASP A N 1
ATOM 2828 C CA . ASP A 1 360 ? -32.104 -1.269 23.323 1.00 92.19 360 ASP A CA 1
ATOM 2829 C C . ASP A 1 360 ? -32.444 -1.335 24.817 1.00 92.19 360 ASP A C 1
ATOM 2831 O O . ASP A 1 360 ? -33.365 -0.669 25.303 1.00 92.19 360 ASP A O 1
ATOM 2835 N N . LEU A 1 361 ? -31.720 -2.149 25.592 1.00 93.25 361 LEU A N 1
ATOM 2836 C CA . LEU A 1 361 ? -31.866 -2.169 27.048 1.00 93.25 361 LEU A CA 1
ATOM 2837 C C . LEU A 1 361 ? -31.426 -0.841 27.674 1.00 93.25 361 LEU A C 1
ATOM 2839 O O . LEU A 1 361 ? -32.112 -0.345 28.566 1.00 93.25 361 LEU A O 1
ATOM 2843 N N . TYR A 1 362 ? -30.327 -0.256 27.200 1.00 92.44 362 TYR A N 1
ATOM 2844 C CA . TYR A 1 362 ? -29.834 1.035 27.665 1.00 92.44 362 TYR A CA 1
ATOM 2845 C C . TYR A 1 362 ? -30.870 2.132 27.410 1.00 92.44 362 TYR A C 1
ATOM 2847 O O . TYR A 1 362 ? -31.288 2.782 28.364 1.00 92.44 362 TYR A O 1
ATOM 2855 N N . LYS A 1 363 ? -31.381 2.249 26.173 1.00 90.31 363 LYS A N 1
ATOM 2856 C CA . LYS A 1 363 ? -32.440 3.206 25.790 1.00 90.31 363 LYS A CA 1
ATOM 2857 C C . LYS A 1 363 ? -33.706 3.072 26.647 1.00 90.31 363 LYS A C 1
ATOM 2859 O O . LYS A 1 363 ? -34.354 4.072 26.953 1.00 90.31 363 LYS A O 1
ATOM 2864 N N . ARG A 1 364 ? -34.067 1.847 27.052 1.00 90.00 364 ARG A N 1
ATOM 2865 C CA . ARG A 1 364 ? -35.196 1.591 27.966 1.00 90.00 364 ARG A CA 1
ATOM 2866 C C . ARG A 1 364 ? -34.906 2.002 29.408 1.00 90.00 364 ARG A C 1
ATOM 2868 O O . ARG A 1 364 ? -35.798 2.522 30.066 1.00 90.00 364 ARG A O 1
ATOM 2875 N N . LEU A 1 365 ? -33.694 1.754 29.909 1.00 90.44 365 LEU A N 1
ATOM 2876 C CA . LEU A 1 365 ? -33.302 2.103 31.281 1.00 90.44 365 LEU A CA 1
ATOM 2877 C C . LEU A 1 365 ? -33.152 3.615 31.477 1.00 90.44 365 LEU A C 1
ATOM 2879 O O . LEU A 1 365 ? -33.527 4.121 32.530 1.00 90.44 365 LEU A O 1
ATOM 2883 N N . THR A 1 366 ? -32.627 4.325 30.480 1.00 89.44 366 THR A N 1
ATOM 2884 C CA . THR A 1 366 ? -32.493 5.790 30.508 1.00 89.44 366 THR A CA 1
ATOM 2885 C C . THR A 1 366 ? -33.795 6.504 30.163 1.00 89.44 366 THR A C 1
ATOM 2887 O O . THR A 1 366 ? -33.957 7.671 30.498 1.00 89.44 366 THR A O 1
ATOM 2890 N N . GLY A 1 367 ? -34.748 5.812 29.531 1.00 85.38 367 GLY A N 1
ATOM 2891 C CA . GLY A 1 367 ? -36.038 6.384 29.148 1.00 85.38 367 GLY A CA 1
ATOM 2892 C C . GLY A 1 367 ? -35.971 7.310 27.939 1.00 85.38 367 GLY A C 1
ATOM 2893 O O . GLY A 1 367 ? -36.945 8.003 27.680 1.00 85.38 367 GLY A O 1
ATOM 2894 N N . VAL A 1 368 ? -34.884 7.272 27.161 1.00 82.50 368 VAL A N 1
ATOM 2895 C CA . VAL A 1 368 ? -34.683 8.094 25.946 1.00 82.50 368 VAL A CA 1
ATOM 2896 C C . VAL A 1 368 ? -35.816 7.926 24.922 1.00 82.50 368 VAL A C 1
ATOM 2898 O O . VAL A 1 368 ? -36.051 8.798 24.098 1.00 82.50 368 VAL A O 1
ATOM 2901 N N . THR A 1 369 ? -36.550 6.811 24.975 1.00 79.38 369 THR A N 1
ATOM 2902 C CA . THR A 1 369 ? -37.724 6.551 24.118 1.00 79.38 369 THR A CA 1
ATOM 2903 C C . THR A 1 369 ? -39.047 7.092 24.671 1.00 79.38 369 THR A C 1
ATOM 2905 O O . THR A 1 369 ? -40.040 7.109 23.950 1.00 79.38 369 THR A O 1
ATOM 2908 N N . LEU A 1 370 ? -39.090 7.496 25.942 1.00 80.44 370 LEU A N 1
ATOM 2909 C CA . LEU A 1 370 ? -40.305 7.895 26.661 1.00 80.44 370 LEU A CA 1
ATOM 2910 C C . LEU A 1 370 ? -40.299 9.372 27.056 1.00 80.44 370 LEU A C 1
ATOM 2912 O O . LEU A 1 370 ? -41.360 9.991 27.116 1.00 80.44 370 LEU A O 1
ATOM 2916 N N . THR A 1 371 ? -39.129 9.922 27.372 1.00 81.00 371 THR A N 1
ATOM 2917 C CA . THR A 1 371 ? -38.970 11.286 27.869 1.00 81.00 371 THR A CA 1
ATOM 2918 C C . THR A 1 371 ? -37.702 11.919 27.316 1.00 81.00 371 THR A C 1
ATOM 2920 O O . THR A 1 371 ? -36.680 11.255 27.182 1.00 81.00 371 THR A O 1
ATOM 2923 N N . ASP A 1 372 ? -37.739 13.237 27.105 1.00 81.38 372 ASP A N 1
ATOM 2924 C CA . ASP A 1 372 ? -36.552 14.026 26.730 1.00 81.38 372 ASP A CA 1
ATOM 2925 C C . ASP A 1 372 ? -35.509 14.100 27.861 1.00 81.38 372 ASP A C 1
ATOM 2927 O O . ASP A 1 372 ? -34.374 14.520 27.649 1.00 81.38 372 ASP A O 1
ATOM 2931 N N . LYS A 1 373 ? -35.906 13.719 29.081 1.00 80.00 373 LYS A N 1
ATOM 2932 C CA . LYS A 1 373 ? -35.050 13.672 30.268 1.00 80.00 373 LYS A CA 1
ATOM 2933 C C . LYS A 1 373 ? -34.641 12.244 30.589 1.00 80.00 373 LYS A C 1
ATOM 2935 O O . LYS A 1 373 ? -35.466 11.334 30.498 1.00 80.00 373 LYS A O 1
ATOM 2940 N N . ASP A 1 374 ? -33.407 12.071 31.048 1.00 86.00 374 ASP A N 1
ATOM 2941 C CA . ASP A 1 374 ? -32.929 10.791 31.565 1.00 86.00 374 ASP A CA 1
ATOM 2942 C C . ASP A 1 374 ? -33.698 10.416 32.847 1.00 86.00 374 ASP A C 1
ATOM 2944 O O . ASP A 1 374 ? -33.893 11.240 33.747 1.00 86.00 374 ASP A O 1
ATOM 2948 N N . ILE A 1 375 ? -34.148 9.163 32.960 1.00 88.44 375 ILE A N 1
ATOM 2949 C CA . ILE A 1 375 ? -34.885 8.673 34.138 1.00 88.44 375 ILE A CA 1
ATOM 2950 C C . ILE A 1 375 ? -34.083 8.887 35.432 1.00 88.44 375 ILE A C 1
ATOM 2952 O O . ILE A 1 375 ? -34.669 9.161 36.480 1.00 88.44 375 ILE A O 1
ATOM 2956 N N . GLY A 1 376 ? -32.753 8.806 35.392 1.00 87.44 376 GLY A N 1
ATOM 2957 C CA . GLY A 1 376 ? -31.885 9.094 36.531 1.00 87.44 376 GLY A CA 1
ATOM 2958 C C . GLY A 1 376 ? -31.963 10.550 37.002 1.00 87.44 376 GLY A C 1
ATOM 2959 O O . GLY A 1 376 ? -31.920 10.802 38.213 1.00 87.44 376 GLY A O 1
ATOM 2960 N N . GLU A 1 377 ? -32.138 11.501 36.082 1.00 87.69 377 GLU A N 1
ATOM 2961 C CA . GLU A 1 377 ? -32.401 12.907 36.413 1.00 87.69 377 GLU A CA 1
ATOM 2962 C C . GLU A 1 377 ? -33.790 13.064 37.032 1.00 87.69 377 GLU A C 1
ATOM 2964 O O . GLU A 1 377 ? -33.912 13.644 38.109 1.00 87.69 377 GLU A O 1
ATOM 2969 N N . LEU A 1 378 ? -34.820 12.446 36.443 1.00 89.31 378 LEU A N 1
ATOM 2970 C CA . LEU A 1 378 ? -36.186 12.474 36.984 1.00 89.31 378 LEU A CA 1
ATOM 2971 C C . LEU A 1 378 ? -36.272 11.888 38.401 1.00 89.31 378 LEU A C 1
ATOM 2973 O O . LEU A 1 378 ? -36.971 12.428 39.261 1.00 89.31 378 LEU A O 1
ATOM 2977 N N . LEU A 1 379 ? -35.544 10.800 38.669 1.00 90.50 379 LEU A N 1
ATOM 2978 C CA . LEU A 1 379 ? -35.438 10.218 40.009 1.00 90.50 379 LEU A CA 1
ATOM 2979 C C . LEU A 1 379 ? -34.724 11.163 40.981 1.00 90.50 379 LEU A C 1
ATOM 2981 O O . LEU A 1 379 ? -35.107 11.232 42.147 1.00 90.50 379 LEU A O 1
ATOM 2985 N N . THR A 1 380 ? -33.718 11.905 40.512 1.00 90.56 380 THR A N 1
ATOM 2986 C CA . THR A 1 380 ? -32.997 12.894 41.326 1.00 90.56 380 THR A CA 1
ATOM 2987 C C . THR A 1 380 ? -33.894 14.083 41.673 1.00 90.56 380 THR A C 1
ATOM 2989 O O . THR A 1 380 ? -33.986 14.448 42.846 1.00 90.56 380 THR A O 1
ATOM 2992 N N . ASP A 1 381 ? -34.620 14.621 40.693 1.00 89.69 381 ASP A N 1
ATOM 2993 C CA . ASP A 1 381 ? -35.591 15.703 40.882 1.00 89.69 381 ASP A CA 1
ATOM 2994 C C . ASP A 1 381 ? -36.715 15.273 41.843 1.00 89.69 381 ASP A C 1
ATOM 2996 O O . ASP A 1 381 ? -37.049 15.975 42.803 1.00 89.69 381 ASP A O 1
ATOM 3000 N N . GLY A 1 382 ? -37.275 14.076 41.630 1.00 89.62 382 GLY A N 1
ATOM 3001 C CA . GLY A 1 382 ? -38.318 13.503 42.482 1.00 89.62 382 GLY A CA 1
ATOM 3002 C C . GLY A 1 382 ? -37.847 13.260 43.916 1.00 89.62 382 GLY A C 1
ATOM 3003 O O . GLY A 1 382 ? -38.583 13.534 44.868 1.00 89.62 382 GLY A O 1
ATOM 3004 N N . GLN A 1 383 ? -36.606 12.799 44.091 1.00 89.94 383 GLN A N 1
ATOM 3005 C CA . GLN A 1 383 ? -35.997 12.607 45.404 1.00 89.94 383 GLN A CA 1
ATOM 3006 C C . GLN A 1 383 ? -35.874 13.937 46.162 1.00 89.94 383 GLN A C 1
ATOM 3008 O O . GLN A 1 383 ? -36.318 14.012 47.310 1.00 89.94 383 GLN A O 1
ATOM 3013 N N . GLN A 1 384 ? -35.332 14.981 45.521 1.00 90.31 384 GLN A N 1
ATOM 3014 C CA . GLN A 1 384 ? -35.186 16.319 46.114 1.00 90.31 384 GLN A CA 1
ATOM 3015 C C . GLN A 1 384 ? -36.542 16.924 46.500 1.00 90.31 384 GLN A C 1
ATOM 3017 O O . GLN A 1 384 ? -36.690 17.536 47.560 1.00 90.31 384 GLN A O 1
ATOM 3022 N N . PHE A 1 385 ? -37.567 16.716 45.670 1.00 90.44 385 PHE A N 1
ATOM 3023 C CA . PHE A 1 385 ? -38.921 17.182 45.956 1.00 90.44 385 PHE A CA 1
ATOM 3024 C C . PHE A 1 385 ? -39.550 16.484 47.173 1.00 90.44 385 PHE A C 1
ATOM 3026 O O . PHE A 1 385 ? -40.262 17.110 47.968 1.00 90.44 385 PHE A O 1
ATOM 3033 N N . LEU A 1 386 ? -39.303 15.180 47.329 1.00 91.06 386 LEU A N 1
ATOM 3034 C CA . LEU A 1 386 ? -39.916 14.358 48.373 1.00 91.06 386 LEU A CA 1
ATOM 3035 C C . LEU A 1 386 ? -39.145 14.335 49.688 1.00 91.06 386 LEU A C 1
ATOM 3037 O O . LEU A 1 386 ? -39.749 14.009 50.708 1.00 91.06 386 LEU A O 1
ATOM 3041 N N . GLU A 1 387 ? -37.870 14.717 49.698 1.00 88.31 387 GLU A N 1
ATOM 3042 C CA . GLU A 1 387 ? -37.000 14.677 50.880 1.00 88.31 387 GLU A CA 1
ATOM 3043 C C . GLU A 1 387 ? -37.639 15.339 52.114 1.00 88.31 387 GLU A C 1
ATOM 3045 O O . GLU A 1 387 ? -37.588 14.794 53.214 1.00 88.31 387 GLU A O 1
ATOM 3050 N N . LYS A 1 388 ? -38.340 16.468 51.925 1.00 85.94 388 LYS A N 1
ATOM 3051 C CA . LYS A 1 388 ? -39.046 17.180 53.009 1.00 85.94 388 LYS A CA 1
ATOM 3052 C C . LYS A 1 388 ? -40.497 16.742 53.217 1.00 85.94 388 LYS A C 1
ATOM 3054 O O . LYS A 1 388 ? -41.053 16.983 54.284 1.00 85.94 388 LYS A O 1
ATOM 3059 N N . ARG A 1 389 ? -41.144 16.171 52.195 1.00 90.81 389 ARG A N 1
ATOM 3060 C CA . ARG A 1 389 ? -42.597 15.902 52.187 1.00 90.81 389 ARG A CA 1
ATOM 3061 C C . ARG A 1 389 ? -42.942 14.475 52.587 1.00 90.81 389 ARG A C 1
ATOM 3063 O O . ARG A 1 389 ? -43.936 14.255 53.269 1.00 90.81 389 ARG A O 1
ATOM 3070 N N . ASN A 1 390 ? -42.155 13.509 52.126 1.00 90.81 390 ASN A N 1
ATOM 3071 C CA . ASN A 1 390 ? -42.352 12.094 52.397 1.00 90.81 390 ASN A CA 1
ATOM 3072 C C . ASN A 1 390 ? -40.989 11.379 52.387 1.00 90.81 390 ASN A C 1
ATOM 3074 O O . ASN A 1 390 ? -40.578 10.845 51.350 1.00 90.81 390 ASN A O 1
ATOM 3078 N N . PRO A 1 391 ? -40.290 11.358 53.537 1.00 89.06 391 PRO A N 1
ATOM 3079 C CA . PRO A 1 391 ? -38.967 10.751 53.648 1.00 89.06 391 PRO A CA 1
ATOM 3080 C C . PRO A 1 391 ? -38.944 9.275 53.234 1.00 89.06 391 PRO A C 1
ATOM 3082 O O . PRO A 1 391 ? -37.998 8.842 52.588 1.00 89.06 391 PRO A O 1
ATOM 3085 N N . ALA A 1 392 ? -40.006 8.514 53.526 1.00 89.69 392 ALA A N 1
ATOM 3086 C CA . ALA A 1 392 ? -40.090 7.100 53.161 1.00 89.69 392 ALA A CA 1
ATOM 3087 C C . ALA A 1 392 ? -40.109 6.893 51.636 1.00 89.69 392 ALA A C 1
ATOM 3089 O O . ALA A 1 392 ? -39.397 6.034 51.115 1.00 89.69 392 ALA A O 1
ATOM 3090 N N . LEU A 1 393 ? -40.884 7.706 50.909 1.00 91.81 393 LEU A N 1
ATOM 3091 C CA . LEU A 1 393 ? -40.916 7.655 49.446 1.00 91.81 393 LEU A CA 1
ATOM 3092 C C . LEU A 1 393 ? -39.604 8.174 48.834 1.00 91.81 393 LEU A C 1
ATOM 3094 O O . LEU A 1 393 ? -39.141 7.617 47.843 1.00 91.81 393 LEU A O 1
ATOM 3098 N N . SER A 1 394 ? -38.970 9.178 49.452 1.00 90.56 394 SER A N 1
ATOM 3099 C CA . SER A 1 394 ? -37.637 9.657 49.054 1.00 90.56 394 SER A CA 1
ATOM 3100 C C . SER A 1 394 ? -36.571 8.557 49.186 1.00 90.56 394 SER A C 1
ATOM 3102 O O . SER A 1 394 ? -35.841 8.302 48.229 1.00 90.56 394 SER A O 1
ATOM 3104 N N . SER A 1 395 ? -36.546 7.810 50.299 1.00 89.75 395 SER A N 1
ATOM 3105 C CA . SER A 1 395 ? -35.659 6.646 50.462 1.00 89.75 395 SER A CA 1
ATOM 3106 C C . SER A 1 395 ? -35.922 5.554 49.420 1.00 89.75 395 SER A C 1
ATOM 3108 O O . SER A 1 395 ? -34.984 4.923 48.937 1.00 89.75 395 SER A O 1
ATOM 3110 N N . HIS A 1 396 ? -37.184 5.343 49.032 1.00 92.25 396 HIS A N 1
ATOM 3111 C CA . HIS A 1 396 ? -37.524 4.396 47.970 1.00 92.25 396 HIS A CA 1
ATOM 3112 C C . HIS A 1 396 ? -37.025 4.858 46.591 1.00 92.25 396 HIS A C 1
ATOM 3114 O O . HIS A 1 396 ? -36.460 4.055 45.849 1.00 92.25 396 HIS A O 1
ATOM 3120 N N . LEU A 1 397 ? -37.169 6.148 46.258 1.00 91.50 397 LEU A N 1
ATOM 3121 C CA . LEU A 1 397 ? -36.606 6.712 45.026 1.00 91.50 397 LEU A CA 1
ATOM 3122 C C . LEU A 1 397 ? -35.080 6.617 44.999 1.00 91.50 397 LEU A C 1
ATOM 3124 O O . LEU A 1 397 ? -34.516 6.302 43.953 1.00 91.50 397 LEU A O 1
ATOM 3128 N N . GLN A 1 398 ? -34.415 6.828 46.136 1.00 90.81 398 GLN A N 1
ATOM 3129 C CA . GLN A 1 398 ? -32.970 6.649 46.223 1.00 90.81 398 GLN A CA 1
ATOM 3130 C C . GLN A 1 398 ? -32.557 5.191 45.970 1.00 90.81 398 GLN A C 1
ATOM 3132 O O . GLN A 1 398 ? -31.658 4.953 45.167 1.00 90.81 398 GLN A O 1
ATOM 3137 N N . LEU A 1 399 ? -33.257 4.212 46.552 1.00 92.44 399 LEU A N 1
ATOM 3138 C CA . LEU A 1 399 ? -33.003 2.794 46.274 1.00 92.44 399 LEU A CA 1
ATOM 3139 C C . LEU A 1 399 ? -33.202 2.451 44.785 1.00 92.44 399 LEU A C 1
ATOM 3141 O O . LEU A 1 399 ? -32.407 1.710 44.199 1.00 92.44 399 LEU A O 1
ATOM 3145 N N . LEU A 1 400 ? -34.248 2.997 44.152 1.00 92.25 400 LEU A N 1
ATOM 3146 C CA . LEU A 1 400 ? -34.491 2.833 42.715 1.00 92.25 400 LEU A CA 1
ATOM 3147 C C . LEU A 1 400 ? -33.373 3.458 41.877 1.00 92.25 400 LEU A C 1
ATOM 3149 O O . LEU A 1 400 ? -32.907 2.828 40.929 1.00 92.25 400 LEU A O 1
ATOM 3153 N N . LYS A 1 401 ? -32.908 4.654 42.251 1.00 91.69 401 LYS A N 1
ATOM 3154 C CA . LYS A 1 401 ? -31.788 5.344 41.604 1.00 91.69 401 LYS A CA 1
ATOM 3155 C C . LYS A 1 401 ? -30.492 4.544 41.714 1.00 91.69 401 LYS A C 1
ATOM 3157 O O . LYS A 1 401 ? -29.843 4.322 40.698 1.00 91.69 401 LYS A O 1
ATOM 3162 N N . GLU A 1 402 ? -30.142 4.057 42.901 1.00 92.94 402 GLU A N 1
ATOM 3163 C CA . GLU A 1 402 ? -28.947 3.227 43.120 1.00 92.94 402 GLU A CA 1
ATOM 3164 C C . GLU A 1 402 ? -29.022 1.917 42.317 1.00 92.94 402 GLU A C 1
ATOM 3166 O O . GLU A 1 402 ? -28.054 1.511 41.664 1.00 92.94 402 GLU A O 1
ATOM 3171 N N . THR A 1 403 ? -30.201 1.287 42.277 1.00 93.62 403 THR A N 1
ATOM 3172 C CA . THR A 1 403 ? -30.445 0.078 41.474 1.00 93.62 403 THR A CA 1
ATOM 3173 C C . THR A 1 403 ? -30.306 0.359 39.976 1.00 93.62 403 THR A C 1
ATOM 3175 O O . THR A 1 403 ? -29.685 -0.425 39.254 1.00 93.62 403 THR A O 1
ATOM 3178 N N . LEU A 1 404 ? -30.866 1.473 39.497 1.00 92.94 404 LEU A N 1
ATOM 3179 C CA . LEU A 1 404 ? -30.777 1.902 38.103 1.00 92.94 404 LEU A CA 1
ATOM 3180 C C . LEU A 1 404 ? -29.322 2.179 37.708 1.00 92.94 404 LEU A C 1
ATOM 3182 O O . LEU A 1 404 ? -28.845 1.630 36.718 1.00 92.94 404 LEU A O 1
ATOM 3186 N N . GLN A 1 405 ? -28.597 2.956 38.515 1.00 92.44 405 GLN A N 1
ATOM 3187 C CA . GLN A 1 405 ? -27.185 3.270 38.294 1.00 92.44 405 GLN A CA 1
ATOM 3188 C C . GLN A 1 405 ? -26.313 2.009 38.268 1.00 92.44 405 GLN A C 1
ATOM 3190 O O . GLN A 1 405 ? -25.469 1.869 37.385 1.00 92.44 405 GLN A O 1
ATOM 3195 N N . THR A 1 406 ? -26.553 1.052 39.169 1.00 94.12 406 THR A N 1
ATOM 3196 C CA . THR A 1 406 ? -25.830 -0.232 39.182 1.00 94.12 406 THR A CA 1
ATOM 3197 C C . THR A 1 406 ? -26.096 -1.048 37.914 1.00 94.12 406 THR A C 1
ATOM 3199 O O . THR A 1 406 ? -25.174 -1.632 37.337 1.00 94.12 406 THR A O 1
ATOM 3202 N N . LYS A 1 407 ? -27.348 -1.077 37.434 1.00 94.75 407 LYS A N 1
ATOM 3203 C CA . LYS A 1 407 ? -27.703 -1.759 36.179 1.00 94.75 407 LYS A CA 1
ATOM 3204 C C . LYS A 1 407 ? -27.056 -1.092 34.967 1.00 94.75 407 LYS A C 1
ATOM 3206 O O . LYS A 1 407 ? -26.488 -1.796 34.135 1.00 94.75 407 LYS A O 1
ATOM 3211 N N . ILE A 1 408 ? -27.104 0.238 34.886 1.00 93.56 408 ILE A N 1
ATOM 3212 C CA . ILE A 1 408 ? -26.489 1.007 33.797 1.00 93.56 408 ILE A CA 1
ATOM 3213 C C . ILE A 1 408 ? -24.966 0.814 33.794 1.00 93.56 408 ILE A C 1
ATOM 3215 O O . ILE A 1 408 ? -24.399 0.528 32.742 1.00 93.56 408 ILE A O 1
ATOM 3219 N N . SER A 1 409 ? -24.294 0.889 34.948 1.00 94.38 409 SER A N 1
ATOM 3220 C CA . SER A 1 409 ? -22.835 0.710 35.011 1.00 94.38 409 SER A CA 1
ATOM 3221 C C . SER A 1 409 ? -22.408 -0.703 34.597 1.00 94.38 409 SER A C 1
ATOM 3223 O O . SER A 1 409 ? -21.449 -0.864 33.840 1.00 94.38 409 SER A O 1
ATOM 3225 N N . THR A 1 410 ? -23.164 -1.724 35.013 1.00 95.25 410 THR A N 1
ATOM 3226 C CA . THR A 1 410 ? -22.937 -3.120 34.610 1.00 95.25 410 THR A CA 1
ATOM 3227 C C . THR A 1 410 ? -23.124 -3.292 33.102 1.00 95.25 410 THR A C 1
ATOM 3229 O O . THR A 1 410 ? -22.308 -3.938 32.446 1.00 95.25 410 THR A O 1
ATOM 3232 N N . LEU A 1 411 ? -24.168 -2.681 32.534 1.00 95.50 411 LEU A N 1
ATOM 3233 C CA . LEU A 1 411 ? -24.453 -2.719 31.101 1.00 95.50 411 LEU A CA 1
ATOM 3234 C C . LEU A 1 411 ? -23.343 -2.052 30.276 1.00 95.50 411 LEU A C 1
ATOM 3236 O O . LEU A 1 411 ? -22.877 -2.638 29.299 1.00 95.50 411 LEU A O 1
ATOM 3240 N N . ILE A 1 412 ? -22.871 -0.874 30.693 1.00 94.62 412 ILE A N 1
ATOM 3241 C CA . ILE A 1 412 ? -21.758 -0.159 30.047 1.00 94.62 412 ILE A CA 1
ATOM 3242 C C . ILE A 1 412 ? -20.465 -0.979 30.137 1.00 94.62 412 ILE A C 1
ATOM 3244 O O . ILE A 1 412 ? -19.771 -1.146 29.136 1.00 94.62 412 ILE A O 1
ATOM 3248 N N . SER A 1 413 ? -20.155 -1.549 31.306 1.00 95.25 413 SER A N 1
ATOM 3249 C CA . SER A 1 413 ? -18.976 -2.406 31.497 1.00 95.25 413 SER A CA 1
ATOM 3250 C C . SER A 1 413 ? -18.997 -3.624 30.564 1.00 95.25 413 SER A C 1
ATOM 3252 O O . SER A 1 413 ? -18.026 -3.891 29.851 1.00 95.25 413 SER A O 1
ATOM 3254 N N . ASN A 1 414 ? -20.137 -4.317 30.488 1.00 95.25 414 ASN A N 1
ATOM 3255 C CA . ASN A 1 414 ? -20.331 -5.458 29.593 1.00 95.25 414 ASN A CA 1
ATOM 3256 C C . ASN A 1 414 ? -20.213 -5.057 28.113 1.00 95.25 414 ASN A C 1
ATOM 3258 O O . ASN A 1 414 ? -19.577 -5.771 27.327 1.00 95.25 414 ASN A O 1
ATOM 3262 N N . THR A 1 415 ? -20.778 -3.903 27.750 1.00 95.12 415 THR A N 1
ATOM 3263 C CA . THR A 1 415 ? -20.707 -3.317 26.403 1.00 95.12 415 THR A CA 1
ATOM 3264 C C . THR A 1 415 ? -19.260 -3.055 26.001 1.00 95.12 415 THR A C 1
ATOM 3266 O O . THR A 1 415 ? -18.809 -3.581 24.984 1.00 95.12 415 THR A O 1
ATOM 3269 N N . ASN A 1 416 ? -18.493 -2.359 26.843 1.00 94.12 416 ASN A N 1
ATOM 3270 C CA . ASN A 1 416 ? -17.074 -2.081 26.613 1.00 94.12 416 ASN A CA 1
ATOM 3271 C C . ASN A 1 416 ? -16.251 -3.375 26.495 1.00 94.12 416 ASN A C 1
ATOM 3273 O O . ASN A 1 416 ? -15.419 -3.510 25.596 1.00 94.12 416 ASN A O 1
ATOM 3277 N N . ALA A 1 417 ? -16.509 -4.366 27.356 1.00 94.50 417 ALA A N 1
ATOM 3278 C CA . ALA A 1 417 ? -15.836 -5.663 27.296 1.00 94.50 417 ALA A CA 1
ATOM 3279 C C . ALA A 1 417 ? -16.131 -6.414 25.984 1.00 94.50 417 ALA A C 1
ATOM 3281 O O . ALA A 1 417 ? -15.243 -7.053 25.415 1.00 94.50 417 ALA A O 1
ATOM 3282 N N . THR A 1 418 ? -17.362 -6.330 25.475 1.00 94.12 418 THR A N 1
ATOM 3283 C CA . THR A 1 418 ? -17.766 -6.973 24.213 1.00 94.12 418 THR A CA 1
ATOM 3284 C C . THR A 1 418 ? -17.220 -6.230 22.995 1.00 94.12 418 THR A C 1
ATOM 3286 O O . THR A 1 418 ? -16.720 -6.869 22.071 1.00 94.12 418 THR A O 1
ATOM 3289 N N . GLN A 1 419 ? -17.201 -4.896 23.017 1.00 92.81 419 GLN A N 1
ATOM 3290 C CA . GLN A 1 419 ? -16.524 -4.084 22.002 1.00 92.81 419 GLN A CA 1
ATOM 3291 C C . GLN A 1 419 ? -15.016 -4.378 21.949 1.00 92.81 419 GLN A C 1
ATOM 3293 O O . GLN A 1 419 ? -14.456 -4.526 20.864 1.00 92.81 419 GLN A O 1
ATOM 3298 N N . HIS A 1 420 ? -14.361 -4.562 23.100 1.00 92.38 420 HIS A N 1
ATOM 3299 C CA . HIS A 1 420 ? -12.958 -4.982 23.156 1.00 92.38 420 HIS A CA 1
ATOM 3300 C C . HIS A 1 420 ? -12.744 -6.399 22.587 1.00 92.38 420 HIS A C 1
ATOM 3302 O O . HIS A 1 420 ? -11.768 -6.657 21.879 1.00 92.38 420 HIS A O 1
ATOM 3308 N N . LYS A 1 421 ? -13.660 -7.342 22.850 1.00 93.56 421 LYS A N 1
ATOM 3309 C CA . LYS A 1 421 ? -13.620 -8.675 22.219 1.00 93.56 421 LYS A CA 1
ATOM 3310 C C . LYS A 1 421 ? -1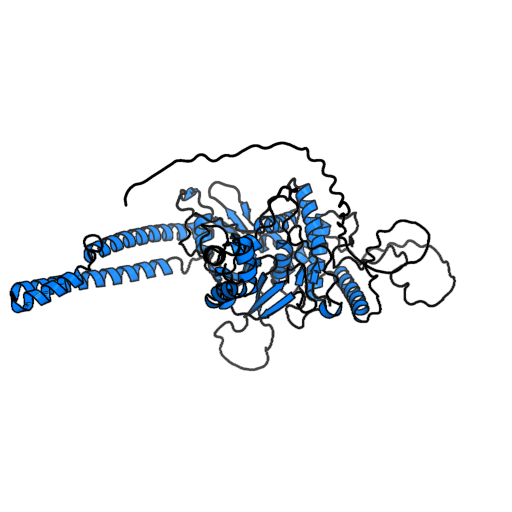3.770 -8.582 20.702 1.00 93.56 421 LYS A C 1
ATOM 3312 O O . LYS A 1 421 ? -13.033 -9.256 19.995 1.00 93.56 421 LYS A O 1
ATOM 3317 N N . LEU A 1 422 ? -14.666 -7.731 20.199 1.00 91.50 422 LEU A N 1
ATOM 3318 C CA . LEU A 1 422 ? -14.833 -7.491 18.763 1.00 91.50 422 LEU A CA 1
ATOM 3319 C C . LEU A 1 422 ? -13.577 -6.885 18.122 1.00 91.50 422 LEU A C 1
ATOM 3321 O O . LEU A 1 422 ? -13.139 -7.365 17.080 1.00 91.50 422 LEU A O 1
ATOM 3325 N N . SER A 1 423 ? -12.947 -5.891 18.757 1.00 87.88 423 SER A N 1
ATOM 3326 C CA . SER A 1 423 ? -11.739 -5.238 18.223 1.00 87.88 423 SER A CA 1
ATOM 3327 C C . SER A 1 423 ? -10.502 -6.147 18.210 1.00 87.88 423 SER A C 1
ATOM 3329 O O . SER A 1 423 ? -9.563 -5.929 17.440 1.00 87.88 423 SER A O 1
ATOM 3331 N N . THR A 1 424 ? -10.496 -7.189 19.044 1.00 91.00 424 THR A N 1
ATOM 3332 C CA . THR A 1 424 ? -9.417 -8.185 19.128 1.00 91.00 424 THR A CA 1
ATOM 3333 C C . THR A 1 424 ? -9.744 -9.497 18.417 1.00 91.00 424 THR A C 1
ATOM 3335 O O . THR A 1 424 ? -8.846 -10.319 18.241 1.00 91.00 424 THR A O 1
ATOM 3338 N N . LEU A 1 425 ? -10.984 -9.677 17.946 1.00 92.12 425 LEU A N 1
ATOM 3339 C CA . LEU A 1 425 ? -11.510 -10.947 17.441 1.00 92.12 425 LEU A CA 1
ATOM 3340 C C . LEU A 1 425 ? -10.665 -11.547 16.321 1.00 92.12 425 LEU A C 1
ATOM 3342 O O . LEU A 1 425 ? -10.460 -12.754 16.300 1.00 92.12 425 LEU A O 1
ATOM 3346 N N . TYR A 1 426 ? -10.153 -10.717 15.415 1.00 89.88 426 TYR A N 1
ATOM 3347 C CA . TYR A 1 426 ? -9.360 -11.144 14.259 1.00 89.88 426 TYR A CA 1
ATOM 3348 C C . TYR A 1 426 ? -7.846 -11.007 14.460 1.00 89.88 426 TYR A C 1
ATOM 3350 O O . TYR A 1 426 ? -7.080 -11.268 13.538 1.00 89.88 426 TYR A O 1
ATOM 3358 N N . ARG A 1 427 ? -7.380 -10.636 15.659 1.00 87.06 427 ARG A N 1
ATOM 3359 C CA . ARG A 1 427 ? -5.939 -10.633 15.949 1.00 87.06 427 ARG A CA 1
ATOM 3360 C C . ARG A 1 427 ? -5.425 -12.072 16.044 1.00 87.06 427 ARG A C 1
ATOM 3362 O O . ARG A 1 427 ? -6.109 -12.952 16.569 1.00 87.06 427 ARG A O 1
ATOM 3369 N N . GLY A 1 428 ? -4.216 -12.313 15.537 1.00 84.50 428 GLY A N 1
ATOM 3370 C CA . GLY A 1 428 ? -3.556 -13.621 15.623 1.00 84.50 428 GLY A CA 1
ATOM 3371 C C . GLY A 1 428 ? -4.195 -14.708 14.753 1.00 84.50 428 GLY A C 1
ATOM 3372 O O . GLY A 1 428 ? -4.378 -15.833 15.215 1.00 84.50 428 GLY A O 1
ATOM 3373 N N . MET A 1 429 ? -4.587 -14.377 13.520 1.00 89.56 429 MET A N 1
ATOM 3374 C CA . MET A 1 429 ? -4.869 -15.396 12.499 1.00 89.56 429 MET A CA 1
ATOM 3375 C C . MET A 1 429 ? -3.583 -16.177 12.178 1.00 89.56 429 MET A C 1
ATOM 3377 O O . MET A 1 429 ? -2.490 -15.621 12.279 1.00 89.56 429 MET A O 1
ATOM 3381 N N . GLN A 1 430 ? -3.707 -17.457 11.812 1.00 88.31 430 GLN A N 1
ATOM 3382 C CA . GLN A 1 430 ? -2.555 -18.350 11.616 1.00 88.31 430 GLN A CA 1
ATOM 3383 C C . GLN A 1 430 ? -1.663 -17.901 10.453 1.00 88.31 430 GLN A C 1
ATOM 3385 O O . GLN A 1 430 ? -0.467 -17.688 10.639 1.00 88.31 430 GLN A O 1
ATOM 3390 N N . ASN A 1 431 ? -2.249 -17.711 9.269 1.00 88.56 431 ASN A N 1
ATOM 3391 C CA . ASN A 1 431 ? -1.520 -17.260 8.087 1.00 88.56 431 ASN A CA 1
ATOM 3392 C C . ASN A 1 431 ? -1.564 -15.737 8.031 1.00 88.56 431 ASN A C 1
ATOM 3394 O O . ASN A 1 431 ? -2.455 -15.152 7.412 1.00 88.56 431 ASN A O 1
ATOM 3398 N N . LYS A 1 432 ? -0.650 -15.098 8.765 1.00 90.69 432 LYS A N 1
ATOM 3399 C CA . LYS A 1 432 ? -0.575 -13.641 8.827 1.00 90.69 432 LYS A CA 1
ATOM 3400 C C . LYS A 1 432 ? -0.151 -13.080 7.469 1.00 90.69 432 LYS A C 1
ATOM 3402 O O . LYS A 1 432 ? 0.934 -13.387 6.992 1.00 90.69 432 LYS A O 1
ATOM 3407 N N . CYS A 1 433 ? -0.975 -12.218 6.886 1.00 92.44 433 CYS A N 1
ATOM 3408 C CA . CYS A 1 433 ? -0.661 -11.504 5.655 1.00 92.44 433 CYS A CA 1
ATOM 3409 C C . CYS A 1 433 ? -0.828 -10.004 5.890 1.00 92.44 433 CYS A C 1
ATOM 3411 O O . CYS A 1 433 ? -1.948 -9.513 6.002 1.00 92.44 433 CYS A O 1
ATOM 3413 N N . THR A 1 434 ? 0.280 -9.269 5.987 1.00 93.25 434 THR A N 1
ATOM 3414 C CA . THR A 1 434 ? 0.247 -7.813 6.169 1.00 93.25 434 THR A CA 1
ATOM 3415 C C . THR A 1 434 ? 0.900 -7.083 5.010 1.00 93.25 434 THR A C 1
ATOM 3417 O O . THR A 1 434 ? 1.811 -7.607 4.370 1.00 93.25 434 THR A O 1
ATOM 3420 N N . ARG A 1 435 ? 0.439 -5.862 4.737 1.00 94.31 435 ARG A N 1
ATOM 3421 C CA . ARG A 1 435 ? 1.053 -4.966 3.753 1.00 94.31 435 ARG A CA 1
ATOM 3422 C C . ARG A 1 435 ? 1.190 -3.564 4.340 1.00 94.31 435 ARG A C 1
ATOM 3424 O O . ARG A 1 435 ? 0.291 -3.107 5.046 1.00 94.31 435 ARG A O 1
ATOM 3431 N N . ARG A 1 436 ? 2.289 -2.874 4.049 1.00 94.19 436 ARG A N 1
ATOM 3432 C CA . ARG A 1 436 ? 2.549 -1.491 4.474 1.00 94.19 436 ARG A CA 1
ATOM 3433 C C . ARG A 1 436 ? 2.308 -0.534 3.320 1.00 94.19 436 ARG A C 1
ATOM 3435 O O . ARG A 1 436 ? 2.721 -0.802 2.196 1.00 94.19 436 ARG A O 1
ATOM 3442 N N . LEU A 1 437 ? 1.631 0.569 3.600 1.00 95.44 437 LEU A N 1
ATOM 3443 C CA . LEU A 1 437 ? 1.367 1.617 2.630 1.00 95.44 437 LEU A CA 1
ATOM 3444 C C . LEU A 1 437 ? 2.690 2.270 2.232 1.00 95.44 437 LEU A C 1
ATOM 3446 O O . LEU A 1 437 ? 3.441 2.736 3.089 1.00 95.44 437 LEU A O 1
ATOM 3450 N N . LEU A 1 438 ? 2.9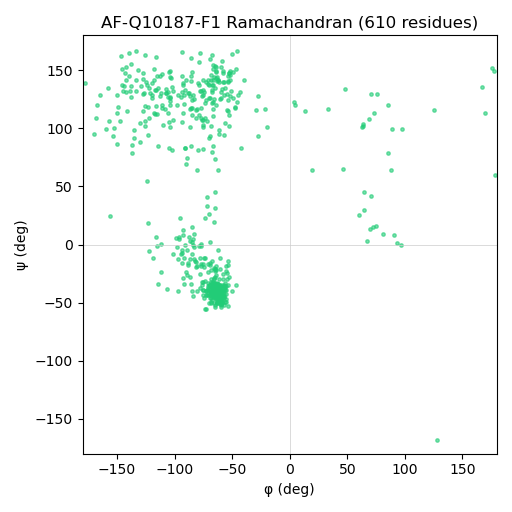66 2.300 0.934 1.00 94.75 438 LEU A N 1
ATOM 3451 C CA . LEU A 1 438 ? 4.144 2.960 0.390 1.00 94.75 438 LEU A CA 1
ATOM 3452 C C . LEU A 1 438 ? 3.787 4.257 -0.323 1.00 94.75 438 LEU A C 1
ATOM 3454 O O . LEU A 1 438 ? 4.549 5.210 -0.230 1.00 94.75 438 LEU A O 1
ATOM 3458 N N . ALA A 1 439 ? 2.665 4.298 -1.040 1.00 96.62 439 ALA A N 1
ATOM 3459 C CA . ALA A 1 439 ? 2.285 5.486 -1.787 1.00 96.62 439 ALA A CA 1
ATOM 3460 C C . ALA A 1 439 ? 0.776 5.710 -1.835 1.00 96.62 439 ALA A C 1
ATOM 3462 O O . ALA A 1 439 ? -0.015 4.762 -1.826 1.00 96.62 439 ALA A O 1
ATOM 3463 N N . VAL A 1 440 ? 0.416 6.986 -1.942 1.00 96.56 440 VAL A N 1
ATOM 3464 C CA . VAL A 1 440 ? -0.940 7.490 -2.150 1.00 96.56 440 VAL A CA 1
ATOM 3465 C C . VAL A 1 440 ? -0.898 8.430 -3.346 1.00 96.56 440 VAL A C 1
ATOM 3467 O O . VAL A 1 440 ? -0.255 9.475 -3.296 1.00 96.56 440 VAL A O 1
ATOM 3470 N N . ILE A 1 441 ? -1.574 8.065 -4.429 1.00 94.88 441 ILE A N 1
ATOM 3471 C CA . ILE A 1 441 ? -1.769 8.933 -5.592 1.00 94.88 441 ILE A CA 1
ATOM 3472 C C . ILE A 1 441 ? -3.186 9.481 -5.472 1.00 94.88 441 ILE A C 1
ATOM 3474 O O . ILE A 1 441 ? -4.150 8.732 -5.627 1.00 94.88 441 ILE A O 1
ATOM 3478 N N . ILE A 1 442 ? -3.313 10.762 -5.132 1.00 90.75 442 ILE A N 1
ATOM 3479 C CA . ILE A 1 442 ? -4.626 11.413 -4.989 1.00 90.75 442 ILE A CA 1
ATOM 3480 C C . ILE A 1 442 ? -5.162 11.818 -6.364 1.00 90.75 442 ILE A C 1
ATOM 3482 O O . ILE A 1 442 ? -6.348 11.653 -6.650 1.00 90.75 442 ILE A O 1
ATOM 3486 N N . GLU A 1 443 ? -4.256 12.309 -7.206 1.00 88.44 443 GLU A N 1
ATOM 3487 C CA . GLU A 1 443 ? -4.455 12.661 -8.607 1.00 88.44 443 GLU A CA 1
ATOM 3488 C C . GLU A 1 443 ? -3.150 12.378 -9.362 1.00 88.44 443 GLU A C 1
ATOM 3490 O O . GLU A 1 443 ? -2.088 12.308 -8.733 1.00 88.44 443 GLU A O 1
ATOM 3495 N N . PRO A 1 444 ? -3.162 12.266 -10.701 1.00 86.62 444 PRO A N 1
ATOM 3496 C CA . PRO A 1 444 ? -1.941 12.030 -11.467 1.00 86.62 444 PRO A CA 1
ATOM 3497 C C . PRO A 1 444 ? -0.805 13.036 -11.213 1.00 86.62 444 PRO A C 1
ATOM 3499 O O . PRO A 1 444 ? 0.364 12.712 -11.412 1.00 86.62 444 PRO A O 1
ATOM 3502 N N . SER A 1 445 ? -1.143 14.244 -10.761 1.00 85.88 445 SER A N 1
ATOM 3503 C CA . SER A 1 445 ? -0.222 15.331 -10.433 1.00 85.88 445 SER A CA 1
ATOM 3504 C C . SER A 1 445 ? 0.177 15.414 -8.953 1.00 85.88 445 SER A C 1
ATOM 3506 O O . SER A 1 445 ? 1.055 16.214 -8.636 1.00 85.88 445 SER A O 1
ATOM 3508 N N . ILE A 1 446 ? -0.440 14.641 -8.049 1.00 91.12 446 ILE A N 1
ATOM 3509 C CA . ILE A 1 446 ? -0.227 14.722 -6.594 1.00 91.12 446 ILE A CA 1
ATOM 3510 C C . ILE A 1 446 ? 0.040 13.322 -6.042 1.00 91.12 446 ILE A C 1
ATOM 3512 O O . ILE A 1 446 ? -0.872 12.506 -5.869 1.00 91.12 446 ILE A O 1
ATOM 3516 N N . ILE A 1 447 ? 1.311 13.062 -5.739 1.00 94.81 447 ILE A N 1
ATOM 3517 C CA . ILE A 1 447 ? 1.801 11.769 -5.267 1.00 94.81 447 ILE A CA 1
ATOM 3518 C C . ILE A 1 447 ? 2.415 11.948 -3.885 1.00 94.81 447 ILE A C 1
ATOM 3520 O O . ILE A 1 447 ? 3.310 12.766 -3.695 1.00 94.81 447 ILE A O 1
ATOM 3524 N N . TYR A 1 448 ? 1.998 11.120 -2.940 1.00 96.44 448 TYR A N 1
ATOM 3525 C CA . TYR A 1 448 ? 2.672 10.939 -1.665 1.00 96.44 448 TYR A CA 1
ATOM 3526 C C . TYR A 1 448 ? 3.395 9.602 -1.671 1.00 96.44 448 TYR A C 1
ATOM 3528 O O . TYR A 1 448 ? 2.797 8.582 -2.013 1.00 96.44 448 TYR A O 1
ATOM 3536 N N . ILE A 1 449 ? 4.668 9.586 -1.284 1.00 95.38 449 ILE A N 1
ATOM 3537 C CA . ILE A 1 449 ? 5.481 8.368 -1.268 1.00 95.38 449 ILE A CA 1
ATOM 3538 C C . ILE A 1 449 ? 6.349 8.282 -0.014 1.00 95.38 449 ILE A C 1
ATOM 3540 O O . ILE A 1 449 ? 6.972 9.254 0.402 1.00 95.38 449 ILE A O 1
ATOM 3544 N N . CYS A 1 450 ? 6.399 7.100 0.589 1.00 93.81 450 CYS A N 1
ATOM 3545 C CA . CYS A 1 450 ? 7.182 6.784 1.772 1.00 93.81 450 CYS A CA 1
ATOM 3546 C C . CYS A 1 450 ? 8.492 6.104 1.376 1.00 93.81 450 CYS A C 1
ATOM 3548 O O . CYS A 1 450 ? 8.490 5.020 0.794 1.00 93.81 450 CYS A O 1
ATOM 3550 N N . LEU A 1 451 ? 9.624 6.703 1.729 1.00 89.00 451 LEU A N 1
ATOM 3551 C CA . LEU A 1 451 ? 10.947 6.232 1.341 1.00 89.00 451 LEU A CA 1
ATOM 3552 C C . LEU A 1 451 ? 11.795 5.894 2.569 1.00 89.00 451 LEU A C 1
ATOM 3554 O O . LEU A 1 451 ? 11.811 6.628 3.555 1.00 89.00 451 LEU A O 1
ATOM 3558 N N . LYS A 1 452 ? 12.543 4.783 2.505 1.00 83.31 452 LYS A N 1
ATOM 3559 C CA . LYS A 1 452 ? 13.449 4.371 3.590 1.00 83.31 452 LYS A CA 1
ATOM 3560 C C . LYS A 1 452 ? 14.743 5.193 3.582 1.00 83.31 452 LYS A C 1
ATOM 3562 O O . LYS A 1 452 ? 15.566 4.970 2.697 1.00 83.31 452 LYS A O 1
ATOM 3567 N N . ASN A 1 453 ? 14.973 6.094 4.532 1.00 67.62 453 ASN A N 1
ATOM 3568 C CA . ASN A 1 453 ? 16.229 6.827 4.705 1.00 67.62 453 ASN A CA 1
ATOM 3569 C C . ASN A 1 453 ? 17.419 5.858 4.783 1.00 67.62 453 ASN A C 1
ATOM 3571 O O . ASN A 1 453 ? 17.576 5.112 5.743 1.00 67.62 453 ASN A O 1
ATOM 3575 N N . SER A 1 454 ? 18.270 5.870 3.756 1.00 54.47 454 SER A N 1
ATOM 3576 C CA . SER A 1 454 ? 19.496 5.057 3.703 1.00 54.47 454 SER A CA 1
ATOM 3577 C C . SER A 1 454 ? 20.728 5.801 4.240 1.00 54.47 454 SER A C 1
ATOM 3579 O O . SER A 1 454 ? 21.851 5.353 4.035 1.00 54.47 454 SER A O 1
ATOM 3581 N N . ALA A 1 455 ? 20.549 6.942 4.914 1.00 38.38 455 ALA A N 1
ATOM 3582 C CA . ALA A 1 455 ? 21.644 7.803 5.349 1.00 38.38 455 ALA A CA 1
ATOM 3583 C C . ALA A 1 455 ? 21.901 7.698 6.866 1.00 38.38 455 ALA A C 1
ATOM 3585 O O . ALA A 1 455 ? 21.012 7.948 7.671 1.00 38.38 455 ALA A O 1
ATOM 3586 N N . VAL A 1 456 ? 23.169 7.419 7.205 1.00 33.78 456 VAL A N 1
ATOM 3587 C CA . VAL A 1 456 ? 23.826 7.418 8.532 1.00 33.78 456 VAL A CA 1
ATOM 3588 C C . VAL A 1 456 ? 23.756 6.110 9.345 1.00 33.78 456 VAL A C 1
ATOM 3590 O O . VAL A 1 456 ? 23.289 6.068 10.478 1.00 33.78 456 VAL A O 1
ATOM 3593 N N . GLN A 1 457 ? 24.374 5.041 8.826 1.00 29.61 457 GLN A N 1
ATOM 3594 C CA . GLN A 1 457 ? 25.103 4.098 9.688 1.00 29.61 457 GLN A CA 1
ATOM 3595 C C . GLN A 1 457 ? 26.535 4.613 9.890 1.00 29.61 457 GLN A C 1
ATOM 3597 O O . GLN A 1 457 ? 27.464 4.231 9.186 1.00 29.61 457 GLN A O 1
ATOM 3602 N N . SER A 1 458 ? 26.719 5.496 10.869 1.00 31.02 458 SER A N 1
ATOM 3603 C CA . SER A 1 458 ? 28.028 5.736 11.479 1.00 31.02 458 SER A CA 1
ATOM 3604 C C . SER A 1 458 ? 27.834 6.101 12.950 1.00 31.02 458 SER A C 1
ATOM 3606 O O . SER A 1 458 ? 27.419 7.211 13.265 1.00 31.02 458 SER A O 1
ATOM 3608 N N . ASN A 1 459 ? 28.161 5.150 13.830 1.00 28.78 459 ASN A N 1
ATOM 3609 C CA . ASN A 1 459 ? 28.348 5.283 15.280 1.00 28.78 459 ASN A CA 1
ATOM 3610 C C . ASN A 1 459 ? 27.142 5.715 16.140 1.00 28.78 459 ASN A C 1
ATOM 3612 O O . ASN A 1 459 ? 26.933 6.904 16.355 1.00 28.78 459 ASN A O 1
ATOM 3616 N N . ARG A 1 460 ? 26.491 4.750 16.812 1.00 35.44 460 ARG A N 1
ATOM 3617 C CA . ARG A 1 460 ? 26.420 4.637 18.293 1.00 35.44 460 ARG A CA 1
ATOM 3618 C C . ARG A 1 460 ? 25.355 3.625 18.728 1.00 35.44 460 ARG A C 1
ATOM 3620 O O . ARG A 1 460 ? 24.231 3.638 18.247 1.00 35.44 460 ARG A O 1
ATOM 3627 N N . ASN A 1 461 ? 25.742 2.789 19.689 1.00 32.03 461 ASN A N 1
ATOM 3628 C CA . ASN A 1 461 ? 24.891 1.875 20.446 1.00 32.03 461 ASN A CA 1
ATOM 3629 C C . ASN A 1 461 ? 23.698 2.616 21.071 1.00 32.03 461 ASN A C 1
ATOM 3631 O O . ASN A 1 461 ? 23.863 3.253 22.109 1.00 32.03 461 ASN A O 1
ATOM 3635 N N . VAL A 1 462 ? 22.511 2.512 20.473 1.00 36.44 462 VAL A N 1
ATOM 3636 C CA . VAL A 1 462 ? 21.233 2.817 21.127 1.00 36.44 462 VAL A CA 1
ATOM 3637 C C . VAL A 1 462 ? 20.198 1.805 20.635 1.00 36.44 462 VAL A C 1
ATOM 3639 O O . VAL A 1 462 ? 20.109 1.512 19.446 1.00 36.44 462 VAL A O 1
ATOM 3642 N N . SER A 1 463 ? 19.484 1.223 21.590 1.00 31.69 463 SER A N 1
ATOM 3643 C CA . SER A 1 463 ? 18.496 0.153 21.459 1.00 31.69 463 SER A CA 1
ATOM 3644 C C . SER A 1 463 ? 17.412 0.432 20.399 1.00 31.69 463 SER A C 1
ATOM 3646 O O . SER A 1 463 ? 17.038 1.588 20.205 1.00 31.69 463 SER A O 1
ATOM 3648 N N . PRO A 1 464 ? 16.858 -0.603 19.734 1.00 30.06 464 PRO A N 1
ATOM 3649 C CA . PRO A 1 464 ? 15.919 -0.427 18.635 1.00 30.06 464 PRO A CA 1
ATOM 3650 C C . PRO A 1 464 ? 14.513 -0.160 19.182 1.00 30.06 464 PRO A C 1
ATOM 3652 O O . PRO A 1 464 ? 13.860 -1.058 19.711 1.00 30.06 464 PRO A O 1
ATOM 3655 N N . SER A 1 465 ? 14.018 1.068 19.049 1.00 27.56 465 SER A N 1
ATOM 3656 C CA . SER A 1 465 ? 12.593 1.359 19.218 1.00 27.56 465 SER A CA 1
ATOM 3657 C C . SER A 1 465 ? 12.180 2.544 18.344 1.00 27.56 465 SER A C 1
ATOM 3659 O O . SER A 1 465 ? 12.790 3.603 18.440 1.00 27.56 465 SER A O 1
ATOM 3661 N N . ALA A 1 466 ? 11.115 2.336 17.561 1.00 32.81 466 ALA A N 1
ATOM 3662 C CA . ALA A 1 466 ? 10.457 3.235 16.603 1.00 32.81 466 ALA A CA 1
ATOM 3663 C C . ALA A 1 466 ? 11.170 3.452 15.244 1.00 32.81 466 ALA A C 1
ATOM 3665 O O . ALA A 1 466 ? 12.360 3.737 15.167 1.00 32.81 466 ALA A O 1
ATOM 3666 N N . ASN A 1 467 ? 10.402 3.289 14.157 1.00 46.38 467 ASN A N 1
ATOM 3667 C CA . ASN A 1 467 ? 10.784 3.320 12.735 1.00 46.38 467 ASN A CA 1
ATOM 3668 C C . ASN A 1 467 ? 11.348 4.681 12.256 1.00 46.38 467 ASN A C 1
ATOM 3670 O O . ASN A 1 467 ? 10.784 5.314 11.372 1.00 46.38 467 ASN A O 1
ATOM 3674 N N . HIS A 1 468 ? 12.488 5.135 12.776 1.00 49.03 468 HIS A N 1
ATOM 3675 C CA . HIS A 1 468 ? 13.133 6.390 12.351 1.00 49.03 468 HIS A CA 1
ATOM 3676 C C . HIS A 1 468 ? 13.727 6.368 10.928 1.00 49.03 468 HIS A C 1
ATOM 3678 O O . HIS A 1 468 ? 14.309 7.354 10.481 1.00 49.03 468 HIS A O 1
ATOM 3684 N N . ASN A 1 469 ? 13.572 5.264 10.195 1.00 74.38 469 ASN A N 1
ATOM 3685 C CA . ASN A 1 469 ? 14.140 5.098 8.863 1.00 74.38 469 ASN A CA 1
ATOM 3686 C C . ASN A 1 469 ? 13.167 5.427 7.730 1.00 74.38 469 ASN A C 1
ATOM 3688 O O . ASN A 1 469 ? 13.528 5.183 6.592 1.00 74.38 469 ASN A O 1
ATOM 3692 N N . GLU A 1 470 ? 11.963 5.942 7.969 1.00 82.88 470 GLU A N 1
ATOM 3693 C CA . GLU A 1 470 ? 10.978 6.193 6.905 1.00 82.88 470 GLU A CA 1
ATOM 3694 C C . GLU A 1 470 ? 10.583 7.672 6.854 1.00 82.88 470 GLU A C 1
ATOM 3696 O O . GLU A 1 470 ? 10.262 8.264 7.879 1.00 82.88 470 GLU A O 1
ATOM 3701 N N . GLN A 1 471 ? 10.623 8.266 5.658 1.00 91.12 471 GLN A N 1
ATOM 3702 C CA . GLN A 1 471 ? 10.250 9.658 5.401 1.00 91.12 471 GLN A CA 1
ATOM 3703 C C . GLN A 1 471 ? 9.220 9.704 4.274 1.00 91.12 471 GLN A C 1
ATOM 3705 O O . GLN A 1 471 ? 9.430 9.105 3.217 1.00 91.12 471 GLN A O 1
ATOM 3710 N N . TRP A 1 472 ? 8.121 10.424 4.489 1.00 94.25 472 TRP A N 1
ATOM 3711 C CA . TRP A 1 472 ? 7.146 10.699 3.438 1.00 94.25 472 TRP A CA 1
ATOM 3712 C C . TRP A 1 472 ? 7.561 11.927 2.632 1.00 94.25 472 TRP A C 1
ATOM 3714 O O . TRP A 1 472 ? 8.129 12.875 3.174 1.00 94.25 472 TRP A O 1
ATOM 3724 N N . TYR A 1 473 ? 7.279 11.892 1.335 1.00 94.81 473 TYR A N 1
ATOM 3725 C CA . TYR A 1 473 ? 7.512 12.982 0.400 1.00 94.81 473 TYR A CA 1
ATOM 3726 C C . TYR A 1 473 ? 6.238 13.262 -0.388 1.00 94.81 473 TYR A C 1
ATOM 3728 O O . TYR A 1 473 ? 5.596 12.325 -0.866 1.00 94.81 473 TYR A O 1
ATOM 3736 N N . LEU A 1 474 ? 5.914 14.540 -0.555 1.00 94.56 474 LEU A N 1
ATOM 3737 C CA . LEU A 1 474 ? 4.979 15.019 -1.562 1.00 94.56 474 LEU A CA 1
ATOM 3738 C C . LEU A 1 474 ? 5.751 15.274 -2.858 1.00 94.56 474 LEU A C 1
ATOM 3740 O O . LEU A 1 474 ? 6.764 15.969 -2.851 1.00 94.56 474 LEU A O 1
ATOM 3744 N N . VAL A 1 475 ? 5.243 14.746 -3.966 1.00 92.50 475 VAL A N 1
ATOM 3745 C CA . VAL A 1 475 ? 5.654 15.068 -5.333 1.00 92.50 475 VAL A CA 1
ATOM 3746 C C . VAL A 1 475 ? 4.450 15.678 -6.039 1.00 92.50 475 VAL A C 1
ATOM 3748 O O . VAL A 1 475 ? 3.445 15.000 -6.267 1.00 92.50 475 VAL A O 1
ATOM 3751 N N . ARG A 1 476 ? 4.539 16.970 -6.360 1.00 88.75 476 ARG A N 1
ATOM 3752 C CA . ARG A 1 476 ? 3.465 17.735 -6.998 1.00 88.75 476 ARG A CA 1
ATOM 3753 C C . ARG A 1 476 ? 3.915 18.297 -8.340 1.00 88.75 476 ARG A C 1
ATOM 3755 O O . ARG A 1 476 ? 4.902 19.028 -8.403 1.00 88.75 476 ARG A O 1
ATOM 3762 N N . PHE A 1 477 ? 3.154 18.013 -9.390 1.00 79.81 477 PHE A N 1
ATOM 3763 C CA . PHE A 1 477 ? 3.328 18.606 -10.715 1.00 79.81 477 PHE A CA 1
ATOM 3764 C C . PHE A 1 477 ? 2.449 19.843 -10.869 1.00 79.81 477 PHE A C 1
ATOM 3766 O O . PHE A 1 477 ? 1.278 19.837 -10.486 1.00 79.81 477 PHE A O 1
ATOM 3773 N N . THR A 1 478 ? 2.988 20.890 -11.481 1.00 69.25 478 THR A N 1
ATOM 3774 C CA . THR A 1 478 ? 2.217 22.084 -11.843 1.00 69.25 478 THR A CA 1
ATOM 3775 C C . THR A 1 478 ? 1.377 21.760 -13.079 1.00 69.25 478 THR A C 1
ATOM 3777 O O . THR A 1 478 ? 1.904 21.601 -14.177 1.00 69.25 478 THR A O 1
ATOM 3780 N N . THR A 1 479 ? 0.064 21.604 -12.898 1.00 56.84 479 THR A N 1
ATOM 3781 C CA . THR A 1 479 ? -0.894 21.255 -13.967 1.00 56.84 479 THR A CA 1
ATOM 3782 C C . THR A 1 479 ? -1.393 22.463 -14.759 1.00 56.84 479 THR A C 1
ATOM 3784 O O . THR A 1 479 ? -2.082 22.302 -15.765 1.00 56.84 479 THR A O 1
ATOM 3787 N N . SER A 1 480 ? -1.061 23.680 -14.328 1.00 42.06 480 SER A N 1
ATOM 3788 C CA . SER A 1 480 ? -1.513 24.919 -14.954 1.00 42.06 480 SER A CA 1
ATOM 3789 C C . SER A 1 480 ? -0.868 25.104 -16.331 1.00 42.06 480 SER A C 1
ATOM 3791 O O . SER A 1 480 ? 0.355 25.157 -16.446 1.00 42.06 480 SER A O 1
ATOM 3793 N N . ALA A 1 481 ? -1.696 25.309 -17.364 1.00 40.19 481 ALA A N 1
ATOM 3794 C CA . ALA A 1 481 ? -1.273 25.673 -18.725 1.00 40.19 481 ALA A CA 1
ATOM 3795 C C . ALA A 1 481 ? -0.365 26.922 -18.774 1.00 40.19 481 ALA A C 1
ATOM 3797 O O . ALA A 1 481 ? 0.370 27.140 -19.736 1.00 40.19 481 ALA A O 1
ATOM 3798 N N . THR A 1 482 ? -0.370 27.714 -17.705 1.00 39.34 482 THR A N 1
ATOM 3799 C CA . THR A 1 482 ? 0.569 28.797 -17.449 1.00 39.34 482 THR A CA 1
ATOM 3800 C C . THR A 1 482 ? 1.567 28.369 -16.374 1.00 39.34 482 THR A C 1
ATOM 3802 O O . THR A 1 482 ? 1.404 28.709 -15.200 1.00 39.34 482 THR A O 1
ATOM 3805 N N . ILE A 1 483 ? 2.622 27.647 -16.761 1.00 48.12 483 ILE A N 1
ATOM 3806 C CA . ILE A 1 483 ? 3.862 27.647 -15.976 1.00 48.12 483 ILE A CA 1
ATOM 3807 C C . ILE A 1 483 ? 4.339 29.099 -16.004 1.00 48.12 483 ILE A C 1
ATOM 3809 O O . ILE A 1 483 ? 4.933 29.556 -16.982 1.00 48.12 483 ILE A O 1
ATOM 3813 N N . SER A 1 484 ? 3.998 29.870 -14.971 1.00 50.25 484 SER A N 1
ATOM 3814 C CA . SER A 1 484 ? 4.581 31.196 -14.801 1.00 50.25 484 SER A CA 1
ATOM 3815 C C . SER A 1 484 ? 6.094 31.023 -14.725 1.00 50.25 484 SER A C 1
ATOM 3817 O O . SER A 1 484 ? 6.581 30.001 -14.230 1.00 50.25 484 SER A O 1
ATOM 3819 N N . GLN A 1 485 ? 6.860 32.014 -15.187 1.00 53.88 485 GLN A N 1
ATOM 3820 C CA . GLN A 1 485 ? 8.316 31.936 -15.083 1.00 53.88 485 GLN A CA 1
ATOM 3821 C C . GLN A 1 485 ? 8.783 31.702 -13.631 1.00 53.88 485 GLN A C 1
ATOM 3823 O O . GLN A 1 485 ? 9.880 31.195 -13.442 1.00 53.88 485 GLN A O 1
ATOM 3828 N N . ASP A 1 486 ? 7.970 31.958 -12.611 1.00 61.44 486 ASP A N 1
ATOM 3829 C CA . ASP A 1 486 ? 8.389 31.838 -11.213 1.00 61.44 486 ASP A CA 1
ATOM 3830 C C . ASP A 1 486 ? 8.008 30.514 -10.536 1.00 61.44 486 ASP A C 1
ATOM 3832 O O . ASP A 1 486 ? 8.532 30.207 -9.467 1.00 61.44 486 ASP A O 1
ATOM 3836 N N . SER A 1 487 ? 7.142 29.694 -11.142 1.00 65.56 487 SER A N 1
ATOM 3837 C CA . SER A 1 487 ? 6.733 28.417 -10.541 1.00 65.56 487 SER A CA 1
ATOM 3838 C C . SER A 1 487 ? 7.636 27.260 -10.995 1.00 65.56 487 SER A C 1
ATOM 3840 O O . SER A 1 487 ? 7.864 27.087 -12.197 1.00 65.56 487 SER A O 1
ATOM 3842 N N . PRO A 1 488 ? 8.184 26.447 -10.069 1.00 72.69 488 PRO A N 1
ATOM 3843 C CA . PRO A 1 488 ? 8.901 25.243 -10.461 1.00 72.69 488 PRO A CA 1
ATOM 3844 C C . PRO A 1 488 ? 7.910 24.251 -11.100 1.00 72.69 488 PRO A C 1
ATOM 3846 O O . PRO A 1 488 ? 6.781 24.136 -10.622 1.00 72.69 488 PRO A O 1
ATOM 3849 N N . PRO A 1 489 ? 8.306 23.520 -12.159 1.00 73.56 489 PRO A N 1
ATOM 3850 C CA . PRO A 1 489 ? 7.429 22.561 -12.849 1.00 73.56 489 PRO A CA 1
ATOM 3851 C C . PRO A 1 489 ? 7.105 21.312 -12.005 1.00 73.56 489 PRO A C 1
ATOM 3853 O O . PRO A 1 489 ? 6.176 20.565 -12.309 1.00 73.56 489 PRO A O 1
ATOM 3856 N N . CYS A 1 490 ? 7.894 21.066 -10.958 1.00 83.31 490 CYS A N 1
ATOM 3857 C CA . CYS A 1 490 ? 7.691 19.999 -9.992 1.00 83.31 490 CYS A CA 1
ATOM 3858 C C . CYS A 1 490 ? 8.152 20.486 -8.617 1.00 83.31 490 CYS A C 1
ATOM 3860 O O . CYS A 1 490 ? 9.220 21.090 -8.497 1.00 83.31 490 CYS A O 1
ATOM 3862 N N . ILE A 1 491 ? 7.367 20.187 -7.588 1.00 85.75 491 ILE A N 1
ATOM 3863 C CA . ILE A 1 491 ? 7.701 20.426 -6.185 1.00 85.75 491 ILE A CA 1
ATOM 3864 C C . ILE A 1 491 ? 7.889 19.065 -5.526 1.00 85.75 491 ILE A C 1
ATOM 3866 O O . ILE A 1 491 ? 7.049 18.179 -5.680 1.00 85.75 491 ILE A O 1
ATOM 3870 N N . VAL A 1 492 ? 9.001 18.906 -4.814 1.00 90.00 492 VAL A N 1
ATOM 3871 C CA . VAL A 1 492 ? 9.281 17.737 -3.982 1.00 90.00 492 VAL A CA 1
ATOM 3872 C C . VAL A 1 492 ? 9.601 18.234 -2.584 1.00 90.00 492 VAL A C 1
ATOM 3874 O O . VAL A 1 492 ? 10.578 18.962 -2.407 1.00 90.00 492 VAL A O 1
ATOM 3877 N N . GLU A 1 493 ? 8.813 17.830 -1.595 1.00 91.75 493 GLU A N 1
ATOM 3878 C CA . GLU A 1 493 ? 9.020 18.238 -0.205 1.00 91.75 493 GLU A CA 1
ATOM 3879 C C . GLU A 1 493 ? 8.776 17.084 0.773 1.00 91.75 493 GLU A C 1
ATOM 3881 O O . GLU A 1 493 ? 7.938 16.219 0.508 1.00 91.75 493 GLU A O 1
ATOM 3886 N N . PRO A 1 494 ? 9.533 17.008 1.881 1.00 92.81 494 PRO A N 1
ATOM 3887 C CA . PRO A 1 494 ? 9.256 16.050 2.940 1.00 92.81 494 PRO A CA 1
ATOM 3888 C C . PRO A 1 494 ? 7.972 16.442 3.681 1.00 92.81 494 PRO A C 1
ATOM 3890 O O . PRO A 1 494 ? 7.780 17.608 4.008 1.00 92.81 494 PRO A O 1
ATOM 3893 N N . VAL A 1 495 ? 7.134 15.455 3.983 1.00 94.00 495 VAL A N 1
ATOM 3894 C CA . VAL A 1 495 ? 5.864 15.606 4.714 1.00 94.00 495 VAL A CA 1
ATOM 3895 C C . VAL A 1 495 ? 5.745 14.534 5.798 1.00 94.00 495 VAL A C 1
ATOM 3897 O O . VAL A 1 495 ? 6.518 13.568 5.806 1.00 94.00 495 VAL A O 1
ATOM 3900 N N . THR A 1 496 ? 4.802 14.674 6.727 1.00 93.25 496 THR A N 1
ATOM 3901 C CA . THR A 1 496 ? 4.474 13.620 7.703 1.00 93.25 496 THR A CA 1
ATOM 3902 C C . THR A 1 496 ? 3.319 12.740 7.220 1.00 93.25 496 THR A C 1
ATOM 3904 O O . THR A 1 496 ? 2.610 13.072 6.271 1.00 93.25 496 THR A O 1
ATOM 3907 N N . PHE A 1 497 ? 3.115 11.585 7.862 1.00 93.56 497 PHE A N 1
ATOM 3908 C CA . PHE A 1 497 ? 1.971 10.733 7.526 1.00 93.56 497 PHE A CA 1
ATOM 3909 C C . PHE A 1 497 ? 0.638 11.391 7.913 1.00 93.56 497 PHE A C 1
ATOM 3911 O O . PHE A 1 497 ? -0.345 11.230 7.201 1.00 93.56 497 PHE A O 1
ATOM 3918 N N . GLU A 1 498 ? 0.606 12.168 8.997 1.00 93.31 498 GLU A N 1
ATOM 3919 C CA . GLU A 1 498 ? -0.579 12.920 9.421 1.00 93.31 498 GLU A CA 1
ATOM 3920 C C . GLU A 1 498 ? -0.991 13.963 8.374 1.00 93.31 498 GLU A C 1
ATOM 3922 O O . GLU A 1 498 ? -2.181 14.156 8.140 1.00 93.31 498 GLU A O 1
ATOM 3927 N N . GLU A 1 499 ? -0.026 14.602 7.706 1.00 93.81 499 GLU A N 1
ATOM 3928 C CA . GLU A 1 499 ? -0.293 15.515 6.587 1.00 93.81 499 GLU A CA 1
ATOM 3929 C C . GLU A 1 499 ? -0.861 14.768 5.373 1.00 93.81 499 GLU A C 1
ATOM 3931 O O . GLU A 1 499 ? -1.799 15.251 4.738 1.00 93.81 499 GLU A O 1
ATOM 3936 N N . VAL A 1 500 ? -0.344 13.567 5.081 1.00 94.38 500 VAL A N 1
ATOM 3937 C CA . VAL A 1 500 ? -0.850 12.702 4.001 1.00 94.38 500 VAL A CA 1
ATOM 3938 C C . VAL A 1 500 ? -2.285 12.252 4.285 1.00 94.38 500 VAL A C 1
ATOM 3940 O O . VAL A 1 500 ? -3.128 12.328 3.396 1.00 94.38 500 VAL A O 1
ATOM 3943 N N . ASP A 1 501 ? -2.577 11.797 5.508 1.00 92.75 501 ASP A N 1
ATOM 3944 C CA . ASP A 1 501 ? -3.915 11.363 5.937 1.00 92.75 501 ASP A CA 1
ATOM 3945 C C . ASP A 1 501 ? -4.920 12.523 5.880 1.00 92.75 501 ASP A C 1
ATOM 3947 O O . ASP A 1 501 ? -6.020 12.389 5.338 1.00 92.75 501 ASP A O 1
ATOM 3951 N N . LEU A 1 502 ? -4.506 13.705 6.345 1.00 90.88 502 LEU A N 1
ATOM 3952 C CA . LEU A 1 502 ? -5.330 14.907 6.309 1.00 90.88 502 LEU A CA 1
ATOM 3953 C C . LEU A 1 502 ? -5.655 15.349 4.877 1.00 90.88 502 LEU A C 1
ATOM 3955 O O . LEU A 1 502 ? -6.815 15.652 4.585 1.00 90.88 502 LEU A O 1
ATOM 3959 N N . GLU A 1 503 ? -4.652 15.397 3.996 1.00 89.94 503 GLU A N 1
ATOM 3960 C CA . GLU A 1 503 ? -4.864 15.755 2.592 1.00 89.94 503 GLU A CA 1
ATOM 3961 C C . GLU A 1 503 ? -5.694 14.682 1.888 1.00 89.94 503 GLU A C 1
ATOM 3963 O O . GLU A 1 503 ? -6.622 15.003 1.153 1.00 89.94 503 GLU A O 1
ATOM 3968 N N . PHE A 1 504 ? -5.447 13.401 2.162 1.00 90.12 504 PHE A N 1
ATOM 3969 C CA . PHE A 1 504 ? -6.262 12.324 1.623 1.00 90.12 504 PHE A CA 1
ATOM 3970 C C . PHE A 1 504 ? -7.736 12.472 2.033 1.00 90.12 504 PHE A C 1
ATOM 3972 O O . PHE A 1 504 ? -8.607 12.340 1.179 1.00 90.12 504 PHE A O 1
ATOM 3979 N N . GLU A 1 505 ? -8.075 12.805 3.282 1.00 84.88 505 GLU A N 1
ATOM 3980 C CA . GLU A 1 505 ? -9.485 13.021 3.657 1.00 84.88 505 GLU A CA 1
ATOM 3981 C C . GLU A 1 505 ? -10.083 14.261 2.960 1.00 84.88 505 GLU A C 1
ATOM 3983 O O . GLU A 1 505 ? -11.215 14.208 2.469 1.00 84.88 505 GLU A O 1
ATOM 3988 N N . LYS A 1 506 ? -9.332 15.368 2.883 1.00 85.31 506 LYS A N 1
ATOM 3989 C CA . LYS A 1 506 ? -9.867 16.689 2.504 1.00 85.31 506 LYS A CA 1
ATOM 3990 C C . LYS A 1 506 ? -9.784 17.033 1.019 1.00 85.31 506 LYS A C 1
ATOM 3992 O O . LYS A 1 506 ? -10.621 17.794 0.541 1.00 85.31 506 LYS A O 1
ATOM 3997 N N . HIS A 1 507 ? -8.805 16.506 0.293 1.00 85.00 507 HIS A N 1
ATOM 3998 C CA . HIS A 1 507 ? -8.518 16.918 -1.078 1.00 85.00 507 HIS A CA 1
ATOM 3999 C C . HIS A 1 507 ? -9.653 16.536 -2.024 1.00 85.00 507 HIS A C 1
ATOM 4001 O O . HIS A 1 507 ? -9.932 15.349 -2.200 1.00 85.00 507 HIS A O 1
ATOM 4007 N N . ILE A 1 508 ? -10.307 17.522 -2.637 1.00 83.25 508 ILE A N 1
ATOM 4008 C CA . ILE A 1 508 ? -11.374 17.287 -3.614 1.00 83.25 508 ILE A CA 1
ATOM 4009 C C . ILE A 1 508 ? -10.737 16.745 -4.894 1.00 83.25 508 ILE A C 1
ATOM 4011 O O . ILE A 1 508 ? -10.106 17.500 -5.620 1.00 83.25 508 ILE A O 1
ATOM 4015 N N . SER A 1 509 ? -10.903 15.447 -5.156 1.00 79.44 509 SER A N 1
ATOM 4016 C CA . SER A 1 509 ? -10.365 14.783 -6.349 1.00 79.44 509 SER A CA 1
ATOM 4017 C C . SER A 1 509 ? -11.490 14.298 -7.255 1.00 79.44 509 SER A C 1
ATOM 4019 O O . SER A 1 509 ? -12.468 13.698 -6.793 1.00 79.44 509 SER A O 1
ATOM 4021 N N . TYR A 1 510 ? -11.332 14.553 -8.554 1.00 74.81 510 TYR A N 1
ATOM 4022 C CA . TYR A 1 510 ? -12.166 13.984 -9.621 1.00 74.81 510 TYR A CA 1
ATOM 4023 C C . TYR A 1 510 ? -11.618 12.643 -10.125 1.00 74.81 510 TYR A C 1
ATOM 4025 O O . TYR A 1 510 ? -12.327 11.895 -10.798 1.00 74.81 510 TYR A O 1
ATOM 4033 N N . HIS A 1 511 ? -10.359 12.352 -9.804 1.00 79.44 511 HIS A N 1
ATOM 4034 C CA . HIS A 1 511 ? -9.671 11.128 -10.174 1.00 79.44 511 HIS A CA 1
ATOM 4035 C C . HIS A 1 511 ? -9.954 10.016 -9.169 1.00 79.44 511 HIS A C 1
ATOM 4037 O O . HIS A 1 511 ? -10.337 10.251 -8.018 1.00 79.44 511 HIS A O 1
ATOM 4043 N N . ASN A 1 512 ? -9.723 8.774 -9.592 1.00 84.50 512 ASN A N 1
ATOM 4044 C CA . ASN A 1 512 ? -9.637 7.711 -8.607 1.00 84.50 512 ASN A CA 1
ATOM 4045 C C . ASN A 1 512 ? -8.340 7.879 -7.818 1.00 84.50 512 ASN A C 1
ATOM 4047 O O . ASN A 1 512 ? -7.270 8.108 -8.380 1.00 84.50 512 ASN A O 1
ATOM 4051 N N . ARG A 1 513 ? -8.424 7.675 -6.510 1.00 90.06 513 ARG A N 1
ATOM 4052 C CA . ARG A 1 513 ? -7.263 7.671 -5.631 1.00 90.06 513 ARG A CA 1
ATOM 4053 C C . ARG A 1 513 ? -6.665 6.274 -5.619 1.00 90.06 513 ARG A C 1
ATOM 4055 O O . ARG A 1 513 ? -7.377 5.299 -5.372 1.00 90.06 513 ARG A O 1
ATOM 4062 N N . LEU A 1 514 ? -5.369 6.164 -5.877 1.00 94.38 514 LEU A N 1
ATOM 4063 C CA . LEU A 1 514 ? -4.662 4.888 -5.874 1.00 94.38 514 LEU A CA 1
ATOM 4064 C C . LEU A 1 514 ? -3.831 4.749 -4.600 1.00 94.38 514 LEU A C 1
ATOM 4066 O O . LEU A 1 514 ? -3.002 5.603 -4.291 1.00 94.38 514 LEU A O 1
ATOM 4070 N N . LEU A 1 515 ? -4.020 3.642 -3.891 1.00 96.44 515 LEU A N 1
ATOM 4071 C CA . LEU A 1 515 ? -3.194 3.254 -2.753 1.00 96.44 515 LEU A CA 1
ATOM 4072 C C . LEU A 1 515 ? -2.310 2.079 -3.154 1.00 96.44 515 LEU A C 1
ATOM 4074 O O . LEU A 1 515 ? -2.800 1.085 -3.699 1.00 96.44 515 LEU A O 1
ATOM 4078 N N . ILE A 1 516 ? -1.014 2.183 -2.869 1.00 97.00 516 ILE A N 1
ATOM 4079 C CA . ILE A 1 516 ? -0.034 1.140 -3.172 1.00 97.00 516 ILE A CA 1
ATOM 4080 C C . ILE A 1 516 ? 0.565 0.649 -1.861 1.00 97.00 516 ILE A C 1
ATOM 4082 O O . ILE A 1 516 ? 1.295 1.372 -1.179 1.00 97.00 516 ILE A O 1
ATOM 4086 N N . TYR A 1 517 ? 0.262 -0.601 -1.531 1.00 96.44 517 TYR A N 1
ATOM 4087 C CA . TYR A 1 517 ? 0.800 -1.308 -0.382 1.00 96.44 517 TYR A CA 1
ATOM 4088 C C . TYR A 1 517 ? 1.858 -2.325 -0.825 1.00 96.44 517 TYR A C 1
ATOM 4090 O O . TYR A 1 517 ? 1.760 -2.903 -1.906 1.00 96.44 517 TYR A O 1
ATOM 4098 N N . VAL A 1 518 ? 2.862 -2.574 0.011 1.00 94.75 518 VAL A N 1
ATOM 4099 C CA . VAL A 1 518 ? 3.950 -3.524 -0.260 1.00 94.75 518 VAL A CA 1
ATOM 4100 C C . VAL A 1 518 ? 4.086 -4.507 0.897 1.00 94.75 518 VAL A C 1
ATOM 4102 O O . VAL A 1 518 ? 3.811 -4.165 2.046 1.00 94.75 518 VAL A O 1
ATOM 4105 N N . ASP A 1 519 ? 4.476 -5.741 0.594 1.00 92.94 519 ASP A N 1
ATOM 4106 C CA . ASP A 1 519 ? 4.807 -6.746 1.602 1.00 92.94 519 ASP A CA 1
ATOM 4107 C C . ASP A 1 519 ? 5.953 -6.282 2.517 1.00 92.94 519 ASP A C 1
ATOM 4109 O O . ASP A 1 519 ? 6.975 -5.774 2.048 1.00 92.94 519 ASP A O 1
ATOM 4113 N N . ASP A 1 520 ? 5.774 -6.462 3.826 1.00 81.88 520 ASP A N 1
ATOM 4114 C CA . ASP A 1 520 ? 6.774 -6.101 4.836 1.00 81.88 520 ASP A CA 1
ATOM 4115 C C . ASP A 1 520 ? 8.044 -6.951 4.691 1.00 81.88 520 ASP A C 1
ATOM 4117 O O . ASP A 1 520 ? 9.147 -6.448 4.916 1.00 81.88 520 ASP A O 1
ATOM 4121 N N . ASP A 1 521 ? 7.885 -8.207 4.260 1.00 77.44 521 ASP A N 1
ATOM 4122 C CA . ASP A 1 521 ? 8.967 -9.189 4.130 1.00 77.44 521 ASP A CA 1
ATOM 4123 C C . ASP A 1 521 ? 9.728 -9.069 2.798 1.00 77.44 521 ASP A C 1
ATOM 4125 O O . ASP A 1 521 ? 10.620 -9.866 2.501 1.00 77.44 521 ASP A O 1
ATOM 4129 N N . CYS A 1 522 ? 9.408 -8.072 1.966 1.00 73.50 522 CYS A N 1
ATOM 4130 C CA . CYS A 1 522 ? 10.206 -7.781 0.780 1.00 73.50 522 CYS A CA 1
ATOM 4131 C C . CYS A 1 522 ? 11.572 -7.221 1.198 1.00 73.50 522 CYS A C 1
ATOM 4133 O O . CYS A 1 522 ? 11.742 -6.013 1.394 1.00 73.50 522 CYS A O 1
ATOM 4135 N N . GLU A 1 523 ? 12.555 -8.115 1.321 1.00 61.31 523 GLU A N 1
ATOM 4136 C CA . GLU A 1 523 ? 13.958 -7.748 1.478 1.00 61.31 523 GLU A CA 1
ATOM 4137 C C . GLU A 1 523 ? 14.374 -6.771 0.374 1.00 61.31 523 GLU A C 1
ATOM 4139 O O . GLU A 1 523 ? 13.912 -6.843 -0.771 1.00 61.31 523 GLU A O 1
ATOM 4144 N N . ALA A 1 524 ? 15.267 -5.841 0.721 1.00 59.97 524 ALA A N 1
ATOM 4145 C CA . ALA A 1 524 ? 15.906 -4.974 -0.254 1.00 59.97 524 ALA A CA 1
ATOM 4146 C C . ALA A 1 524 ? 16.801 -5.837 -1.155 1.00 59.97 524 ALA A C 1
ATOM 4148 O O . ALA A 1 524 ? 17.991 -6.006 -0.901 1.00 59.97 524 ALA A O 1
ATOM 4149 N N . SER A 1 525 ? 16.213 -6.423 -2.195 1.00 61.16 525 SER A N 1
ATOM 4150 C CA . SER A 1 525 ? 16.953 -7.135 -3.226 1.00 61.16 525 SER A CA 1
ATOM 4151 C C . SER A 1 525 ? 17.969 -6.186 -3.850 1.00 61.16 525 SER A C 1
ATOM 4153 O O . SER A 1 525 ? 17.652 -5.018 -4.106 1.00 61.16 525 SER A O 1
ATOM 4155 N N . THR A 1 526 ? 19.177 -6.683 -4.123 1.00 62.56 526 THR A N 1
ATOM 4156 C CA . THR A 1 526 ? 20.172 -5.935 -4.892 1.00 62.56 526 THR A CA 1
ATOM 4157 C C . THR A 1 526 ? 19.528 -5.442 -6.187 1.00 62.56 526 THR A C 1
ATOM 4159 O O . THR A 1 526 ? 18.791 -6.164 -6.863 1.00 62.56 526 THR A O 1
ATOM 4162 N N . ARG A 1 527 ? 19.722 -4.158 -6.487 1.00 64.56 527 ARG A N 1
ATOM 4163 C CA . ARG A 1 527 ? 19.131 -3.519 -7.662 1.00 64.56 527 ARG A CA 1
ATOM 4164 C C . ARG A 1 527 ? 19.630 -4.234 -8.919 1.00 64.56 527 ARG A C 1
ATOM 4166 O O . ARG A 1 527 ? 20.838 -4.379 -9.101 1.00 64.56 527 ARG A O 1
ATOM 4173 N N . THR A 1 528 ? 18.706 -4.694 -9.758 1.00 69.00 528 THR A N 1
ATOM 4174 C CA . THR A 1 528 ? 19.031 -5.441 -10.981 1.00 69.00 528 THR A CA 1
ATOM 4175 C C . THR A 1 528 ? 19.833 -4.568 -11.936 1.00 69.00 528 THR A C 1
ATOM 4177 O O . THR A 1 528 ? 19.620 -3.358 -12.038 1.00 69.00 528 THR A O 1
ATOM 4180 N N . VAL A 1 529 ? 20.767 -5.195 -12.646 1.00 75.88 529 VAL A N 1
ATOM 4181 C CA . VAL A 1 529 ? 21.588 -4.529 -13.652 1.00 75.88 529 VAL A CA 1
ATOM 4182 C C . VAL A 1 529 ? 20.728 -4.256 -14.886 1.00 75.88 529 VAL A C 1
ATOM 4184 O O . VAL A 1 529 ? 20.368 -5.176 -15.616 1.00 75.88 529 VAL A O 1
ATOM 4187 N N . ILE A 1 530 ? 20.398 -2.984 -15.111 1.00 83.81 530 ILE A N 1
ATOM 4188 C CA . ILE A 1 530 ? 19.781 -2.514 -16.359 1.00 83.81 530 ILE A CA 1
ATOM 4189 C C . ILE A 1 530 ? 20.749 -2.781 -17.536 1.00 83.81 530 ILE A C 1
ATOM 4191 O O . ILE A 1 530 ? 21.959 -2.587 -17.346 1.00 83.81 530 ILE A O 1
ATOM 4195 N N . PRO A 1 531 ? 20.263 -3.219 -18.722 1.00 84.44 531 PRO A N 1
ATOM 4196 C CA . PRO A 1 531 ? 21.107 -3.491 -19.887 1.00 84.44 531 PRO A CA 1
ATOM 4197 C C . PRO A 1 531 ? 22.028 -2.324 -20.256 1.00 84.44 531 PRO A C 1
ATOM 4199 O O . PRO A 1 531 ? 21.620 -1.162 -20.220 1.00 84.44 531 PRO A O 1
ATOM 4202 N N . THR A 1 532 ? 23.262 -2.634 -20.663 1.00 85.50 532 THR A N 1
ATOM 4203 C CA . THR A 1 532 ? 24.273 -1.628 -21.036 1.00 85.50 532 THR A CA 1
ATOM 4204 C C . THR A 1 532 ? 23.804 -0.734 -22.180 1.00 85.50 532 THR A C 1
ATOM 4206 O O . THR A 1 532 ? 24.047 0.466 -22.145 1.00 85.50 532 THR A O 1
ATOM 4209 N N . SER A 1 533 ? 23.063 -1.278 -23.149 1.00 84.38 533 SER A N 1
ATOM 4210 C CA . SER A 1 533 ? 22.487 -0.500 -24.253 1.00 84.38 533 SER A CA 1
ATOM 4211 C C . SER A 1 533 ? 21.515 0.585 -23.771 1.00 84.38 533 SER A C 1
ATOM 4213 O O . SER A 1 533 ? 21.538 1.701 -24.285 1.00 84.38 533 SER A O 1
ATOM 4215 N N . VAL A 1 534 ? 20.713 0.311 -22.735 1.00 86.94 534 VAL A N 1
ATOM 4216 C CA . VAL A 1 534 ? 19.811 1.305 -22.124 1.00 86.94 534 VAL A CA 1
ATOM 4217 C C . VAL A 1 534 ? 20.591 2.345 -21.319 1.00 86.94 534 VAL A C 1
ATOM 4219 O O . VAL A 1 534 ? 20.272 3.528 -21.384 1.00 86.94 534 VAL A O 1
ATOM 4222 N N . LYS A 1 535 ? 21.641 1.932 -20.602 1.00 88.75 535 LYS A N 1
ATOM 4223 C CA . LYS A 1 535 ? 22.524 2.870 -19.889 1.00 88.75 535 LYS A CA 1
ATOM 4224 C C . LYS A 1 535 ? 23.231 3.826 -20.844 1.00 88.75 535 LYS A C 1
ATOM 4226 O O . LYS A 1 535 ? 23.254 5.023 -20.590 1.00 88.75 535 LYS A O 1
ATOM 4231 N N . ASN A 1 536 ? 23.762 3.305 -21.950 1.00 88.38 536 ASN A N 1
ATOM 4232 C CA . ASN A 1 536 ? 24.411 4.109 -22.984 1.00 88.38 536 ASN A CA 1
ATOM 4233 C C . ASN A 1 536 ? 23.419 5.097 -23.610 1.00 88.38 536 ASN A C 1
ATOM 4235 O O . ASN A 1 536 ? 23.751 6.264 -23.759 1.00 88.38 536 ASN A O 1
ATOM 4239 N N . PHE A 1 537 ? 22.185 4.661 -23.879 1.00 87.31 537 PHE A N 1
ATOM 4240 C CA . PHE A 1 537 ? 21.118 5.526 -24.389 1.00 87.31 537 PHE A CA 1
ATOM 4241 C C . PHE A 1 537 ? 20.833 6.726 -23.464 1.00 87.31 537 PHE A C 1
ATOM 4243 O O . PHE A 1 537 ? 20.727 7.856 -23.929 1.00 87.31 537 PHE A O 1
ATOM 4250 N N . ILE A 1 538 ? 20.734 6.503 -22.148 1.00 89.88 538 ILE A N 1
ATOM 4251 C CA . ILE A 1 538 ? 20.504 7.593 -21.183 1.00 89.88 538 ILE A CA 1
ATOM 4252 C C . ILE A 1 538 ? 21.762 8.452 -20.980 1.00 89.88 538 ILE A C 1
ATOM 4254 O O . ILE A 1 538 ? 21.648 9.658 -20.775 1.00 89.88 538 ILE A O 1
ATOM 4258 N N . ALA A 1 539 ? 22.960 7.873 -21.084 1.00 90.06 539 ALA A N 1
ATOM 4259 C CA . ALA A 1 539 ? 24.205 8.637 -21.056 1.00 90.06 539 ALA A CA 1
ATOM 4260 C C . ALA A 1 539 ? 24.319 9.599 -22.254 1.00 90.06 539 ALA A C 1
ATOM 4262 O O . ALA A 1 539 ? 24.680 10.756 -22.060 1.00 90.06 539 ALA A O 1
ATOM 4263 N N . GLU A 1 540 ? 23.941 9.159 -23.458 1.00 86.75 540 GLU A N 1
ATOM 4264 C CA . GLU A 1 540 ? 23.881 10.013 -24.654 1.00 86.75 540 GLU A CA 1
ATOM 4265 C C . GLU A 1 540 ? 22.855 11.158 -24.485 1.00 86.75 540 GLU A C 1
ATOM 4267 O O . GLU A 1 540 ? 23.148 12.303 -24.829 1.00 86.75 540 GLU A O 1
ATOM 4272 N N . ASP A 1 541 ? 21.684 10.896 -23.883 1.00 88.31 541 ASP A N 1
ATOM 4273 C CA . ASP A 1 541 ? 20.700 11.948 -23.555 1.00 88.31 541 ASP A CA 1
ATOM 4274 C C . ASP A 1 541 ? 21.241 12.971 -22.541 1.00 88.31 541 ASP A C 1
ATOM 4276 O O . ASP A 1 541 ? 20.993 14.173 -22.675 1.00 88.31 541 ASP A O 1
ATOM 4280 N N . ASN A 1 542 ? 22.006 12.509 -21.548 1.00 91.31 542 ASN A N 1
ATOM 4281 C CA . ASN A 1 542 ? 22.654 13.378 -20.569 1.00 91.31 542 ASN A CA 1
ATOM 4282 C C . ASN A 1 542 ? 23.704 14.287 -21.218 1.00 91.31 542 ASN A C 1
ATOM 4284 O O . ASN A 1 542 ? 23.716 15.478 -20.917 1.00 91.31 542 ASN A O 1
ATOM 4288 N N . GLU A 1 543 ? 24.533 13.764 -22.130 1.00 88.62 543 GLU A N 1
ATOM 4289 C CA . GLU A 1 543 ? 25.495 14.575 -22.893 1.00 88.62 543 GLU A CA 1
ATOM 4290 C C . GLU A 1 543 ? 24.776 15.661 -23.707 1.00 88.62 543 GLU A C 1
ATOM 4292 O O . GLU A 1 543 ? 25.141 16.836 -23.641 1.00 88.62 543 GLU A O 1
ATOM 4297 N N . TYR A 1 544 ? 23.691 15.298 -24.398 1.00 83.75 544 TYR A N 1
ATOM 4298 C CA . TYR A 1 544 ? 22.875 16.258 -25.142 1.00 83.75 544 TYR A CA 1
ATOM 4299 C C . TYR A 1 544 ? 22.243 17.322 -24.226 1.00 83.75 544 TYR A C 1
ATOM 4301 O O . TYR A 1 544 ? 22.196 18.505 -24.571 1.00 83.75 544 TYR A O 1
ATOM 4309 N N . PHE A 1 545 ? 21.756 16.936 -23.042 1.00 88.00 545 PHE A N 1
ATOM 4310 C CA . PHE A 1 545 ? 21.200 17.889 -22.079 1.00 88.00 545 PHE A CA 1
ATOM 4311 C C . PHE A 1 545 ? 22.262 18.808 -21.46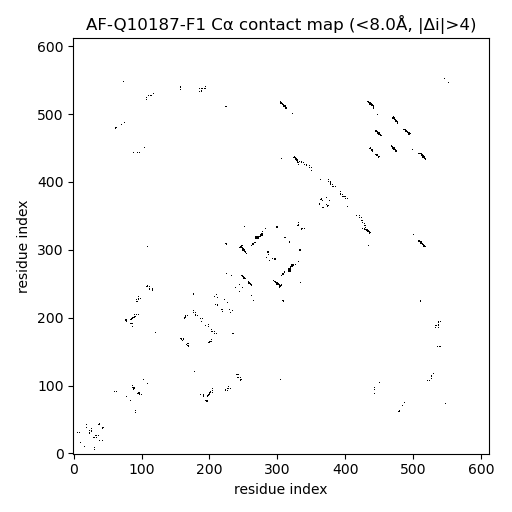7 1.00 88.00 545 PHE A C 1
ATOM 4313 O O . PHE A 1 545 ? 21.991 19.983 -21.218 1.00 88.00 545 PHE A O 1
ATOM 4320 N N . ASP A 1 546 ? 23.474 18.308 -21.241 1.00 88.69 546 ASP A N 1
ATOM 4321 C CA . ASP A 1 546 ? 24.587 19.114 -20.748 1.00 88.69 546 ASP A CA 1
ATOM 4322 C C . ASP A 1 546 ? 25.027 20.146 -21.805 1.00 88.69 546 ASP A C 1
ATOM 4324 O O . ASP A 1 546 ? 25.256 21.313 -21.465 1.00 88.69 546 ASP A O 1
ATOM 4328 N N . ASP A 1 547 ? 25.030 19.773 -23.089 1.00 83.94 547 ASP A N 1
ATOM 4329 C CA . ASP A 1 547 ? 25.231 20.697 -24.214 1.00 83.94 547 ASP A CA 1
ATOM 4330 C C . ASP A 1 547 ? 24.109 21.761 -24.303 1.00 83.94 547 ASP A C 1
ATOM 4332 O O . ASP A 1 547 ? 24.372 22.939 -24.585 1.00 83.94 547 ASP A O 1
ATOM 4336 N N . GLU A 1 548 ? 22.857 21.376 -24.020 1.00 82.31 548 GLU A N 1
ATOM 4337 C CA . GLU A 1 548 ? 21.689 22.269 -23.922 1.00 82.31 548 GLU A CA 1
ATOM 4338 C C . GLU A 1 548 ? 21.828 23.258 -22.740 1.00 82.31 548 GLU A C 1
ATOM 4340 O O . GLU A 1 548 ? 21.556 24.454 -22.877 1.00 82.31 548 GLU A O 1
ATOM 4345 N N . LEU A 1 549 ? 22.313 22.794 -21.581 1.00 85.88 549 LEU A N 1
ATOM 4346 C CA . LEU A 1 549 ? 22.591 23.616 -20.394 1.00 85.88 549 LEU A CA 1
ATOM 4347 C C . LEU A 1 549 ? 23.755 24.593 -20.603 1.00 85.88 549 LEU A C 1
ATOM 4349 O O . LEU A 1 549 ? 23.717 25.713 -20.079 1.00 85.88 549 LEU A O 1
ATOM 4353 N N . ALA A 1 550 ? 24.777 24.174 -21.351 1.00 86.00 550 ALA A N 1
ATOM 4354 C CA . ALA A 1 550 ? 25.922 24.998 -21.724 1.00 86.00 550 ALA A CA 1
ATOM 4355 C C . ALA A 1 550 ? 25.579 26.047 -22.799 1.00 86.00 550 ALA A C 1
ATOM 4357 O O . ALA A 1 550 ? 26.373 26.956 -23.042 1.00 86.00 550 ALA A O 1
ATOM 4358 N N . GLY A 1 551 ? 24.402 25.944 -23.430 1.00 77.19 551 GLY A N 1
ATOM 4359 C CA . GLY A 1 551 ? 23.991 26.806 -24.538 1.00 77.19 551 GLY A CA 1
ATOM 4360 C C . GLY A 1 551 ? 24.736 26.515 -25.844 1.00 77.19 551 GLY A C 1
ATOM 4361 O O . GLY A 1 551 ? 24.700 27.336 -26.757 1.00 77.19 551 GLY A O 1
ATOM 4362 N N . ILE A 1 552 ? 25.415 25.366 -25.944 1.00 69.56 552 ILE A N 1
ATOM 4363 C CA . ILE A 1 552 ? 26.108 24.923 -27.164 1.00 69.56 552 ILE A CA 1
ATOM 4364 C C . ILE A 1 552 ? 25.068 24.566 -28.225 1.00 69.56 552 ILE A C 1
ATOM 4366 O O . ILE A 1 552 ? 25.187 24.960 -29.385 1.00 69.56 552 ILE A O 1
ATOM 4370 N N . ILE A 1 553 ? 24.006 23.880 -27.805 1.00 60.31 553 ILE A N 1
ATOM 4371 C CA . ILE A 1 553 ? 22.863 23.558 -28.650 1.00 60.31 553 ILE A CA 1
ATOM 4372 C C . ILE A 1 553 ? 21.823 24.653 -28.449 1.00 60.31 553 ILE A C 1
ATOM 4374 O O . ILE A 1 553 ? 21.155 24.737 -27.419 1.00 60.31 553 ILE A O 1
ATOM 4378 N N . HIS A 1 554 ? 21.701 25.529 -29.442 1.00 50.22 554 HIS A N 1
ATOM 4379 C CA . HIS A 1 554 ? 20.557 26.423 -29.521 1.00 50.22 554 HIS A CA 1
ATOM 4380 C C . HIS A 1 554 ? 19.383 25.581 -30.007 1.00 50.22 554 HIS A C 1
ATOM 4382 O O . HIS A 1 554 ? 19.355 25.187 -31.173 1.00 50.22 554 HIS A O 1
ATOM 4388 N N . SER A 1 555 ? 18.434 25.285 -29.111 1.00 43.44 555 SER A N 1
ATOM 4389 C CA . SER A 1 555 ? 17.110 24.814 -29.525 1.00 43.44 555 SER A CA 1
ATOM 4390 C C . SER A 1 555 ? 16.655 25.730 -30.658 1.00 43.44 555 SER A C 1
ATOM 4392 O O . SER A 1 555 ? 16.628 26.948 -30.437 1.00 43.44 555 SER A O 1
ATOM 4394 N N . PRO A 1 556 ? 16.328 25.212 -31.855 1.00 37.66 556 PRO A N 1
ATOM 4395 C CA . PRO A 1 556 ? 15.679 26.045 -32.843 1.00 37.66 556 PRO A CA 1
ATOM 4396 C C . PRO A 1 556 ? 14.453 26.629 -32.148 1.00 37.66 556 PRO A C 1
ATOM 4398 O O . PRO A 1 556 ? 13.665 25.911 -31.529 1.00 37.66 556 PRO A O 1
ATOM 4401 N N . THR A 1 557 ? 14.353 27.953 -32.151 1.00 31.75 557 THR A N 1
ATOM 4402 C CA . THR A 1 557 ? 13.101 28.630 -31.860 1.00 31.75 557 THR A CA 1
ATOM 4403 C C . THR A 1 557 ? 12.042 27.926 -32.694 1.00 31.75 557 THR A C 1
ATOM 4405 O O . THR A 1 557 ? 12.161 27.893 -33.920 1.00 31.75 557 THR A O 1
ATOM 4408 N N . VAL A 1 558 ? 11.058 27.305 -32.035 1.00 31.44 558 VAL A N 1
ATOM 4409 C CA . VAL A 1 558 ? 9.859 26.784 -32.693 1.00 31.44 558 VAL A CA 1
ATOM 4410 C C . VAL A 1 558 ? 9.234 27.979 -33.395 1.00 31.44 558 VAL A C 1
ATOM 4412 O O . VAL A 1 558 ? 8.575 28.829 -32.801 1.00 31.44 558 VAL A O 1
ATOM 4415 N N . SER A 1 559 ? 9.582 28.113 -34.667 1.00 26.97 559 SER A N 1
ATOM 4416 C CA . SER A 1 559 ? 9.076 29.140 -35.540 1.00 26.97 559 SER A CA 1
ATOM 4417 C C . SER A 1 559 ? 7.670 28.693 -35.883 1.00 26.97 559 SER A C 1
ATOM 4419 O O . SER A 1 559 ? 7.473 27.833 -36.738 1.00 26.97 559 SER A O 1
ATOM 4421 N N . THR A 1 560 ? 6.678 29.284 -35.228 1.00 27.95 560 THR A N 1
ATOM 4422 C CA . THR A 1 560 ? 5.273 29.275 -35.650 1.00 27.95 560 THR A CA 1
ATOM 4423 C C . THR A 1 560 ? 5.098 30.038 -36.973 1.00 27.95 560 THR A C 1
ATOM 4425 O O . THR A 1 560 ? 4.199 30.862 -37.123 1.00 27.95 560 THR A O 1
ATOM 4428 N N . ARG A 1 561 ? 5.970 29.813 -37.964 1.00 26.61 561 ARG A N 1
ATOM 4429 C CA . ARG A 1 561 ? 5.935 30.487 -39.262 1.00 26.61 561 ARG A CA 1
ATOM 4430 C C . ARG A 1 561 ? 5.072 29.693 -40.231 1.00 26.61 561 ARG A C 1
ATOM 4432 O O . ARG A 1 561 ? 5.530 29.133 -41.220 1.00 26.61 561 ARG A O 1
ATOM 4439 N N . SER A 1 562 ? 3.777 29.717 -39.940 1.00 27.19 562 SER A N 1
ATOM 4440 C CA . SER A 1 562 ? 2.737 29.662 -40.959 1.00 27.19 562 SER A CA 1
ATOM 4441 C C . SER A 1 562 ? 2.757 30.986 -41.726 1.00 27.19 562 SER A C 1
ATOM 4443 O O . SER A 1 562 ? 2.097 31.939 -41.321 1.00 27.19 562 SER A O 1
ATOM 4445 N N . SER A 1 563 ? 3.511 31.087 -42.823 1.00 31.91 563 SER A N 1
ATOM 4446 C CA . SER A 1 563 ? 3.213 32.074 -43.876 1.00 31.91 563 SER A CA 1
ATOM 4447 C C . SER A 1 563 ? 3.814 31.639 -45.209 1.00 31.91 563 SER A C 1
ATOM 4449 O O . SER A 1 563 ? 5.020 31.706 -45.439 1.00 31.91 563 SER A O 1
ATOM 4451 N N . ARG A 1 564 ? 2.925 31.188 -46.090 1.00 31.02 564 ARG A N 1
ATOM 4452 C CA . ARG A 1 564 ? 3.131 31.107 -47.533 1.00 31.02 564 ARG A CA 1
ATOM 4453 C C . ARG A 1 564 ? 3.559 32.468 -48.099 1.00 31.02 564 ARG A C 1
ATOM 4455 O O . ARG A 1 564 ? 3.012 33.491 -47.715 1.00 31.02 564 ARG A O 1
ATOM 4462 N N . SER A 1 565 ? 4.503 32.404 -49.034 1.00 29.95 565 SER A N 1
ATOM 4463 C CA . SER A 1 565 ? 4.655 33.228 -50.243 1.00 29.95 565 SER A CA 1
ATOM 4464 C C . SER A 1 565 ? 3.820 34.514 -50.368 1.00 29.95 565 SER A C 1
ATOM 4466 O O . SER A 1 565 ? 2.623 34.432 -50.638 1.00 29.95 565 SER A O 1
ATOM 4468 N N . SER A 1 566 ? 4.494 35.663 -50.380 1.00 32.28 566 SER A N 1
ATOM 4469 C CA . SER A 1 566 ? 4.371 36.681 -51.438 1.00 32.28 566 SER A CA 1
ATOM 4470 C C . SER A 1 566 ? 5.332 37.836 -51.162 1.00 32.28 566 SER A C 1
ATOM 4472 O O . SER A 1 566 ? 5.509 38.243 -50.016 1.00 32.28 566 SER A O 1
ATOM 4474 N N . ASP A 1 567 ? 5.961 38.310 -52.231 1.00 31.97 567 ASP A N 1
ATOM 4475 C CA . ASP A 1 567 ? 6.809 39.494 -52.307 1.00 31.97 567 ASP A CA 1
ATOM 4476 C C . ASP A 1 567 ? 6.170 40.768 -51.707 1.00 31.97 567 ASP A C 1
ATOM 4478 O O . ASP A 1 567 ? 4.949 40.896 -51.647 1.00 31.97 567 ASP A O 1
ATOM 4482 N N . VAL A 1 568 ? 7.046 41.754 -51.460 1.00 36.62 568 VAL A N 1
ATOM 4483 C CA . VAL A 1 568 ? 6.804 43.217 -51.445 1.00 36.62 568 VAL A CA 1
ATOM 4484 C C . VAL A 1 568 ? 6.562 43.898 -50.075 1.00 36.62 568 VAL A C 1
ATOM 4486 O O . VAL A 1 568 ? 5.465 43.899 -49.539 1.00 36.62 568 VAL A O 1
ATOM 4489 N N . SER A 1 569 ? 7.658 44.513 -49.593 1.00 35.25 569 SER A N 1
ATOM 4490 C CA . SER A 1 569 ? 7.854 45.801 -48.875 1.00 35.25 569 SER A CA 1
ATOM 4491 C C . SER A 1 569 ? 7.000 46.240 -47.670 1.00 35.25 569 SER A C 1
ATOM 4493 O O . SER A 1 569 ? 5.780 46.274 -47.743 1.00 35.25 569 SER A O 1
ATOM 4495 N N . GLU A 1 570 ? 7.730 46.724 -46.646 1.00 33.97 570 GLU A N 1
ATOM 4496 C CA . GLU A 1 570 ? 7.481 47.895 -45.770 1.00 33.97 570 GLU A CA 1
ATOM 4497 C C . GLU A 1 570 ? 6.025 48.261 -45.430 1.00 33.97 570 GLU A C 1
ATOM 4499 O O . GLU A 1 570 ? 5.289 48.705 -46.299 1.00 33.97 570 GLU A O 1
ATOM 4504 N N . TYR A 1 571 ? 5.646 48.182 -44.146 1.00 36.47 571 TYR A N 1
ATOM 4505 C CA . TYR A 1 571 ? 5.271 49.340 -43.309 1.00 36.47 571 TYR A CA 1
ATOM 4506 C C . TYR A 1 571 ? 4.816 48.909 -41.896 1.00 36.47 571 TYR A C 1
ATOM 4508 O O . TYR A 1 571 ? 4.304 47.810 -41.690 1.00 36.47 571 TYR A O 1
ATOM 4516 N N . ASP A 1 572 ? 5.081 49.805 -40.944 1.00 36.22 572 ASP A N 1
ATOM 4517 C CA . ASP A 1 572 ? 4.986 49.702 -39.484 1.00 36.22 572 ASP A CA 1
ATOM 4518 C C . ASP A 1 572 ? 3.578 49.542 -38.868 1.00 36.22 572 ASP A C 1
ATOM 4520 O O . ASP A 1 572 ? 2.579 50.043 -39.378 1.00 36.22 572 ASP A O 1
ATOM 4524 N N . LEU A 1 573 ? 3.602 48.869 -37.707 1.00 33.62 573 LEU A N 1
ATOM 4525 C CA . LEU A 1 573 ? 2.781 48.950 -36.482 1.00 33.62 573 LEU A CA 1
ATOM 4526 C C . LEU A 1 573 ? 1.572 49.912 -36.454 1.00 33.62 573 LEU A C 1
ATOM 4528 O O . LEU A 1 573 ? 1.739 51.125 -36.457 1.00 33.62 573 LEU A O 1
ATOM 4532 N N . GLU A 1 574 ? 0.369 49.372 -36.237 1.00 32.28 574 GLU A N 1
ATOM 4533 C CA . GLU A 1 574 ? -0.360 49.386 -34.951 1.00 32.28 574 GLU A CA 1
ATOM 4534 C C . GLU A 1 574 ? -1.761 48.760 -35.124 1.00 32.28 574 GLU A C 1
ATOM 4536 O O . GLU A 1 574 ? -2.379 48.840 -36.181 1.00 32.28 574 GLU A O 1
ATOM 4541 N N . ASP A 1 575 ? -2.254 48.189 -34.025 1.00 34.22 575 ASP A N 1
ATOM 4542 C CA . ASP A 1 575 ? -3.665 47.950 -33.710 1.00 34.22 575 ASP A CA 1
ATOM 4543 C C . ASP A 1 575 ? -4.403 46.681 -34.212 1.00 34.22 575 ASP A C 1
ATOM 4545 O O . ASP A 1 575 ? -4.650 46.453 -35.390 1.00 34.22 575 ASP A O 1
ATOM 4549 N N . GLN A 1 576 ? -4.878 45.939 -33.201 1.00 31.81 576 GLN A N 1
ATOM 4550 C CA . GLN A 1 576 ? -6.132 45.175 -33.134 1.00 31.81 576 GLN A CA 1
ATOM 4551 C C . GLN A 1 576 ? -6.311 43.892 -33.964 1.00 31.81 576 GLN A C 1
ATOM 4553 O O . GLN A 1 576 ? -6.271 43.866 -35.186 1.00 31.81 576 GLN A O 1
ATOM 4558 N N . GLY A 1 577 ? -6.741 42.839 -33.260 1.00 28.70 577 GLY A N 1
ATOM 4559 C CA . GLY A 1 577 ? -7.635 41.831 -33.835 1.00 28.70 577 GLY A CA 1
ATOM 4560 C C . GLY A 1 577 ? -7.119 40.404 -33.729 1.00 28.70 577 GLY A C 1
ATOM 4561 O O . GLY A 1 577 ? -6.101 40.044 -34.306 1.00 28.70 577 GLY A O 1
ATOM 4562 N N . GLY A 1 578 ? -7.850 39.586 -32.971 1.00 27.39 578 GLY A N 1
ATOM 4563 C CA . GLY A 1 578 ? -7.523 38.194 -32.696 1.00 27.39 578 GLY A CA 1
ATOM 4564 C C . GLY A 1 578 ? -7.392 37.317 -33.941 1.00 27.39 578 GLY A C 1
ATOM 4565 O O . GLY A 1 578 ? -8.101 37.478 -34.931 1.00 27.39 578 GLY A O 1
ATOM 4566 N N . LEU A 1 579 ? -6.509 36.328 -33.841 1.00 27.08 579 LEU A N 1
ATOM 4567 C CA . LEU A 1 579 ? -6.343 35.275 -34.831 1.00 27.08 579 LEU A CA 1
ATOM 4568 C C . LEU A 1 579 ? -6.548 33.920 -34.154 1.00 27.08 579 LEU A C 1
ATOM 4570 O O . LEU A 1 579 ? -5.746 33.470 -33.338 1.00 27.08 579 LEU A O 1
ATOM 4574 N N . GLN A 1 580 ? -7.678 33.304 -34.506 1.00 27.59 580 GLN A N 1
ATOM 4575 C CA . GLN A 1 580 ? -7.992 31.890 -34.321 1.00 27.59 580 GLN A CA 1
ATOM 4576 C C . GLN A 1 580 ? -6.818 31.018 -34.789 1.00 27.59 580 GLN A C 1
ATOM 4578 O O . GLN A 1 580 ? -6.479 31.014 -35.972 1.00 27.59 580 GLN A O 1
ATOM 4583 N N . LEU A 1 581 ? -6.235 30.236 -33.879 1.00 27.22 581 LEU A N 1
ATOM 4584 C CA . LEU A 1 581 ? -5.280 29.188 -34.228 1.00 27.22 581 LEU A CA 1
ATOM 4585 C C . LEU A 1 581 ? -6.032 27.933 -34.679 1.00 27.22 581 LEU A C 1
ATOM 4587 O O . LEU A 1 581 ? -6.779 27.314 -33.925 1.00 27.22 581 LEU A O 1
ATOM 4591 N N . THR A 1 582 ? -5.829 27.579 -35.944 1.00 27.19 582 THR A N 1
ATOM 4592 C CA . THR A 1 582 ? -6.284 26.331 -36.558 1.00 27.19 582 THR A CA 1
ATOM 4593 C C . THR A 1 582 ? -5.296 25.222 -36.183 1.00 27.19 582 THR A C 1
ATOM 4595 O O . THR A 1 582 ? -4.123 25.296 -36.542 1.00 27.19 582 THR A O 1
ATOM 4598 N N . VAL A 1 583 ? -5.750 24.207 -35.441 1.00 30.28 583 VAL A N 1
ATOM 4599 C CA . VAL A 1 583 ? -4.922 23.061 -35.022 1.00 30.28 583 VAL A CA 1
ATOM 4600 C C . VAL A 1 583 ? -4.692 22.115 -36.216 1.00 30.28 583 VAL A C 1
ATOM 4602 O O . VAL A 1 583 ? -5.668 21.748 -36.879 1.00 30.28 583 VAL A O 1
ATOM 4605 N N . PRO A 1 584 ? -3.447 21.687 -36.507 1.00 28.22 584 PRO A N 1
ATOM 4606 C CA . PRO A 1 584 ? -3.172 20.675 -37.522 1.00 28.22 584 PRO A CA 1
ATOM 4607 C C . PRO A 1 584 ? -3.736 19.307 -37.119 1.00 28.22 584 PRO A C 1
ATOM 4609 O O . PRO A 1 584 ? -3.598 18.865 -35.980 1.00 28.22 584 PRO A O 1
ATOM 4612 N N . HIS A 1 585 ? -4.351 18.626 -38.084 1.00 28.34 585 HIS A N 1
ATOM 4613 C CA . HIS A 1 585 ? -4.899 17.276 -37.960 1.00 28.34 585 HIS A CA 1
ATOM 4614 C C . HIS A 1 585 ? -3.846 16.267 -37.460 1.00 28.34 585 HIS A C 1
ATOM 4616 O O . HIS A 1 585 ? -2.904 15.942 -38.182 1.00 28.34 585 HIS A O 1
ATOM 4622 N N . ILE A 1 586 ? -4.057 15.690 -36.272 1.00 31.06 586 ILE A N 1
ATOM 4623 C CA . ILE A 1 586 ? -3.532 14.356 -35.958 1.00 31.06 586 ILE A CA 1
ATOM 4624 C C . ILE A 1 586 ? -4.400 13.373 -36.740 1.00 31.06 586 ILE A C 1
ATOM 4626 O O . ILE A 1 586 ? -5.627 13.370 -36.607 1.00 31.06 586 ILE A O 1
ATOM 4630 N N . ASN A 1 587 ? -3.769 12.575 -37.597 1.00 25.70 587 ASN A N 1
ATOM 4631 C CA . ASN A 1 587 ? -4.463 11.604 -38.424 1.00 25.70 587 ASN A CA 1
ATOM 4632 C C . ASN A 1 587 ? -4.889 10.395 -37.574 1.00 25.70 587 ASN A C 1
ATOM 4634 O O . ASN A 1 587 ? -4.208 9.375 -37.529 1.00 25.70 587 ASN A O 1
ATOM 4638 N N . THR A 1 588 ? -6.010 10.514 -36.865 1.00 32.19 588 THR A N 1
ATOM 4639 C CA . THR A 1 588 ? -6.764 9.363 -36.362 1.00 32.19 588 THR A CA 1
ATOM 4640 C C . THR A 1 588 ? -7.767 8.957 -37.433 1.00 32.19 588 THR A C 1
ATOM 4642 O O . THR A 1 588 ? -8.960 9.241 -37.318 1.00 32.19 588 THR A O 1
ATOM 4645 N N . ASP A 1 589 ? -7.283 8.317 -38.497 1.00 27.11 589 ASP A N 1
ATOM 4646 C CA . ASP A 1 589 ? -8.132 7.608 -39.456 1.00 27.11 589 ASP A CA 1
ATOM 4647 C C . ASP A 1 589 ? -8.760 6.389 -38.753 1.00 27.11 589 ASP A C 1
ATOM 4649 O O . ASP A 1 589 ? -8.309 5.252 -38.865 1.00 27.11 589 ASP A O 1
ATOM 4653 N N . VAL A 1 590 ? -9.814 6.643 -37.978 1.00 30.69 590 VAL A N 1
ATOM 4654 C CA . VAL A 1 590 ? -10.791 5.641 -37.556 1.00 30.69 590 VAL A CA 1
ATOM 4655 C C . VAL A 1 590 ? -12.147 6.147 -38.027 1.00 30.69 590 VAL A C 1
ATOM 4657 O O . VAL A 1 590 ? -12.804 6.962 -37.379 1.00 30.69 590 VAL A O 1
ATOM 4660 N N . GLN A 1 591 ? -12.554 5.683 -39.209 1.00 25.02 591 GLN A N 1
ATOM 4661 C CA . GLN A 1 591 ? -13.918 5.828 -39.703 1.00 25.02 591 GLN A CA 1
ATOM 4662 C C . GLN A 1 591 ? -14.871 5.095 -38.752 1.00 25.02 591 GLN A C 1
ATOM 4664 O O . GLN A 1 591 ? -15.048 3.886 -38.864 1.00 25.02 591 GLN A O 1
ATOM 4669 N N . CYS A 1 592 ? -15.519 5.815 -37.838 1.00 28.84 592 CYS A N 1
ATOM 4670 C CA . CYS A 1 592 ? -16.652 5.282 -37.089 1.00 28.84 592 CYS A CA 1
ATOM 4671 C C . CYS A 1 592 ? -17.878 6.174 -37.286 1.00 28.84 592 CYS A C 1
ATOM 4673 O O . CYS A 1 592 ? -17.895 7.369 -36.994 1.00 28.84 592 CYS A O 1
ATOM 4675 N N . HIS A 1 593 ? -18.891 5.541 -37.866 1.00 29.06 593 HIS A N 1
ATOM 4676 C CA . HIS A 1 593 ? -20.161 6.090 -38.297 1.00 29.06 593 HIS A CA 1
ATOM 4677 C C . HIS A 1 593 ? -20.918 6.855 -37.203 1.00 29.06 593 HIS A C 1
ATOM 4679 O O . HIS A 1 593 ? -21.048 6.410 -36.066 1.00 29.06 593 HIS A O 1
ATOM 4685 N N . ARG A 1 594 ? -21.532 7.970 -37.617 1.00 23.56 594 ARG A N 1
ATOM 4686 C CA . ARG A 1 594 ? -22.626 8.644 -36.909 1.00 23.56 594 ARG A CA 1
ATOM 4687 C C . ARG A 1 594 ? -23.757 7.646 -36.620 1.00 23.56 594 ARG A C 1
ATOM 4689 O O . ARG A 1 594 ? -24.446 7.240 -37.555 1.00 23.56 594 ARG A O 1
ATOM 4696 N N . SER A 1 595 ? -24.035 7.352 -35.351 1.00 29.98 595 SER A N 1
ATOM 4697 C CA . SER A 1 595 ? -25.356 6.874 -34.932 1.00 29.98 595 SER A CA 1
ATOM 4698 C C . SER A 1 595 ? -25.907 7.709 -33.780 1.00 29.98 595 SER A C 1
ATOM 4700 O O . SER A 1 595 ? -25.240 7.971 -32.785 1.00 29.98 595 SER A O 1
ATOM 4702 N N . ARG A 1 596 ? -27.150 8.135 -33.995 1.00 27.92 596 ARG A N 1
ATOM 4703 C CA . ARG A 1 596 ? -28.041 8.921 -33.143 1.00 27.92 596 ARG A CA 1
ATOM 4704 C C . ARG A 1 596 ? -28.226 8.344 -31.733 1.00 27.92 596 ARG A C 1
ATOM 4706 O O . ARG A 1 596 ? -28.316 7.136 -31.575 1.00 27.92 596 ARG A O 1
ATOM 4713 N N . ASN A 1 597 ? -28.411 9.262 -30.784 1.00 24.52 597 ASN A N 1
ATOM 4714 C CA . ASN A 1 597 ? -29.309 9.220 -29.623 1.00 24.52 597 ASN A CA 1
ATOM 4715 C C . ASN A 1 597 ? -30.105 7.921 -29.382 1.00 24.52 597 ASN A C 1
ATOM 4717 O O . ASN A 1 597 ? -30.992 7.582 -30.164 1.00 24.52 597 ASN A O 1
ATOM 4721 N N . SER A 1 598 ? -29.912 7.346 -28.196 1.00 28.53 598 SER A N 1
ATOM 4722 C CA . SER A 1 598 ? -30.927 6.633 -27.402 1.00 28.53 598 SER A CA 1
ATOM 4723 C C . SER A 1 598 ? -30.417 6.616 -25.953 1.00 28.53 598 SER A C 1
ATOM 4725 O O . SER A 1 598 ? -29.392 6.006 -25.674 1.00 28.53 598 SER A O 1
ATOM 4727 N N . ALA A 1 599 ? -30.901 7.508 -25.089 1.00 25.80 599 ALA A N 1
ATOM 4728 C CA . ALA A 1 599 ? -32.053 7.262 -24.218 1.00 25.80 599 ALA A CA 1
ATOM 4729 C C . ALA A 1 599 ? -31.798 6.127 -23.205 1.00 25.80 599 ALA A C 1
ATOM 4731 O O . ALA A 1 599 ? -31.872 4.951 -23.542 1.00 25.80 599 ALA A O 1
ATOM 4732 N N . CYS A 1 600 ? -31.549 6.508 -21.954 1.00 27.77 600 CYS A N 1
ATOM 4733 C CA . CYS A 1 600 ? -32.067 5.813 -20.777 1.00 27.77 600 CYS A CA 1
ATOM 4734 C C . CYS A 1 600 ? -32.542 6.904 -19.818 1.00 27.77 600 CYS A C 1
ATOM 4736 O O . CYS A 1 600 ? -31.792 7.427 -18.997 1.00 27.77 600 CYS A O 1
ATOM 4738 N N . GLU A 1 601 ? -33.786 7.308 -20.057 1.00 28.59 601 GLU A N 1
ATOM 4739 C CA . GLU A 1 601 ? -34.640 8.031 -19.129 1.00 28.59 601 GLU A CA 1
ATOM 4740 C C . GLU A 1 601 ? -34.780 7.215 -17.832 1.00 28.59 601 GLU A C 1
ATOM 4742 O O . GLU A 1 601 ? -34.910 5.988 -17.863 1.00 28.59 601 GLU A O 1
ATOM 4747 N N . PHE A 1 602 ? -34.752 7.903 -16.691 1.00 27.12 602 PHE A N 1
ATOM 4748 C CA . PHE A 1 602 ? -35.260 7.376 -15.425 1.00 27.12 602 PHE A CA 1
ATOM 4749 C C . PHE A 1 602 ? -36.746 7.011 -15.566 1.00 27.12 602 PHE A C 1
ATOM 4751 O O . PHE A 1 602 ? -37.465 7.633 -16.350 1.00 27.12 602 PHE A O 1
ATOM 4758 N N . PRO A 1 603 ? -37.246 6.122 -14.699 1.00 30.08 603 PRO A N 1
ATOM 4759 C CA . PRO A 1 603 ? -38.486 6.474 -14.034 1.00 30.08 603 PRO A CA 1
ATOM 4760 C C . PRO A 1 603 ? -38.362 6.414 -12.515 1.00 30.08 603 PRO A C 1
ATOM 4762 O O . PRO A 1 603 ? -37.741 5.534 -11.920 1.00 30.08 603 PRO A O 1
ATOM 4765 N N . GLU A 1 604 ? -39.003 7.416 -11.937 1.00 27.38 604 GLU A N 1
ATOM 4766 C CA . GLU A 1 604 ? -39.395 7.590 -10.554 1.00 27.38 604 GLU A CA 1
ATOM 4767 C C . GLU A 1 604 ? -40.039 6.342 -9.925 1.00 27.38 604 GLU A C 1
ATOM 4769 O O . GLU A 1 604 ? -40.555 5.451 -10.600 1.00 27.38 604 GLU A O 1
ATOM 4774 N N . SER A 1 605 ? -40.136 6.412 -8.595 1.00 27.95 605 SER A N 1
ATOM 4775 C CA . SER A 1 605 ? -41.036 5.673 -7.701 1.00 27.95 605 SER A CA 1
ATOM 4776 C C . SER A 1 605 ? -40.554 4.315 -7.174 1.00 27.95 605 SER A C 1
ATOM 4778 O O . SER A 1 605 ? -40.732 3.267 -7.776 1.00 27.95 605 SER A O 1
ATOM 4780 N N . MET A 1 606 ? -40.049 4.334 -5.938 1.00 29.42 606 MET A N 1
ATOM 4781 C CA . MET A 1 606 ? -40.656 3.553 -4.857 1.00 29.42 606 MET A CA 1
ATOM 4782 C C . MET A 1 606 ? -40.360 4.241 -3.521 1.00 29.42 606 MET A C 1
ATOM 4784 O O . MET A 1 606 ? -39.272 4.131 -2.960 1.00 29.42 606 MET A O 1
ATOM 4788 N N . HIS A 1 607 ? -41.366 4.966 -3.030 1.00 30.22 607 HIS A N 1
ATOM 4789 C CA . HIS A 1 607 ? -41.546 5.213 -1.607 1.00 30.22 607 HIS A CA 1
ATOM 4790 C C . HIS A 1 607 ? -41.520 3.876 -0.860 1.00 30.22 607 HIS A C 1
ATOM 4792 O O . HIS A 1 607 ? -42.302 2.981 -1.175 1.00 30.22 607 HIS A O 1
ATOM 4798 N N . VAL A 1 608 ? -40.686 3.782 0.171 1.00 33.09 608 VAL A N 1
ATOM 4799 C CA . VAL A 1 608 ? -40.983 2.970 1.352 1.00 33.09 608 VAL A CA 1
ATOM 4800 C C . VAL A 1 608 ? -40.733 3.868 2.556 1.00 33.09 608 VAL A C 1
ATOM 4802 O O . VAL A 1 608 ? -39.628 3.954 3.084 1.00 33.09 608 VAL A O 1
ATOM 4805 N N . GLU A 1 609 ? -41.777 4.594 2.950 1.00 29.53 609 GLU A N 1
ATOM 4806 C CA . GLU A 1 609 ? -41.972 4.912 4.359 1.00 29.53 609 GLU A CA 1
ATOM 4807 C C . GLU A 1 609 ? -42.305 3.596 5.073 1.00 29.53 609 GLU A C 1
ATOM 4809 O O . GLU A 1 609 ? -43.128 2.829 4.577 1.00 29.53 609 GLU A O 1
ATOM 4814 N N . HIS A 1 610 ? -41.635 3.313 6.190 1.00 35.06 610 HIS A N 1
ATOM 4815 C CA . HIS A 1 610 ? -42.258 2.953 7.469 1.00 35.06 610 HIS A CA 1
ATOM 4816 C C . HIS A 1 610 ? -41.202 2.452 8.469 1.00 35.06 610 HIS A C 1
ATOM 4818 O O . HIS A 1 610 ? -40.636 1.376 8.320 1.00 35.06 610 HIS A O 1
ATOM 4824 N N . SER A 1 611 ? -41.031 3.257 9.521 1.00 32.09 611 SER A N 1
ATOM 4825 C CA . SER A 1 611 ? -41.170 2.828 10.920 1.00 32.09 611 SER A CA 1
ATOM 4826 C C . SER A 1 611 ? -40.194 1.771 11.454 1.00 32.09 611 SER A C 1
ATOM 4828 O O . SER A 1 611 ? -40.415 0.571 11.302 1.00 32.09 611 SER A O 1
ATOM 4830 N N . GLY A 1 612 ? -39.200 2.240 12.216 1.00 34.34 612 GLY A N 1
ATOM 4831 C CA . GLY A 1 612 ? -38.318 1.431 13.062 1.00 34.34 612 GLY A CA 1
ATOM 4832 C C . GLY A 1 612 ? -37.054 2.178 13.431 1.00 34.34 612 GLY A C 1
ATOM 4833 O O . GLY A 1 612 ? -36.119 2.115 12.609 1.00 34.34 612 GLY A O 1
#

Mean predicted aligned error: 17.17 Å

InterPro domains:
  IPR009060 UBA-like superfamily [SSF46934] (3-42)
  IPR015940 Ubiquitin-associated domain [PF00627] (7-39)
  IPR015940 Ubiquitin-associated domain [PS50030] (3-42)
  IPR015940 Ubiquitin-associated domain [SM00165] (4-41)
  IPR055335 UBA domain-containing protein 6/RUP1 [PTHR39597] (1-598)

Organism: Schizosaccharomyces pombe (strain 972 / ATCC 24843) (NCBI:txid284812)

Radius of gyration: 32.61 Å; Cα contacts (8 Å, |Δi|>4): 730; chains: 1; bounding box: 81×75×106 Å

Solvent-accessible surface area (backbone atoms only — not comparable to full-atom values): 36830 Å² total; per-residue (Å²): 132,83,55,69,69,58,51,43,49,56,40,39,74,74,72,42,52,74,70,56,34,51,56,32,21,64,74,38,78,68,33,63,67,55,17,50,50,36,50,78,71,43,45,51,61,49,60,74,66,53,74,84,87,68,93,70,79,98,64,75,93,55,71,69,91,67,82,56,77,79,66,56,56,60,74,72,39,39,40,43,88,66,91,77,23,37,49,48,38,53,27,90,89,48,31,48,51,22,46,49,52,53,54,37,60,75,32,52,63,54,36,33,38,55,50,53,56,45,60,72,71,43,87,76,76,78,86,87,75,91,78,86,78,91,82,82,88,82,88,79,83,90,77,95,67,99,73,58,91,85,73,65,95,56,102,64,83,77,67,53,98,39,40,55,75,50,79,43,83,67,61,68,88,83,55,52,41,50,58,47,25,50,54,45,48,52,45,51,52,49,39,55,70,70,42,55,46,23,62,36,44,36,41,62,36,44,53,20,46,51,53,45,36,50,73,73,72,48,76,81,87,77,69,49,55,50,53,49,49,34,49,50,62,66,58,61,45,85,73,81,48,71,67,50,39,53,36,38,32,21,30,38,34,38,82,83,52,74,75,40,80,40,49,49,51,76,53,73,70,58,86,51,46,87,46,73,37,39,66,61,54,52,46,44,51,71,32,51,35,88,91,51,60,79,72,73,31,43,24,36,72,41,75,21,41,39,42,37,36,25,37,69,29,68,65,49,91,45,41,41,44,65,47,82,61,66,60,47,70,50,28,80,47,28,49,93,36,41,71,63,39,54,57,46,49,55,51,49,53,52,53,54,52,52,48,52,58,48,50,56,48,47,42,60,68,36,25,67,86,79,36,101,54,46,42,67,56,54,38,50,55,50,24,67,66,22,54,85,76,37,51,72,61,19,54,50,38,48,52,51,44,55,52,50,52,53,51,50,52,52,49,53,52,53,48,53,54,50,52,52,48,60,78,46,60,76,63,86,54,88,67,74,40,57,30,33,52,37,34,41,30,49,37,60,45,37,36,36,40,55,43,70,61,86,78,81,96,73,90,78,98,70,83,95,75,79,82,84,42,61,46,34,31,40,40,36,47,62,74,55,79,70,72,48,91,86,56,69,67,59,46,75,46,82,48,54,68,68,57,51,47,49,45,64,68,65,54,81,23,92,36,48,26,36,40,36,24,33,41,76,84,63,65,86,52,79,79,62,84,74,58,65,71,56,54,50,40,47,50,54,51,35,54,54,49,49,36,41,61,71,58,74,48,71,74,75,75,85,73,85,72,87,70,82,89,78,87,83,81,89,85,84,90,83,84,88,80,91,76,88,82,80,80,81,84,76,86,74,89,67,95,73,81,93,76,81,91,79,87,83,78,85,79,85,86,80,88,78,88,78,89,135

GO terms:
  GO:0031593 polyubiquitin modification-dependent protein binding (F, TAS)
  GO:0043130 ubiquitin binding (F, TAS)
  GO:0005634 nucleus (C, HDA)
  GO:0005829 cytosol (C, HDA)

pLDDT: mean 74.21, std 24.12, range [23.56, 97.0]

Secondary structure (DSSP, 8-state):
---HHHHHHHHHHTT--HHHHHHHHHHTTT-HHHHHHHHHTTHHHHHHHS---SS------S---SS-TT-S-GGGGB--SSSS--EEEPPSS-TTHHHHHHHHHT-HHHHHHHHHHHHHHS----SS-----------------TT-TTSS--S-----TTGGGTSS--S-TTS-HHHHHHHHHHHHHHHHHH-SBSEEETHHHHHHHHHHHHHTT--STT--HHHHHHHHHHHH-SS--HHHHHHH-EEEEESSS--EEESEEE----S-TT-EEEHHHHHHHHHS-TTS-GGG-EEEEE--SEEEEEE--TTSTTPPEEEP-SEEEGGGGBGGGHHHHHHHHHHHHHHHHHHHHHHHHHHHHHTTTT-SS-HHHHHHHHHHHHTTT-HHHHHHHHHHHHHHHHHHHHHHHHHHHHHHHHHHTTTT-SS--EEEEEEEEEETTEEEEEEE------S------S-TTEEEEEEEE---S---TTS-SEEEEEE-HHHHHHHHHH---SSPEEEEEEETT---PPPP---HHHHHHHHHHHHHHHHHHTT-S--------------------------PPPPP----------------------------

Nearest PDB structures (foldseek):
  8p1p-assembly1_A  TM=6.259E-01  e=8.033E-16  Homo sapiens
  8p1q-assembly1_A  TM=6.505E-01  e=8.985E-15  Homo sapiens
  6h4h-assembly1_A  TM=6.411E-01  e=6.558E-15  Homo sapiens
  6b87-assembly3_C  TM=8.153E-01  e=2.295E+00  synthetic construct
  2i1k-assembly1_A  TM=8.444E-01  e=9.981E+00  Spodoptera frugiperda

Sequence (612 aa):
MEDLDTKIKTLKNMGVSESDAKDSLERCGYDVESAAEFIFSGQLEKSRLVPIMSSTSIASSLPSYQDTFFLPSPRKRRRLPGRIGTVLKPSALFPAIAPFLFVVFEIPVALNTFVHATCKGLLFAEDNASFHRPFTDVSAHLSSSSLSKYNHHSNHRLASPGWWYGEDSCISQSLDPRSVMQVQTIRAFEFLFSSHRLYLDTVHITAALSQVLAGLGNTNTSMSDGDCIAAFLSSYFSPPNAEFDSTFCSTLSSLTNSEKPTYIFNFKPNSTPDLRLSIESCLDLLLHPPSSAQKNWSWIKHVGKVFCCSLPGNNASGTPRFLLTPKIDLSKCIIENRDEMLRRYQLETVYRKTLLEWEDLYKRLTG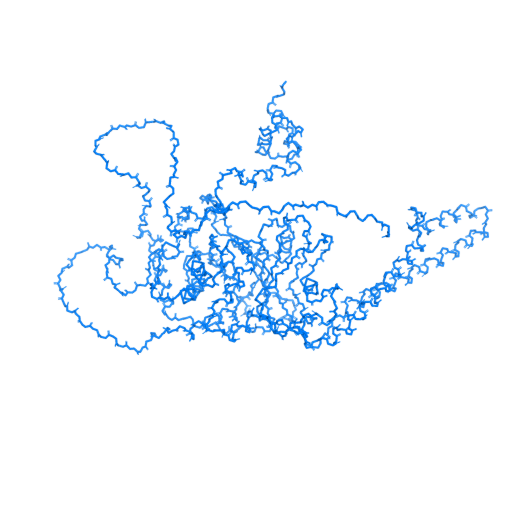VTLTDKDIGELLTDGQQFLEKRNPALSSHLQLLKETLQTKISTLISNTNATQHKLSTLYRGMQNKCTRRLLAVIIEPSIIYICLKNSAVQSNRNVSPSANHNEQWYLVRFTTSATISQDSPPCIVEPVTFEEVDLEFEKHISYHNRLLIYVDDDCEASTRTVIPTSVKNFIAEDNEYFDDELAGIIHSPTVSTRSSRSSDVSEYDLEDQGGLQLTVPHINTDVQCHRSRNSACEFPESMHVEHSG

Foldseek 3Di:
DDDLVVLLVVVVVVVDDSVLSVVLCVVQVNDNVSSNCCVVVCVSVVVVVDDPPDDDPPDDPALPPPDPVPVAALVLQFFDPDDQRAFAQQDPQQLLPRLVLRLLLQQQLSLCLLQVVLPVVDCPPPDDDDPDDDDDDDDDDDDDDPPCPQPDDDPDDFDDLCQQPPDDDRDDPPDQLLNQLSLVSLLVSLCSVDFRTHYGYCNSNSVSLCNLCVVVVHDSPDAASQRSVQSCLVSNDPPDDPSSCQAQWWWKDALPDDIDTDREAEADQDQDQEDAAEPLNSLCCVQVPPPDDPNGGMATAHAHLKYKYWAAFPQDPRGHFYFDDQKDWRLLRHPVLVVVNVVLVVVLVVLVVVLVVLVVVLCVLQVVVPDPGGVLVVLVVVLVVCVVPPVVVSVVSVVVSVVSVVVNVVSVVVNVVSVVCNVCSPPPRPPTFMWGWAWKPSDSFWIKGKHFAPDDPDDDDDDDDDRPGIWIKIWGADSDPDPDNPDRRIDIDTDDVVVVSVCSRPPRGNHIMMIIIGGPPPPSPDRDDRDPSSNVNSVVSNVVSVCSVVVVDDDPDPPPPPDDDDDDDDDDDDDDDDDDDDDDDPPPPDDDDDDDDDDDDDDDDDDDDDDD